Protein AF-A0A5N6Q1H0-F1 (afdb_monomer)

Radius of gyration: 26.45 Å; Cα contacts (8 Å, |Δi|>4): 282; chains: 1; bounding box: 67×77×68 Å

Solvent-accessible surface area (backbone atoms only — not comparable to full-atom values): 25160 Å² total; per-residue (Å²): 142,81,83,83,86,79,88,82,82,84,86,84,77,76,88,88,63,89,78,81,66,72,70,88,86,68,80,75,77,78,70,78,51,76,68,51,56,54,50,52,50,52,36,50,52,53,51,53,48,54,65,71,69,51,85,48,70,60,64,44,52,52,49,52,52,48,39,45,45,35,65,53,36,81,83,42,50,68,63,50,51,63,56,60,71,56,80,80,93,66,56,62,31,52,46,22,44,51,52,35,54,30,49,76,70,73,43,91,74,61,63,70,74,72,41,52,91,47,28,48,100,76,19,46,72,71,45,73,69,61,74,68,36,62,65,24,33,50,29,35,30,50,29,25,69,73,53,58,94,90,42,61,51,26,59,34,30,30,53,53,31,49,54,51,55,63,70,47,49,88,77,46,55,74,73,55,34,51,54,51,51,51,41,74,74,53,39,71,89,79,46,48,60,71,61,47,13,55,56,38,50,55,57,47,72,69,44,95,81,53,58,65,56,59,54,51,45,32,51,53,52,52,52,53,53,50,54,51,55,51,54,49,48,53,51,51,51,54,50,52,60,69,65,43,48,70,85,72,38,84,83,48,84,94,45,56,68,58,30,36,54,51,25,46,61,74,50,72,55,78,91,41,51,69,59,33,49,54,50,13,55,51,47,37,50,50,50,47,53,48,33,39,68,76,73,66,48,50,73,71,56,44,53,53,52,51,54,50,53,56,38,54,66,72,65,60,61,94,78,72,83,85,80,64,98,50,76,61,61,50,47,50,52,49,53,45,58,70,72,38,70,90,34,66,80,51,50,49,53,53,49,49,55,42,48,56,52,43,52,57,48,48,59,52,53,55,56,57,54,48,70,76,72,55,93,72,81,92,79,89,76,90,81,84,88,80,76,71,61,84,68,53,69,76,68,65,76,78,65,64,83,75,64,77,76,64,71,75,73,71,73,74,80,83,81,84,131

Secondary structure (DSSP, 8-state):
--PPP-S-S-S---S--TTSS--TT-----PPPHHHHHHHHHHHHHHHHHHHH---HHHHHHHHHHHHHTT-GGGGHHHHHHHHTSPP-S-HHHHHHHHHHHHHTT----HHHHSTTTB-TTS-B--HHHHH-HHHHHHHHHHHTT--TT-HHHHHHHHHHHHHHHHHGGGS-HHHHHHHHHHHHS-GGGS-HHHHHHHHHHHHHT-TT--HHHHHHHHHHHHHHHHHHHHHHHHHHHHHHHHT-TTT-TTS---HHHHHHHHHHH--SGGGHHHHHHHHHHHHHHHHHHHIIIII--HHHHHHHHHHHHHHHTT--S-STTSS--SSHHHHHHHHHHH-TT-HHHHHHHHHHHHHHHHHHHHHHHHHHHHHH-SS------------HHHHTTT-TTSGGGSTTSSGGGSSSSS--

Mean predicted aligned error: 14.44 Å

InterPro domains:
  IPR001906 Terpene synthase, N-terminal domain [PF01397] (36-180)
  IPR005630 Terpene synthase, metal-binding domain [PF03936] (242-311)
  IPR008930 Terpenoid cyclases/protein prenyltransferase alpha-alpha toroid [SSF48239] (37-210)
  IPR008949 Isoprenoid synthase domain superfamily [G3DSA:1.10.600.10] (35-311)
  IPR008949 Isoprenoid synthase domain superfamily [SSF48576] (210-314)
  IPR036965 Terpene synthase, N-terminal domain superfamily [G3DSA:1.50.10.130] (55-210)
  IPR050148 Terpene synthase-like [PTHR31225] (44-311)

Nearest PDB structures (foldseek):
  5jo7-assembly3_C  TM=8.147E-01  e=5.537E-14  Hyoscyamus muticus
  1n23-assembly1_A  TM=9.168E-01  e=1.262E-12  Salvia officinalis
  1n1z-assembly1_A  TM=9.274E-01  e=1.491E-12  Salvia officinalis
  5jo7-assembly2_B  TM=8.010E-01  e=2.483E-13  Hyoscyamus muticus
  1n24-assembly1_A  TM=8.287E-01  e=1.689E-12  Salvia officinalis

Structure (mmCIF, N/CA/C/O backbone):
data_AF-A0A5N6Q1H0-F1
#
_entry.id   AF-A0A5N6Q1H0-F1
#
loop_
_atom_site.group_PDB
_atom_site.id
_atom_site.type_symbol
_atom_site.label_atom_id
_atom_site.label_alt_id
_atom_site.label_comp_id
_atom_site.label_asym_id
_atom_site.label_entity_id
_atom_site.label_seq_id
_atom_site.pdbx_PDB_ins_code
_atom_site.Cartn_x
_atom_site.Cartn_y
_atom_site.Cartn_z
_atom_site.occupancy
_atom_site.B_iso_or_equiv
_atom_site.auth_seq_id
_atom_site.auth_comp_id
_atom_site.auth_asym_id
_atom_site.auth_atom_id
_atom_site.pdbx_PDB_model_num
ATOM 1 N N . MET A 1 1 ? -7.590 35.669 -1.580 1.00 26.50 1 MET A N 1
ATOM 2 C CA . MET A 1 1 ? -8.785 34.909 -1.999 1.00 26.50 1 MET A CA 1
ATOM 3 C C . MET A 1 1 ? -8.451 34.224 -3.314 1.00 26.50 1 MET A C 1
ATOM 5 O O . MET A 1 1 ? -8.379 34.905 -4.324 1.00 26.50 1 MET A O 1
ATOM 9 N N . MET A 1 2 ? -8.131 32.929 -3.291 1.00 23.89 2 MET A N 1
ATOM 10 C CA . MET A 1 2 ? -8.008 32.111 -4.504 1.00 23.89 2 MET A CA 1
ATOM 11 C C . MET A 1 2 ? -9.098 31.043 -4.438 1.00 23.89 2 MET A C 1
ATOM 13 O O . MET A 1 2 ? -9.243 30.381 -3.412 1.00 23.89 2 MET A O 1
ATOM 17 N N . SER A 1 3 ? -9.902 30.973 -5.495 1.00 22.91 3 SER A N 1
ATOM 18 C CA . SER A 1 3 ? -11.081 30.115 -5.614 1.00 22.91 3 SER A CA 1
ATOM 19 C C . SER A 1 3 ? -10.722 28.622 -5.684 1.00 22.91 3 SER A C 1
ATOM 21 O O . SER A 1 3 ? -9.644 28.277 -6.172 1.00 22.91 3 SER A O 1
ATOM 23 N N . PRO A 1 4 ? -11.622 27.729 -5.233 1.00 28.64 4 PRO A N 1
ATOM 24 C CA . PRO A 1 4 ? -11.433 26.283 -5.295 1.00 28.64 4 PRO A CA 1
ATOM 25 C C . PRO A 1 4 ? -11.625 25.773 -6.733 1.00 28.64 4 PRO A C 1
ATOM 27 O O . PRO A 1 4 ? -12.597 26.130 -7.397 1.00 28.64 4 PRO A O 1
ATOM 30 N N . MET A 1 5 ? -10.706 24.936 -7.226 1.00 27.12 5 MET A N 1
ATOM 31 C CA . MET A 1 5 ? -10.883 24.242 -8.508 1.00 27.12 5 MET A CA 1
ATOM 32 C C . MET A 1 5 ? -11.960 23.156 -8.394 1.00 27.12 5 MET A C 1
ATOM 34 O O . MET A 1 5 ? -11.950 22.341 -7.473 1.00 27.12 5 MET A O 1
ATOM 38 N N . SER A 1 6 ? -12.880 23.169 -9.357 1.00 24.44 6 SER A N 1
ATOM 39 C CA . SER A 1 6 ? -14.084 22.341 -9.449 1.00 24.44 6 SER A CA 1
ATOM 40 C C . SER A 1 6 ? -13.872 21.075 -10.305 1.00 24.44 6 SER A C 1
ATOM 42 O O . SER A 1 6 ? -13.825 21.130 -11.527 1.00 24.44 6 SER A O 1
ATOM 44 N N . ILE A 1 7 ? -13.797 19.952 -9.597 1.00 38.62 7 ILE A N 1
ATOM 45 C CA . ILE A 1 7 ? -14.102 18.512 -9.797 1.00 38.62 7 ILE A CA 1
ATOM 46 C C . ILE A 1 7 ? -14.579 17.878 -11.144 1.00 38.62 7 ILE A C 1
ATOM 48 O O . ILE A 1 7 ? -14.534 16.657 -11.213 1.00 38.62 7 ILE A O 1
ATOM 52 N N . ASN A 1 8 ? -14.952 18.543 -12.244 1.00 25.55 8 ASN A N 1
ATOM 53 C CA . ASN A 1 8 ? -15.715 17.838 -13.314 1.00 25.55 8 ASN A CA 1
ATOM 54 C C . ASN A 1 8 ? -15.009 17.385 -14.618 1.00 25.55 8 ASN A C 1
ATOM 56 O O . ASN A 1 8 ? -15.706 16.937 -15.522 1.00 25.55 8 ASN A O 1
ATOM 60 N N . GLU A 1 9 ? -13.677 17.400 -14.747 1.00 26.59 9 GLU A N 1
ATOM 61 C CA . GLU A 1 9 ? -13.020 17.070 -16.041 1.00 26.59 9 GLU A CA 1
ATOM 62 C C . GLU A 1 9 ? -12.186 15.775 -16.095 1.00 26.59 9 GLU A C 1
ATOM 64 O O . GLU A 1 9 ? -11.604 15.465 -17.130 1.00 26.59 9 GLU A O 1
ATOM 69 N N . THR A 1 10 ? -12.131 14.958 -15.039 1.00 29.69 10 THR A N 1
ATOM 70 C CA . THR A 1 10 ? -11.198 13.805 -14.997 1.00 29.69 10 THR A CA 1
ATOM 71 C C . THR A 1 10 ? -11.805 12.429 -15.290 1.00 29.69 10 THR A C 1
ATOM 73 O O . THR A 1 10 ? -11.130 11.416 -15.119 1.00 29.69 10 THR A O 1
ATOM 76 N N . MET A 1 11 ? -13.044 12.350 -15.780 1.00 29.81 11 MET A N 1
ATOM 77 C CA . MET A 1 11 ? -13.654 11.081 -16.197 1.00 29.81 11 MET A CA 1
ATOM 78 C C . MET A 1 11 ? -14.061 11.112 -17.667 1.00 29.81 11 MET A C 1
ATOM 80 O O . MET A 1 11 ? -15.212 11.395 -17.962 1.00 29.81 11 MET A O 1
ATOM 84 N N . SER A 1 12 ? -13.107 10.781 -18.546 1.00 29.44 12 SER A N 1
ATOM 85 C CA . SER A 1 12 ? -13.272 9.993 -19.786 1.00 29.44 12 SER A CA 1
ATOM 86 C C . SER A 1 12 ? -12.275 10.425 -20.864 1.00 29.44 12 SER A C 1
ATOM 88 O O . SER A 1 12 ? -12.672 11.043 -21.845 1.00 29.44 12 SER A O 1
ATOM 90 N N . LEU A 1 13 ? -10.992 10.078 -20.746 1.00 24.94 13 LEU A N 1
ATOM 91 C CA . LEU A 1 13 ? -10.114 10.081 -21.918 1.00 24.94 13 LEU A CA 1
ATOM 92 C C . LEU A 1 13 ? -9.188 8.870 -21.884 1.00 24.94 13 LEU A C 1
ATOM 94 O O . LEU A 1 13 ? -8.418 8.656 -20.951 1.00 24.94 13 LEU A O 1
ATOM 98 N N . SER A 1 14 ? -9.343 8.061 -22.926 1.00 25.16 14 SER A N 1
ATOM 99 C CA . SER A 1 14 ? -8.432 7.007 -23.333 1.00 25.16 14 SER A CA 1
ATOM 100 C C . SER A 1 14 ? -6.983 7.487 -23.296 1.00 25.16 14 SER A C 1
ATOM 102 O O . SER A 1 14 ? -6.658 8.577 -23.762 1.00 25.16 14 SER A O 1
ATOM 104 N N . LEU A 1 15 ? -6.132 6.593 -22.798 1.00 40.16 15 LEU A N 1
ATOM 105 C CA . LEU A 1 15 ? -4.701 6.490 -23.060 1.00 40.16 15 LEU A CA 1
ATOM 106 C C . LEU A 1 15 ? -4.378 6.901 -24.513 1.00 40.16 15 LEU A C 1
ATOM 108 O O . LEU A 1 15 ? -5.098 6.503 -25.429 1.00 40.16 15 LEU A O 1
ATOM 112 N N . ALA A 1 16 ? -3.284 7.643 -24.699 1.00 31.80 16 ALA A N 1
ATOM 113 C CA . ALA A 1 16 ? -2.798 8.246 -25.950 1.00 31.80 16 ALA A CA 1
ATOM 114 C C . ALA A 1 16 ? -3.429 9.597 -26.342 1.00 31.80 16 ALA A C 1
ATOM 116 O O . ALA A 1 16 ? -4.112 9.750 -27.351 1.00 31.80 16 ALA A O 1
ATOM 117 N N . SER A 1 17 ? -3.095 10.642 -25.590 1.00 27.48 17 SER A N 1
ATOM 118 C CA . SER A 1 17 ? -2.940 11.981 -26.164 1.00 27.48 17 SER A CA 1
ATOM 119 C C . SER A 1 17 ? -1.796 12.666 -25.428 1.00 27.48 17 SER A C 1
ATOM 121 O O . SER A 1 17 ? -1.909 12.958 -24.238 1.00 27.48 17 SER A O 1
ATOM 123 N N . ASN A 1 18 ? -0.695 12.907 -26.141 1.00 32.78 18 ASN A N 1
ATOM 124 C CA . ASN A 1 18 ? 0.510 13.638 -25.720 1.00 32.78 18 ASN A CA 1
ATOM 125 C C . ASN A 1 18 ? 0.242 15.122 -25.365 1.00 32.78 18 ASN A C 1
ATOM 127 O O . ASN A 1 18 ? 1.082 15.979 -25.605 1.00 32.78 18 ASN A O 1
ATOM 131 N N . SER A 1 19 ? -0.939 15.461 -24.845 1.00 27.36 19 SER A N 1
ATOM 132 C CA . SER A 1 19 ? -1.378 16.838 -24.594 1.00 27.36 19 SER A CA 1
ATOM 133 C C . SER A 1 19 ? -1.700 17.139 -23.129 1.00 27.36 19 SER A C 1
ATOM 135 O O . SER A 1 19 ? -1.955 18.293 -22.805 1.00 27.36 19 SER A O 1
ATOM 137 N N . LEU A 1 20 ? -1.700 16.141 -22.236 1.00 35.12 20 LEU A N 1
ATOM 138 C CA . LEU A 1 20 ? -1.856 16.350 -20.781 1.00 35.12 20 LEU A CA 1
ATOM 139 C C . LEU A 1 20 ? -0.569 16.101 -19.991 1.00 35.12 20 LEU A C 1
ATOM 141 O O . LEU A 1 20 ? -0.483 16.440 -18.812 1.00 35.12 20 LEU A O 1
ATOM 145 N N . LEU A 1 21 ? 0.443 15.544 -20.649 1.00 38.12 21 LEU A N 1
ATOM 146 C CA . LEU A 1 21 ? 1.788 15.471 -20.121 1.00 38.12 21 LEU A CA 1
ATOM 147 C C . LEU A 1 21 ? 2.610 16.518 -20.862 1.00 38.12 21 LEU A C 1
ATOM 149 O O . LEU A 1 21 ? 2.946 16.363 -22.028 1.00 38.12 21 LEU A O 1
ATOM 153 N N . VAL A 1 22 ? 2.949 17.549 -20.098 1.00 31.80 22 VAL A N 1
ATOM 154 C CA . VAL A 1 22 ? 4.053 18.475 -20.304 1.00 31.80 22 VAL A CA 1
ATOM 155 C C . VAL A 1 22 ? 3.778 19.741 -21.130 1.00 31.80 22 VAL A C 1
ATOM 157 O O . VAL A 1 22 ? 4.102 19.852 -22.306 1.00 31.80 22 VAL A O 1
ATOM 160 N N . ASP A 1 23 ? 3.338 20.791 -20.429 1.00 27.27 23 ASP A N 1
ATOM 161 C CA . ASP A 1 23 ? 3.870 22.122 -20.719 1.00 27.27 23 ASP A CA 1
ATOM 162 C C . ASP A 1 23 ? 5.287 22.185 -20.111 1.00 27.27 23 ASP A C 1
ATOM 164 O O . ASP A 1 23 ? 5.470 22.368 -18.903 1.00 27.27 23 ASP A O 1
ATOM 168 N N . HIS A 1 24 ? 6.308 21.912 -20.934 1.00 40.59 24 HIS A N 1
ATOM 169 C CA . HIS A 1 24 ? 7.723 21.772 -20.529 1.00 40.59 24 HIS A CA 1
ATOM 170 C C . HIS A 1 24 ? 8.325 23.066 -19.952 1.00 40.59 24 HIS A C 1
ATOM 172 O O . HIS A 1 24 ? 9.499 23.084 -19.579 1.00 40.59 24 HIS A O 1
ATOM 178 N N . HIS A 1 25 ? 7.556 24.155 -19.882 1.00 31.78 25 HIS A N 1
ATOM 179 C CA . HIS A 1 25 ? 8.022 25.468 -19.447 1.00 31.78 25 HIS A CA 1
ATOM 180 C C . HIS A 1 25 ? 7.464 25.962 -18.107 1.00 31.78 25 HIS A C 1
ATOM 182 O O . HIS A 1 25 ? 8.005 26.929 -17.575 1.00 31.78 25 HIS A O 1
ATOM 188 N N . GLU A 1 26 ? 6.486 25.288 -17.487 1.00 32.72 26 GLU A N 1
ATOM 189 C CA . GLU A 1 26 ? 5.884 25.783 -16.235 1.00 32.72 26 GLU A CA 1
ATOM 190 C C . GLU A 1 26 ? 5.648 24.724 -15.142 1.00 32.72 26 GLU A C 1
ATOM 192 O O . GLU A 1 26 ? 4.758 24.869 -14.302 1.00 32.72 26 GLU A O 1
ATOM 197 N N . MET A 1 27 ? 6.497 23.697 -15.023 1.00 34.84 27 MET A N 1
ATOM 198 C CA . MET A 1 27 ? 6.585 22.975 -13.743 1.00 34.84 27 MET A CA 1
ATOM 199 C C . MET A 1 27 ? 7.265 23.871 -12.695 1.00 34.84 27 MET A C 1
ATOM 201 O O . MET A 1 27 ? 8.457 23.759 -12.409 1.00 34.84 27 MET A O 1
ATOM 205 N N . LYS A 1 28 ? 6.493 24.794 -12.102 1.00 29.80 28 LYS A N 1
ATOM 206 C CA . LYS A 1 28 ? 6.893 25.532 -10.900 1.00 29.80 28 LYS A CA 1
ATOM 207 C C . LYS A 1 28 ? 7.077 24.531 -9.765 1.00 29.80 28 LYS A C 1
ATOM 209 O O . LYS A 1 28 ? 6.131 24.162 -9.074 1.00 29.80 28 LYS A O 1
ATOM 214 N N . VAL A 1 29 ? 8.323 24.120 -9.552 1.00 37.84 29 VAL A N 1
ATOM 215 C CA . VAL A 1 29 ? 8.756 23.476 -8.314 1.00 37.84 29 VAL A CA 1
ATOM 216 C C . VAL A 1 29 ? 8.507 24.476 -7.187 1.00 37.84 29 VAL A C 1
ATOM 218 O O . VAL A 1 29 ? 9.258 25.434 -7.007 1.00 37.84 29 VAL A O 1
ATOM 221 N N . ILE A 1 30 ? 7.421 24.289 -6.438 1.00 39.09 30 ILE A N 1
ATOM 222 C CA . ILE A 1 30 ? 7.191 25.043 -5.208 1.00 39.09 30 ILE A CA 1
ATOM 223 C C . ILE A 1 30 ? 8.137 24.451 -4.163 1.00 39.09 30 ILE A C 1
ATOM 225 O O . ILE A 1 30 ? 7.789 23.520 -3.441 1.00 39.09 30 ILE A O 1
ATOM 229 N N . LEU A 1 31 ? 9.366 24.967 -4.105 1.00 39.72 31 LEU A N 1
ATOM 230 C CA . LEU A 1 31 ? 10.223 24.756 -2.943 1.00 39.72 31 LEU A CA 1
ATOM 231 C C . LEU A 1 31 ? 9.499 25.338 -1.714 1.00 39.72 31 LEU A C 1
ATOM 233 O O . LEU A 1 31 ? 9.022 26.480 -1.789 1.00 39.72 31 LEU A O 1
ATOM 237 N N . PRO A 1 32 ? 9.389 24.602 -0.593 1.00 45.41 32 PRO A N 1
ATOM 238 C CA . PRO A 1 32 ? 8.773 25.131 0.615 1.00 45.41 32 PRO A CA 1
ATOM 239 C C . PRO A 1 32 ? 9.517 26.397 1.059 1.00 45.41 32 PRO A C 1
ATOM 241 O O . PRO A 1 32 ? 10.707 26.361 1.369 1.00 45.41 32 PRO A O 1
ATOM 244 N N . ARG A 1 33 ? 8.831 27.549 1.070 1.00 53.53 33 ARG A N 1
ATOM 245 C CA . ARG A 1 33 ? 9.362 28.776 1.691 1.00 53.53 33 ARG A CA 1
ATOM 246 C C . ARG A 1 33 ? 9.617 28.498 3.177 1.00 53.53 33 ARG A C 1
ATOM 248 O O . ARG A 1 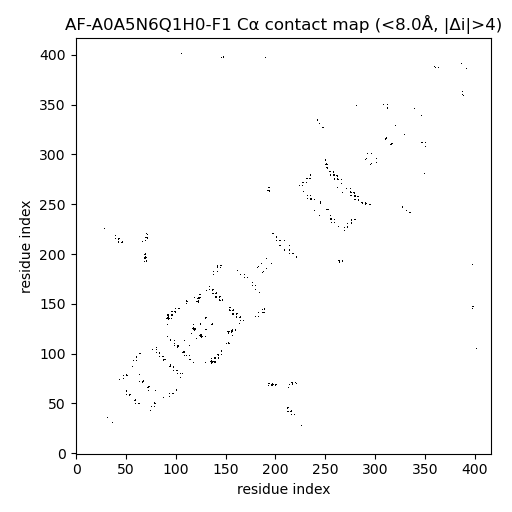33 ? 8.897 27.704 3.766 1.00 53.53 33 ARG A O 1
ATOM 255 N N . VAL A 1 34 ? 10.550 29.211 3.812 1.00 58.38 34 VAL A N 1
ATOM 256 C CA . VAL A 1 34 ? 10.873 29.083 5.257 1.00 58.38 34 VAL A CA 1
ATOM 257 C C . VAL A 1 34 ? 9.620 29.043 6.159 1.00 58.38 34 VAL A C 1
ATOM 259 O O . VAL A 1 34 ? 9.568 28.276 7.112 1.00 58.38 34 VAL A O 1
ATOM 262 N N . ASN A 1 35 ? 8.568 29.791 5.806 1.00 62.47 35 ASN A N 1
ATOM 263 C CA . ASN A 1 35 ? 7.274 29.790 6.502 1.00 62.47 35 ASN A CA 1
ATOM 264 C C . ASN A 1 35 ? 6.551 28.417 6.463 1.00 62.47 35 ASN A C 1
ATOM 266 O O . ASN A 1 35 ? 5.989 27.976 7.460 1.00 62.47 35 ASN A O 1
ATOM 270 N N . VAL A 1 36 ? 6.641 27.686 5.348 1.00 73.12 36 VAL A N 1
ATOM 271 C CA . VAL A 1 36 ? 6.041 26.349 5.185 1.00 73.12 36 VAL A CA 1
ATOM 272 C C . VAL A 1 36 ? 6.694 25.327 6.120 1.00 73.12 36 VAL A C 1
ATOM 274 O O . VAL A 1 36 ? 5.993 24.501 6.695 1.00 73.12 36 VAL A O 1
ATOM 277 N N . ASN A 1 37 ? 8.010 25.409 6.339 1.00 78.38 37 ASN A N 1
ATOM 278 C CA . ASN A 1 37 ? 8.702 24.500 7.260 1.00 78.38 37 ASN A CA 1
ATOM 279 C C . ASN A 1 37 ? 8.273 24.721 8.716 1.00 78.38 37 ASN A C 1
ATOM 281 O O . ASN A 1 37 ? 8.062 23.751 9.442 1.00 78.38 37 ASN A O 1
ATOM 285 N N . ASN A 1 38 ? 8.084 25.980 9.127 1.00 86.19 38 ASN A N 1
ATOM 286 C CA . ASN A 1 38 ? 7.564 26.295 10.460 1.00 86.19 38 ASN A CA 1
ATOM 287 C C . ASN A 1 38 ? 6.156 25.720 10.643 1.00 86.19 38 ASN A C 1
ATOM 289 O O . ASN A 1 38 ? 5.907 25.026 11.627 1.00 86.19 38 ASN A O 1
ATOM 293 N N . ARG A 1 39 ? 5.276 25.909 9.650 1.00 90.88 39 ARG A N 1
ATOM 294 C CA . ARG A 1 39 ? 3.921 25.352 9.686 1.00 90.88 39 ARG A CA 1
ATOM 295 C C . ARG A 1 39 ? 3.926 23.824 9.757 1.00 90.88 39 ARG A C 1
ATOM 297 O O . ARG A 1 39 ? 3.213 23.258 10.573 1.00 90.88 39 ARG A O 1
ATOM 304 N N . ILE A 1 40 ? 4.754 23.141 8.966 1.00 90.56 40 ILE A N 1
ATOM 305 C CA . ILE A 1 40 ? 4.870 21.673 9.022 1.00 90.56 40 ILE A CA 1
ATOM 306 C C . ILE A 1 40 ? 5.300 21.203 10.419 1.00 90.56 40 ILE A C 1
ATOM 308 O O . ILE A 1 40 ? 4.758 20.221 10.922 1.00 90.56 40 ILE A O 1
ATOM 312 N N . ASN A 1 41 ? 6.239 21.898 11.064 1.00 92.75 41 ASN A N 1
ATOM 313 C CA . ASN A 1 41 ? 6.668 21.548 12.418 1.00 92.75 41 ASN A CA 1
ATOM 314 C C . ASN A 1 41 ? 5.545 21.754 13.446 1.00 92.75 41 ASN A C 1
ATOM 316 O O . ASN A 1 41 ? 5.311 20.870 14.265 1.00 92.75 41 ASN A O 1
ATOM 320 N N . GLU A 1 42 ? 4.789 22.853 13.360 1.00 94.56 42 GLU A N 1
ATOM 321 C CA . GLU A 1 42 ? 3.596 23.066 14.196 1.00 94.56 42 GLU A CA 1
ATOM 322 C C . GLU A 1 42 ? 2.563 21.944 14.021 1.00 94.56 42 GLU A C 1
ATOM 324 O O . GLU A 1 42 ? 2.012 21.436 14.998 1.00 94.56 42 GLU A O 1
ATOM 329 N N . LEU A 1 43 ? 2.316 21.527 12.776 1.00 96.00 43 LEU A N 1
ATOM 330 C CA . LEU A 1 43 ? 1.372 20.457 12.458 1.00 96.00 43 LEU A CA 1
ATOM 331 C C . LEU A 1 43 ? 1.838 19.096 12.999 1.00 96.00 43 LEU A C 1
ATOM 333 O O . LEU A 1 43 ? 1.022 18.326 13.519 1.00 96.00 43 LEU A O 1
ATOM 337 N N . LYS A 1 44 ? 3.146 18.814 12.936 1.00 95.00 44 LYS A N 1
ATOM 338 C CA . LYS A 1 44 ? 3.750 17.621 13.546 1.00 95.00 44 LYS A CA 1
ATOM 339 C C . LYS A 1 44 ? 3.564 17.613 15.061 1.00 95.00 44 LYS A C 1
ATOM 341 O O . LYS A 1 44 ? 3.051 16.630 15.590 1.00 95.00 44 LYS A O 1
ATOM 346 N N . GLU A 1 45 ? 3.903 18.703 15.750 1.00 95.00 45 GLU A N 1
ATOM 347 C CA . GLU A 1 45 ? 3.745 18.783 17.211 1.00 95.00 45 GLU A CA 1
ATOM 348 C C . GLU A 1 45 ? 2.277 18.728 17.647 1.00 95.00 45 GLU A C 1
ATOM 350 O O . GLU A 1 45 ? 1.941 18.066 18.632 1.00 95.00 45 GLU A O 1
ATOM 355 N N . SER A 1 46 ? 1.374 19.359 16.890 1.00 94.25 46 SER A N 1
ATOM 356 C CA . SER A 1 46 ? -0.070 19.260 17.124 1.00 94.25 46 SER A CA 1
ATOM 357 C C . SER A 1 46 ? -0.562 17.813 17.013 1.00 94.25 46 SER A C 1
ATOM 359 O O . SER A 1 46 ? -1.313 17.358 17.877 1.00 94.25 46 SER A O 1
ATOM 361 N N . THR A 1 47 ? -0.105 17.072 15.998 1.00 93.81 47 THR A N 1
ATOM 362 C CA . THR A 1 47 ? -0.473 15.659 15.796 1.00 93.81 47 THR A CA 1
ATOM 363 C C . THR A 1 47 ? 0.108 14.766 16.894 1.00 93.81 47 THR A C 1
ATOM 365 O O . THR A 1 47 ? -0.602 13.930 17.453 1.00 93.81 47 THR A O 1
ATOM 368 N N . ARG A 1 48 ? 1.372 14.990 17.278 1.00 94.06 48 ARG A N 1
ATOM 369 C CA . ARG A 1 48 ? 2.026 14.284 18.389 1.00 94.06 48 ARG A CA 1
ATOM 370 C C . ARG A 1 48 ? 1.291 14.512 19.710 1.00 94.06 48 ARG A C 1
ATOM 372 O O . ARG A 1 48 ? 1.051 13.569 20.458 1.00 94.06 48 ARG A O 1
ATOM 379 N N . THR A 1 49 ? 0.886 15.751 19.981 1.00 92.44 49 THR A N 1
ATOM 380 C CA . THR A 1 49 ? 0.132 16.099 21.193 1.00 92.44 49 THR A CA 1
ATOM 381 C C . THR A 1 49 ? -1.211 15.372 21.226 1.00 92.44 49 THR A C 1
ATOM 383 O O . THR A 1 49 ? -1.573 14.820 22.262 1.00 92.44 49 THR A O 1
ATOM 386 N N . ALA A 1 50 ? -1.919 15.298 20.093 1.00 91.00 50 ALA A N 1
ATOM 387 C CA . ALA A 1 50 ? -3.181 14.565 19.993 1.00 91.00 50 ALA A CA 1
ATOM 388 C C . ALA A 1 50 ? -3.013 13.061 20.285 1.00 91.00 50 ALA A C 1
ATOM 390 O O . ALA A 1 50 ? -3.835 12.489 20.998 1.00 91.00 50 ALA A O 1
ATOM 391 N N . LEU A 1 51 ? -1.926 12.441 19.808 1.00 90.19 51 LEU A N 1
ATOM 392 C CA . LEU A 1 51 ? -1.603 11.039 20.104 1.00 90.19 51 LEU A CA 1
ATOM 393 C C . LEU A 1 51 ? -1.323 10.792 21.594 1.00 90.19 51 LEU A C 1
ATOM 395 O O . LEU A 1 51 ? -1.737 9.771 22.133 1.00 90.19 51 LEU A O 1
ATOM 399 N N . ILE A 1 52 ? -0.623 11.712 22.265 1.00 86.19 52 ILE A N 1
ATOM 400 C CA . ILE A 1 52 ? -0.211 11.547 23.670 1.00 86.19 52 ILE A CA 1
ATOM 401 C C . ILE A 1 52 ? -1.348 11.884 24.648 1.00 86.19 52 ILE A C 1
ATOM 403 O O . ILE A 1 52 ? -1.438 11.281 25.716 1.00 86.19 52 ILE A O 1
ATOM 407 N N . MET A 1 53 ? -2.195 12.859 24.311 1.00 85.94 53 MET A N 1
ATOM 408 C CA . MET A 1 53 ? -3.249 13.371 25.198 1.00 85.94 53 MET A CA 1
ATOM 409 C C . MET A 1 53 ? -4.559 12.587 25.133 1.00 85.94 53 MET A C 1
ATOM 411 O O . MET A 1 53 ? -5.431 12.797 25.977 1.00 85.94 53 MET A O 1
ATOM 415 N N . SER A 1 54 ? -4.717 11.688 24.161 1.00 80.69 54 SER A N 1
ATOM 416 C CA . SER A 1 54 ? -5.905 10.845 24.077 1.00 80.69 54 SER A CA 1
ATOM 417 C C . SER A 1 54 ? -5.953 9.851 25.245 1.00 80.69 54 SER A C 1
ATOM 419 O O . SER A 1 54 ? -5.051 9.035 25.428 1.00 80.69 54 SER A O 1
ATOM 421 N N . SER A 1 55 ? -7.016 9.924 26.048 1.00 82.12 55 SER A N 1
ATOM 422 C CA . SER A 1 55 ? -7.264 9.016 27.177 1.00 82.12 55 SER A CA 1
ATOM 423 C C . SER A 1 55 ? -8.120 7.801 26.809 1.00 82.12 55 SER A C 1
ATOM 425 O O . SER A 1 55 ? -8.201 6.858 27.592 1.00 82.12 55 SER A O 1
ATOM 427 N N . ASP A 1 56 ? -8.754 7.825 25.637 1.00 88.62 56 ASP A N 1
ATOM 428 C CA . ASP A 1 56 ? -9.654 6.784 25.141 1.00 88.62 56 ASP A CA 1
ATOM 429 C C . ASP A 1 56 ? -8.891 5.831 24.198 1.00 88.62 56 ASP A C 1
ATOM 431 O O . ASP A 1 56 ? -8.427 6.275 23.137 1.00 88.62 56 ASP A O 1
ATOM 435 N N . PRO A 1 57 ? -8.726 4.540 24.551 1.00 88.12 57 PRO A N 1
ATOM 436 C CA . PRO A 1 57 ? -8.014 3.570 23.723 1.00 88.12 57 PRO A CA 1
ATOM 437 C C . PRO A 1 57 ? -8.569 3.458 22.299 1.00 88.12 57 PRO A C 1
ATOM 439 O O . PRO A 1 57 ? -7.781 3.468 21.351 1.00 88.12 57 PRO A O 1
ATOM 442 N N . THR A 1 58 ? -9.893 3.421 22.128 1.00 91.19 58 THR A N 1
ATOM 443 C CA . THR A 1 58 ? -10.529 3.243 20.815 1.00 91.19 58 THR A CA 1
ATOM 444 C C . THR A 1 58 ? -10.255 4.448 19.922 1.00 91.19 58 THR A C 1
ATOM 446 O O . THR A 1 58 ? -9.691 4.291 18.838 1.00 91.19 58 THR A O 1
ATOM 449 N N . ARG A 1 59 ? -10.507 5.669 20.415 1.00 91.62 59 ARG A N 1
ATOM 450 C CA . ARG A 1 59 ? -10.192 6.907 19.670 1.00 91.62 59 ARG A CA 1
ATOM 451 C C . ARG A 1 59 ? -8.711 7.041 19.345 1.00 91.62 59 ARG A C 1
ATOM 453 O O . ARG A 1 59 ? -8.350 7.559 18.290 1.00 91.62 59 ARG A O 1
ATOM 460 N N . THR A 1 60 ? -7.838 6.574 20.237 1.00 93.25 60 THR A N 1
ATOM 461 C CA . THR A 1 60 ? -6.391 6.595 19.991 1.00 93.25 60 THR A CA 1
ATOM 462 C C . THR A 1 60 ? -6.027 5.686 18.818 1.00 93.25 60 THR A C 1
ATOM 464 O O . THR A 1 60 ? -5.260 6.089 17.945 1.00 93.25 60 THR A O 1
ATOM 467 N N . LEU A 1 61 ? -6.601 4.482 18.749 1.00 95.19 61 LEU A N 1
ATOM 468 C CA . LEU A 1 61 ? -6.368 3.554 17.639 1.00 95.19 61 LEU A CA 1
ATOM 469 C C . LEU A 1 61 ? -6.961 4.063 16.321 1.00 95.19 61 LEU A C 1
ATOM 471 O O . LEU A 1 61 ? -6.326 3.927 15.277 1.00 95.19 61 LEU A O 1
ATOM 475 N N . GLU A 1 62 ? -8.128 4.704 16.357 1.00 94.50 62 GLU A N 1
ATOM 476 C CA . GLU A 1 62 ? -8.736 5.348 15.185 1.00 94.50 62 GLU A CA 1
ATOM 477 C C . GLU A 1 62 ? -7.901 6.518 14.659 1.00 94.50 62 GLU A C 1
ATOM 479 O O . GLU A 1 62 ? -7.753 6.688 13.444 1.00 94.50 62 GLU A O 1
ATOM 484 N N . LEU A 1 63 ? -7.298 7.299 15.561 1.00 95.88 63 LEU A N 1
ATOM 485 C CA . LEU A 1 63 ? -6.362 8.357 15.194 1.00 95.88 63 LEU A CA 1
ATOM 486 C C . LEU A 1 63 ? -5.105 7.775 14.536 1.00 95.88 63 LEU A C 1
ATOM 488 O O . LEU A 1 63 ? -4.671 8.290 13.506 1.00 95.88 63 LEU A O 1
ATOM 492 N N . ILE A 1 64 ? -4.550 6.684 15.075 1.00 96.75 64 ILE A N 1
ATOM 493 C CA . ILE A 1 64 ? -3.407 5.986 14.466 1.00 96.75 64 ILE A CA 1
ATOM 494 C C . ILE A 1 64 ? -3.774 5.464 13.070 1.00 96.75 64 ILE A C 1
ATOM 496 O O . ILE A 1 64 ? -3.025 5.696 12.121 1.00 96.75 64 ILE A O 1
ATOM 500 N N . ASP A 1 65 ? -4.930 4.808 12.916 1.00 96.12 65 ASP A N 1
ATOM 501 C CA . ASP A 1 65 ? -5.411 4.330 11.612 1.00 96.12 65 ASP A CA 1
ATOM 502 C C . ASP A 1 65 ? -5.573 5.490 10.625 1.00 96.12 65 ASP A C 1
ATOM 504 O O . ASP A 1 65 ? -5.139 5.397 9.479 1.00 96.12 65 ASP A O 1
ATOM 508 N N . THR A 1 66 ? -6.120 6.619 11.078 1.00 96.94 66 THR A N 1
ATOM 509 C CA . THR A 1 66 ? -6.281 7.829 10.261 1.00 96.94 66 THR A CA 1
ATOM 510 C C . THR A 1 66 ? -4.931 8.393 9.822 1.00 96.94 66 THR A C 1
ATOM 512 O O . THR A 1 66 ? -4.738 8.646 8.635 1.00 96.94 66 THR A O 1
ATOM 515 N N . ILE A 1 67 ? -3.973 8.533 10.739 1.00 97.19 67 ILE A N 1
ATOM 516 C CA . ILE A 1 67 ? -2.609 9.004 10.456 1.00 97.19 67 ILE A CA 1
ATOM 517 C C . ILE A 1 67 ? -1.915 8.105 9.421 1.00 97.19 67 ILE A C 1
ATOM 519 O O . ILE A 1 67 ? -1.320 8.606 8.463 1.00 97.19 67 ILE A O 1
ATOM 523 N N . GLN A 1 68 ? -2.010 6.781 9.580 1.00 96.12 68 GLN A N 1
ATOM 524 C CA . GLN A 1 68 ? -1.417 5.829 8.640 1.00 96.12 68 GLN A CA 1
ATOM 525 C C . GLN A 1 68 ? -2.088 5.900 7.265 1.00 96.12 68 GLN A C 1
ATOM 527 O O . GLN A 1 68 ? -1.398 5.977 6.251 1.00 96.12 68 GLN A O 1
ATOM 532 N N . ARG A 1 69 ? -3.425 5.942 7.213 1.00 95.88 69 ARG A N 1
ATOM 533 C CA . ARG A 1 69 ? -4.176 6.038 5.951 1.00 95.88 69 ARG A CA 1
ATOM 534 C C . ARG A 1 69 ? -3.957 7.361 5.227 1.00 95.88 69 ARG A C 1
ATOM 536 O O . ARG A 1 69 ? -4.068 7.392 4.011 1.00 95.88 69 ARG A O 1
ATOM 543 N N . LEU A 1 70 ? -3.640 8.440 5.940 1.00 97.00 70 LEU A N 1
ATOM 544 C CA . LEU A 1 70 ? -3.271 9.728 5.347 1.00 97.00 70 LEU A CA 1
ATOM 545 C C . LEU A 1 70 ? -1.839 9.750 4.780 1.00 97.00 70 LEU A C 1
ATOM 547 O O . LEU A 1 70 ? -1.444 10.750 4.187 1.00 97.00 70 LEU A O 1
ATOM 551 N N . GLY A 1 71 ? -1.065 8.670 4.939 1.00 94.94 71 GLY A N 1
ATOM 552 C CA . GLY A 1 71 ? 0.298 8.556 4.413 1.00 94.94 71 GLY A CA 1
ATOM 553 C C . GLY A 1 71 ? 1.363 9.273 5.246 1.00 94.94 71 GLY A C 1
ATOM 554 O O . GLY A 1 71 ? 2.492 9.410 4.795 1.00 94.94 71 GLY A O 1
ATOM 555 N N . ILE A 1 72 ? 1.027 9.713 6.463 1.00 95.88 72 ILE A N 1
ATOM 556 C CA . ILE A 1 72 ? 1.921 10.483 7.350 1.00 95.88 72 ILE A CA 1
ATOM 557 C C . ILE A 1 72 ? 2.354 9.697 8.597 1.00 95.88 72 ILE A C 1
ATOM 559 O O . ILE A 1 72 ? 2.952 10.257 9.513 1.00 95.88 72 ILE A O 1
ATOM 563 N N . GLY A 1 73 ? 2.082 8.388 8.646 1.00 94.62 73 GLY A N 1
ATOM 564 C CA . GLY A 1 73 ? 2.422 7.532 9.790 1.00 94.62 73 GLY A CA 1
ATOM 565 C C . GLY A 1 73 ? 3.918 7.377 10.056 1.00 94.62 73 GLY A C 1
ATOM 566 O O . GLY A 1 73 ? 4.312 7.217 11.210 1.00 94.62 73 GLY A O 1
ATOM 567 N N . SER A 1 74 ? 4.761 7.499 9.029 1.00 91.69 74 SER A N 1
ATOM 568 C CA . SER A 1 74 ? 6.221 7.399 9.166 1.00 91.69 74 SER A CA 1
ATOM 569 C C . SER A 1 74 ? 6.816 8.468 10.091 1.00 91.69 74 SER A C 1
ATOM 571 O O . SER A 1 74 ? 7.830 8.213 10.737 1.00 91.69 74 SER A O 1
ATOM 573 N N . TYR A 1 75 ? 6.165 9.630 10.223 1.00 93.75 75 TYR A N 1
ATOM 574 C CA . TYR A 1 75 ? 6.598 10.716 11.109 1.00 93.75 75 TYR A CA 1
ATOM 575 C C . TYR A 1 75 ? 6.376 10.445 12.600 1.00 93.75 75 TYR A C 1
ATOM 577 O O . TYR A 1 75 ? 6.943 11.165 13.419 1.00 93.75 75 TYR A O 1
ATOM 585 N N . PHE A 1 76 ? 5.557 9.447 12.944 1.00 95.75 76 PHE A N 1
ATOM 586 C CA . PHE A 1 76 ? 5.120 9.177 14.319 1.00 95.75 76 PHE A CA 1
ATOM 587 C C . PHE A 1 76 ? 5.366 7.721 14.733 1.00 95.75 76 PHE A C 1
ATOM 589 O O . PHE A 1 76 ? 4.656 7.174 15.576 1.00 95.75 76 PHE A O 1
ATOM 596 N N . LYS A 1 77 ? 6.324 7.045 14.085 1.00 93.88 77 LYS A N 1
ATOM 597 C CA . LYS A 1 77 ? 6.562 5.604 14.264 1.00 93.88 77 LYS A CA 1
ATOM 598 C C . LYS A 1 77 ? 6.857 5.243 15.723 1.00 93.88 77 LYS A C 1
ATOM 600 O O . LYS A 1 77 ? 6.353 4.237 16.214 1.00 93.88 77 LYS A O 1
ATOM 605 N N . GLU A 1 78 ? 7.645 6.060 16.416 1.00 93.19 78 GLU A N 1
ATOM 606 C CA . GLU A 1 78 ? 8.017 5.826 17.815 1.00 93.19 78 GLU A CA 1
ATOM 607 C C . GLU A 1 78 ? 6.810 5.953 18.751 1.00 93.19 78 GLU A C 1
ATOM 609 O O . GLU A 1 78 ? 6.555 5.070 19.574 1.00 93.19 78 GLU A O 1
ATOM 614 N N . GLU A 1 79 ? 6.024 7.019 18.594 1.00 94.44 79 GLU A N 1
ATOM 615 C CA . GLU A 1 79 ? 4.824 7.276 19.384 1.00 94.44 79 GLU A CA 1
ATOM 616 C C . GLU A 1 79 ? 3.764 6.200 19.138 1.00 94.44 79 GLU A C 1
ATOM 618 O O . GLU A 1 79 ? 3.200 5.661 20.092 1.00 94.44 79 GLU A O 1
ATOM 623 N N . ILE A 1 80 ? 3.538 5.843 17.869 1.00 95.56 80 ILE A N 1
ATOM 624 C CA . ILE A 1 80 ? 2.603 4.789 17.464 1.00 95.56 80 ILE A CA 1
ATOM 625 C C . ILE A 1 80 ? 3.009 3.454 18.092 1.00 95.56 80 ILE A C 1
ATOM 627 O O . ILE A 1 80 ? 2.180 2.813 18.737 1.00 95.56 80 ILE A O 1
ATOM 631 N N . ASN A 1 81 ? 4.273 3.045 17.965 1.00 94.81 81 ASN A N 1
ATOM 632 C CA . ASN A 1 81 ? 4.737 1.769 18.511 1.00 94.81 81 ASN A CA 1
ATOM 633 C C . ASN A 1 81 ? 4.559 1.704 20.031 1.00 94.81 81 ASN A C 1
ATOM 635 O O . ASN A 1 81 ? 4.020 0.722 20.541 1.00 94.81 81 ASN A O 1
ATOM 639 N N . LYS A 1 82 ? 4.912 2.780 20.742 1.00 92.94 82 LYS A N 1
ATOM 640 C CA . LYS A 1 82 ? 4.743 2.875 22.198 1.00 92.94 82 LYS A CA 1
ATOM 641 C C . LYS A 1 82 ? 3.279 2.782 22.636 1.00 92.94 82 LYS A C 1
ATOM 643 O O . LYS A 1 82 ? 2.980 2.213 23.684 1.00 92.94 82 LYS A O 1
ATOM 648 N N . ILE A 1 83 ? 2.353 3.348 21.863 1.00 92.62 83 ILE A N 1
ATOM 649 C CA . ILE A 1 83 ? 0.915 3.228 22.140 1.00 92.62 83 ILE A CA 1
ATOM 650 C C . ILE A 1 83 ? 0.449 1.785 21.902 1.00 92.62 83 ILE A C 1
ATOM 652 O O . ILE A 1 83 ? -0.253 1.219 22.741 1.00 92.62 83 ILE A O 1
ATOM 656 N N . LEU A 1 84 ? 0.877 1.174 20.795 1.00 93.69 84 LEU A N 1
ATOM 657 C CA . LEU A 1 84 ? 0.460 -0.168 20.384 1.00 93.69 84 LEU A CA 1
ATOM 658 C C . LEU A 1 84 ? 1.007 -1.299 21.268 1.00 93.69 84 LEU A C 1
ATOM 660 O O . LEU A 1 84 ? 0.463 -2.406 21.239 1.00 93.69 84 LEU A O 1
ATOM 664 N N . GLU A 1 85 ? 2.037 -1.051 22.081 1.00 90.12 85 GLU A N 1
ATOM 665 C CA . GLU A 1 85 ? 2.509 -1.998 23.102 1.00 90.12 85 GLU A CA 1
ATOM 666 C C . GLU A 1 85 ? 1.420 -2.359 24.121 1.00 90.12 85 GLU A C 1
ATOM 668 O O . GLU A 1 85 ? 1.370 -3.497 24.593 1.00 90.12 85 GLU A O 1
ATOM 673 N N . LYS A 1 86 ? 0.515 -1.423 24.427 1.00 84.81 86 LYS A N 1
ATOM 674 C CA . LYS A 1 86 ? -0.581 -1.636 25.376 1.00 84.81 86 LYS A CA 1
ATOM 675 C C . LYS A 1 86 ? -1.725 -2.382 24.691 1.00 84.81 86 LYS A C 1
ATOM 677 O O . LYS A 1 86 ? -2.230 -1.935 23.666 1.00 84.81 86 LYS A O 1
ATOM 682 N N . MET A 1 87 ? -2.142 -3.511 25.263 1.00 71.25 87 MET A N 1
ATOM 683 C CA . MET A 1 87 ? -3.298 -4.275 24.778 1.00 71.25 87 MET A CA 1
ATOM 684 C C . MET A 1 87 ? -4.611 -3.588 25.187 1.00 71.25 87 MET A C 1
ATOM 686 O O . MET A 1 87 ? -4.797 -3.359 26.388 1.00 71.25 87 MET A O 1
ATOM 690 N N . PRO A 1 88 ? -5.535 -3.307 24.250 1.00 74.25 88 PRO A N 1
ATOM 691 C CA . PRO A 1 88 ? -6.888 -2.896 24.596 1.00 74.25 88 PRO A CA 1
ATOM 692 C C . PRO A 1 88 ? -7.656 -4.095 25.166 1.00 74.25 88 PRO A C 1
ATOM 694 O O . PRO A 1 88 ? -7.426 -5.242 24.775 1.00 74.25 88 PRO A O 1
ATOM 697 N N . LYS A 1 89 ? -8.563 -3.844 26.110 1.00 64.88 89 LYS A N 1
ATOM 698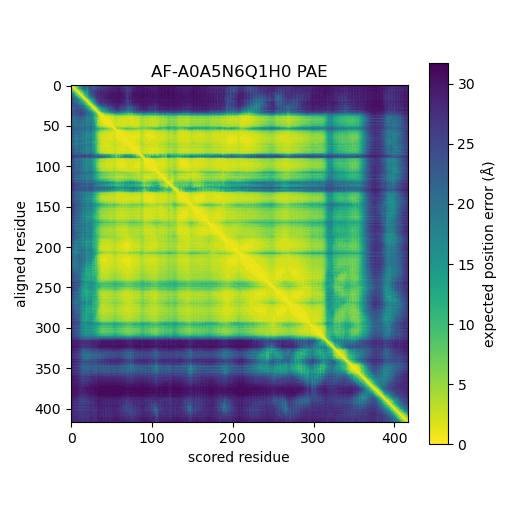 C CA . LYS A 1 89 ? -9.493 -4.851 26.642 1.00 64.88 89 LYS A CA 1
ATOM 699 C C . LYS A 1 89 ? -10.904 -4.387 26.328 1.00 64.88 89 LYS A C 1
ATOM 701 O O . LYS A 1 89 ? -11.633 -3.994 27.229 1.00 64.88 89 LYS A O 1
ATOM 706 N N . ASP A 1 90 ? -11.232 -4.418 25.048 1.00 76.31 90 ASP A N 1
ATOM 707 C CA . ASP A 1 90 ? -12.461 -3.839 24.523 1.00 76.31 90 ASP A CA 1
ATOM 708 C C . ASP A 1 90 ? -13.141 -4.812 23.553 1.00 76.31 90 ASP A C 1
ATOM 710 O O . ASP A 1 90 ? -12.826 -6.003 23.516 1.00 76.31 90 ASP A O 1
ATOM 714 N N . ASP A 1 91 ? -14.116 -4.298 22.817 1.00 88.44 91 ASP A N 1
ATOM 715 C CA . ASP A 1 91 ? -14.926 -4.976 21.815 1.00 88.44 91 ASP A CA 1
ATOM 716 C C . ASP A 1 91 ? -14.120 -5.555 20.625 1.00 88.44 91 ASP A C 1
ATOM 718 O O . ASP A 1 91 ? -12.915 -5.328 20.457 1.00 88.44 91 ASP A O 1
ATOM 722 N N . LEU A 1 92 ? -14.820 -6.311 19.768 1.00 90.31 92 LEU A N 1
ATOM 723 C CA . LEU A 1 92 ? -14.239 -6.965 18.594 1.00 90.31 92 LEU A CA 1
ATOM 724 C C . LEU A 1 92 ? -13.592 -5.959 17.630 1.00 90.31 92 LEU A C 1
ATOM 726 O O . LEU A 1 92 ? -12.510 -6.231 17.101 1.00 90.31 92 LEU A O 1
ATOM 730 N N . TYR A 1 93 ? -14.228 -4.806 17.405 1.00 92.62 93 TYR A N 1
ATOM 731 C CA . TYR A 1 93 ? -13.719 -3.764 16.519 1.00 92.62 93 TYR A CA 1
ATOM 732 C C . TYR A 1 93 ? -12.376 -3.222 17.008 1.00 92.62 93 TYR A C 1
ATOM 734 O O . TYR A 1 93 ? -11.404 -3.232 16.242 1.00 92.62 93 TYR A O 1
ATOM 742 N N . THR A 1 94 ? -12.302 -2.818 18.277 1.00 92.94 94 THR A N 1
ATOM 743 C CA . THR A 1 94 ? -11.097 -2.244 18.888 1.00 92.94 94 THR A CA 1
ATOM 744 C C . THR A 1 94 ? -9.948 -3.260 18.895 1.00 92.94 94 THR A C 1
ATOM 746 O O . THR A 1 94 ? -8.806 -2.930 18.559 1.00 92.94 94 THR A O 1
ATOM 749 N N . MET A 1 95 ? -10.247 -4.524 19.202 1.00 92.31 95 MET A N 1
ATOM 750 C CA . MET A 1 95 ? -9.259 -5.602 19.230 1.00 92.31 95 MET A CA 1
ATOM 751 C C . MET A 1 95 ? -8.709 -5.947 17.842 1.00 92.31 95 MET A C 1
ATOM 753 O O . MET A 1 95 ? -7.493 -6.065 17.664 1.00 92.31 95 MET A O 1
ATOM 757 N N . ALA A 1 96 ? -9.583 -6.065 16.842 1.00 94.19 96 ALA A N 1
ATOM 758 C CA . ALA A 1 96 ? -9.175 -6.318 15.465 1.00 94.19 96 ALA A CA 1
ATOM 759 C C . ALA A 1 96 ? -8.374 -5.147 14.877 1.00 94.19 96 ALA A C 1
ATOM 761 O O . ALA A 1 96 ? -7.356 -5.358 14.208 1.00 94.19 96 ALA A O 1
ATOM 762 N N . LEU A 1 97 ? -8.783 -3.912 15.183 1.00 95.31 97 LEU A N 1
ATOM 763 C CA . LEU A 1 97 ? -8.074 -2.704 14.779 1.00 95.31 97 LEU A CA 1
ATOM 764 C C . LEU A 1 97 ? -6.657 -2.690 15.360 1.00 95.31 97 LEU A C 1
ATOM 766 O O . LEU A 1 97 ? -5.687 -2.529 14.619 1.00 95.31 97 LEU A O 1
ATOM 770 N N . HIS A 1 98 ? -6.524 -2.928 16.666 1.00 95.12 98 HIS A N 1
ATOM 771 C CA . HIS A 1 98 ? -5.229 -2.997 17.344 1.00 95.12 98 HIS A CA 1
ATOM 772 C C . HIS A 1 98 ? -4.319 -4.082 16.772 1.00 95.12 98 HIS A C 1
ATOM 774 O O . HIS A 1 98 ? -3.160 -3.800 16.458 1.00 95.12 98 HIS A O 1
ATOM 780 N N . PHE A 1 99 ? -4.847 -5.292 16.558 1.00 94.81 99 PHE A N 1
ATOM 781 C CA . PHE A 1 99 ? -4.099 -6.392 15.950 1.00 94.81 99 PHE A CA 1
ATOM 782 C C . PHE A 1 99 ? -3.531 -5.997 14.581 1.00 94.81 99 PHE A C 1
ATOM 784 O O . PHE A 1 99 ? -2.330 -6.154 14.333 1.00 94.81 99 PHE A O 1
ATOM 791 N N . ARG A 1 100 ? -4.378 -5.435 13.707 1.00 95.44 100 ARG A N 1
ATOM 792 C CA . ARG A 1 100 ? -3.976 -4.990 12.367 1.00 95.44 100 ARG A CA 1
ATOM 793 C C . ARG A 1 100 ? -2.913 -3.896 12.429 1.00 95.44 100 ARG A C 1
ATOM 795 O O . ARG A 1 100 ? -1.927 -3.966 11.697 1.00 95.44 100 ARG A O 1
ATOM 802 N N . LEU A 1 101 ? -3.090 -2.897 13.296 1.00 95.88 101 LEU A N 1
ATOM 803 C CA . LEU A 1 101 ? -2.130 -1.803 13.463 1.00 95.88 101 LEU A CA 1
ATOM 804 C C . LEU A 1 101 ? -0.781 -2.307 13.989 1.00 95.88 101 LEU A C 1
ATOM 806 O O . LEU A 1 101 ? 0.260 -1.875 13.497 1.00 95.88 101 LEU A O 1
ATOM 810 N N . ARG A 1 102 ? -0.766 -3.260 14.929 1.00 95.12 102 ARG A N 1
ATOM 811 C CA . ARG A 1 102 ? 0.475 -3.894 15.403 1.00 95.12 102 ARG A CA 1
ATOM 812 C C . ARG A 1 102 ? 1.221 -4.596 14.279 1.00 95.12 102 ARG A C 1
ATOM 814 O O . ARG A 1 102 ? 2.399 -4.315 14.067 1.00 95.12 102 ARG A O 1
ATOM 821 N N . ARG A 1 103 ? 0.525 -5.445 13.521 1.00 93.56 103 ARG A N 1
ATOM 822 C CA . ARG A 1 103 ? 1.112 -6.177 12.391 1.00 93.56 103 ARG A CA 1
ATOM 823 C C . ARG A 1 103 ? 1.645 -5.244 11.309 1.00 93.56 103 ARG A C 1
ATOM 825 O O . ARG A 1 103 ? 2.766 -5.437 10.852 1.00 93.56 103 ARG A O 1
ATOM 832 N N . ASN A 1 104 ? 0.906 -4.189 10.968 1.00 91.81 104 ASN A N 1
ATOM 833 C CA . ASN A 1 104 ? 1.364 -3.175 10.013 1.00 91.81 104 ASN A CA 1
ATOM 834 C C . ASN A 1 104 ? 2.645 -2.450 10.467 1.00 91.81 104 ASN A C 1
ATOM 836 O O . ASN A 1 104 ? 3.416 -2.011 9.621 1.00 91.81 104 ASN A O 1
ATOM 840 N N . ASN A 1 105 ? 2.883 -2.339 11.776 1.00 92.88 105 ASN A N 1
ATOM 841 C CA . ASN A 1 105 ? 4.096 -1.742 12.342 1.00 92.88 105 ASN A CA 1
ATOM 842 C C . ASN A 1 105 ? 5.210 -2.767 12.638 1.00 92.88 105 ASN A C 1
ATOM 844 O O . ASN A 1 105 ? 6.216 -2.420 13.257 1.00 92.88 105 ASN A O 1
ATOM 848 N N . GLY A 1 106 ? 5.052 -4.025 12.211 1.00 92.06 106 GLY A N 1
ATOM 849 C CA . GLY A 1 106 ? 6.043 -5.085 12.425 1.00 92.06 106 GLY A CA 1
ATOM 850 C C . GLY A 1 106 ? 6.100 -5.617 13.861 1.00 92.06 106 GLY A C 1
ATOM 851 O O . GLY A 1 106 ? 7.067 -6.279 14.230 1.00 92.06 106 GLY A O 1
ATOM 852 N N . LEU A 1 107 ? 5.084 -5.340 14.682 1.00 91.75 107 LEU A N 1
ATOM 853 C CA . LEU A 1 107 ? 4.999 -5.838 16.053 1.00 91.75 107 LEU A CA 1
ATOM 854 C C . LEU A 1 107 ? 4.381 -7.239 16.059 1.00 91.75 107 LEU A C 1
ATOM 856 O O . LEU A 1 107 ? 3.290 -7.448 15.525 1.00 91.75 107 LEU A O 1
ATOM 860 N N . ALA A 1 108 ? 5.063 -8.191 16.699 1.00 87.00 108 ALA A N 1
ATOM 861 C CA . ALA A 1 108 ? 4.577 -9.560 16.832 1.00 87.00 108 ALA A CA 1
ATOM 862 C C . ALA A 1 108 ? 3.292 -9.622 17.678 1.00 87.00 108 ALA A C 1
ATOM 864 O O . ALA A 1 108 ? 3.156 -8.934 18.701 1.00 87.00 108 ALA A O 1
ATOM 865 N N . THR A 1 109 ? 2.362 -10.476 17.250 1.00 88.44 109 THR A N 1
ATOM 866 C CA . THR A 1 109 ? 1.065 -10.685 17.908 1.00 88.44 109 THR A CA 1
ATOM 867 C C . THR A 1 109 ? 0.582 -12.100 17.624 1.00 88.44 109 THR A C 1
ATOM 869 O O . THR A 1 109 ? 0.530 -12.470 16.460 1.00 88.44 109 THR A O 1
ATOM 872 N N . ASN A 1 110 ? 0.196 -12.886 18.628 1.00 89.69 110 ASN A N 1
ATOM 873 C CA . ASN A 1 110 ? -0.377 -14.217 18.402 1.00 89.69 110 ASN A CA 1
ATOM 874 C C . ASN A 1 110 ? -1.898 -14.099 18.155 1.00 89.69 110 ASN A C 1
ATOM 876 O O . ASN A 1 110 ? -2.618 -13.739 19.090 1.00 89.69 110 ASN A O 1
ATOM 880 N N . PRO A 1 111 ? -2.418 -14.378 16.943 1.00 89.56 111 PRO A N 1
ATOM 881 C CA . PRO A 1 111 ? -3.838 -14.194 16.647 1.00 89.56 111 PRO A CA 1
ATOM 882 C C . PRO A 1 111 ? -4.742 -15.114 17.478 1.00 89.56 111 PRO A C 1
ATOM 884 O O . PRO A 1 111 ? -5.811 -14.678 17.898 1.00 89.56 111 PRO A O 1
ATOM 887 N N . ALA A 1 112 ? -4.300 -16.339 17.784 1.00 84.94 112 ALA A N 1
ATOM 888 C CA . ALA A 1 112 ? -5.075 -17.281 18.591 1.00 84.94 112 ALA A CA 1
ATOM 889 C C . ALA A 1 112 ? -5.260 -16.781 20.032 1.00 84.94 112 ALA A C 1
ATOM 891 O O . ALA A 1 112 ? -6.320 -16.958 20.619 1.00 84.94 112 ALA A O 1
ATOM 892 N N . GLU A 1 113 ? -4.253 -16.113 20.601 1.00 87.12 113 GLU A N 1
ATOM 893 C CA . GLU A 1 113 ? -4.358 -15.526 21.942 1.00 87.12 113 GLU A CA 1
ATOM 894 C C . GLU A 1 113 ? -5.197 -14.253 21.968 1.00 87.12 113 GLU A C 1
ATOM 896 O O . GLU A 1 113 ? -5.941 -14.039 22.928 1.00 87.12 113 GLU A O 1
ATOM 901 N N . VAL A 1 114 ? -5.069 -13.415 20.934 1.00 88.62 114 VAL A N 1
ATOM 902 C CA . VAL A 1 114 ? -5.813 -12.156 20.824 1.00 88.62 114 VAL A CA 1
ATOM 903 C C . VAL A 1 114 ? -7.299 -12.444 20.650 1.00 88.62 114 VAL A C 1
ATOM 905 O O . VAL A 1 114 ? -8.103 -11.949 21.430 1.00 88.62 114 VAL A O 1
ATOM 908 N N . PHE A 1 115 ? -7.673 -13.298 19.696 1.00 87.88 115 PHE A N 1
ATOM 909 C CA . PHE A 1 115 ? -9.077 -13.520 19.342 1.00 87.88 115 PHE A CA 1
ATOM 910 C C . PHE A 1 115 ? -9.759 -14.663 20.104 1.00 87.88 115 PHE A C 1
ATOM 912 O O . PHE A 1 115 ? -10.917 -14.960 19.822 1.00 87.88 115 PHE A O 1
ATOM 919 N N . LYS A 1 116 ? -9.113 -15.262 21.114 1.00 86.06 116 LYS A N 1
ATOM 920 C CA . LYS A 1 116 ? -9.660 -16.401 21.885 1.00 86.06 116 LYS A CA 1
ATOM 921 C C . LYS A 1 116 ? -11.052 -16.181 22.490 1.00 86.06 116 LYS A C 1
ATOM 923 O O . LYS A 1 116 ? -11.747 -17.143 22.783 1.00 86.06 116 LYS A O 1
ATOM 928 N N . SER A 1 117 ? -11.433 -14.931 22.766 1.00 84.75 117 SER A N 1
ATOM 929 C CA . SER A 1 117 ? -12.747 -14.586 23.332 1.00 84.75 117 SER A CA 1
ATOM 930 C C . SER A 1 117 ? -13.844 -14.422 22.279 1.00 84.75 117 SER A C 1
ATOM 932 O O . SER A 1 117 ? -15.014 -14.321 22.638 1.00 84.75 117 SER A O 1
ATOM 934 N N . TYR A 1 118 ? -13.470 -14.372 21.000 1.00 84.31 118 TYR A N 1
ATOM 935 C CA . TYR A 1 118 ? -14.373 -14.164 19.869 1.00 84.31 118 TYR A CA 1
ATOM 936 C C . TYR A 1 118 ? -14.408 -15.358 18.922 1.00 84.31 118 TYR A C 1
ATOM 938 O O . TYR A 1 118 ? -15.405 -15.527 18.228 1.00 84.31 118 TYR A O 1
ATOM 946 N N . MET A 1 119 ? -13.349 -16.171 18.903 1.00 83.44 119 MET A N 1
ATOM 947 C CA . MET A 1 119 ? -13.184 -17.302 18.000 1.00 83.44 119 MET A CA 1
ATOM 948 C C . MET A 1 119 ? -12.921 -18.599 18.744 1.00 83.44 119 MET A C 1
ATOM 950 O O . MET A 1 119 ? -12.150 -18.621 19.706 1.00 83.44 119 MET A O 1
ATOM 954 N N . ASP A 1 120 ? -13.541 -19.679 18.277 1.00 79.19 120 ASP A N 1
ATOM 955 C CA . ASP A 1 120 ? -13.240 -21.022 18.749 1.00 79.19 120 ASP A CA 1
ATOM 956 C C . ASP A 1 120 ? -11.893 -21.520 18.188 1.00 79.19 120 ASP A C 1
ATOM 958 O O . ASP A 1 120 ? -11.196 -20.828 17.441 1.00 79.19 120 ASP A O 1
ATOM 962 N N . ALA A 1 121 ? -11.510 -22.747 18.547 1.00 72.81 121 ALA A N 1
ATOM 963 C CA . ALA A 1 121 ? -10.269 -23.354 18.065 1.00 72.81 121 ALA A CA 1
ATOM 964 C C . ALA A 1 121 ? -10.232 -23.569 16.536 1.00 72.81 121 ALA A C 1
ATOM 966 O O . ALA A 1 121 ? -9.151 -23.775 15.988 1.00 72.81 121 ALA A O 1
ATOM 967 N N . ASN A 1 122 ? -11.382 -23.512 15.856 1.00 71.69 122 ASN A N 1
ATOM 968 C CA . ASN A 1 122 ? -11.513 -23.632 14.405 1.00 71.69 122 ASN A CA 1
ATOM 969 C C . ASN A 1 122 ? -11.565 -22.258 13.707 1.00 71.69 122 ASN A C 1
ATOM 971 O O . ASN A 1 122 ? -11.634 -22.204 12.482 1.00 71.69 122 ASN A O 1
ATOM 975 N N . GLY A 1 123 ? -11.532 -21.149 14.457 1.00 70.00 123 GLY A N 1
ATOM 976 C CA . GLY A 1 123 ? -11.664 -19.794 13.918 1.00 70.00 123 GLY A CA 1
ATOM 977 C C . GLY A 1 123 ? -13.109 -19.356 13.646 1.00 70.00 123 GLY A C 1
ATOM 978 O O . GLY A 1 123 ? -13.314 -18.333 12.991 1.00 70.00 123 GLY A O 1
ATOM 979 N N . GLU A 1 124 ? -14.105 -20.095 14.141 1.00 79.00 124 GLU A N 1
ATOM 980 C CA . GLU A 1 124 ? -15.524 -19.733 14.048 1.00 79.00 124 GLU A CA 1
ATOM 981 C C . GLU A 1 124 ? -15.907 -18.728 15.135 1.00 79.00 124 GLU A C 1
ATOM 983 O O . GLU A 1 124 ? -15.427 -18.804 16.267 1.00 79.00 124 GLU A O 1
ATOM 988 N N . LEU A 1 125 ? -16.798 -17.787 14.808 1.00 78.50 125 LEU A N 1
ATOM 989 C CA . LEU A 1 125 ? -17.271 -16.788 15.767 1.00 78.50 125 LEU A CA 1
ATOM 990 C C . LEU A 1 125 ? -18.127 -17.451 16.854 1.00 78.50 125 LEU A C 1
ATOM 992 O O . LEU A 1 125 ? -19.139 -18.080 16.557 1.00 78.50 125 LEU A O 1
ATOM 996 N N . ILE A 1 126 ? -17.747 -17.272 18.120 1.00 76.44 126 ILE A N 1
ATOM 997 C CA . ILE A 1 126 ? -18.401 -17.952 19.253 1.00 76.44 126 ILE A CA 1
ATOM 998 C C . ILE A 1 126 ? -19.737 -17.285 19.632 1.00 76.44 126 ILE A C 1
ATOM 1000 O O . ILE A 1 126 ? -20.638 -17.951 20.138 1.00 76.44 126 ILE A O 1
ATOM 1004 N N . ASN A 1 127 ? -19.882 -15.975 19.398 1.00 71.06 127 ASN A N 1
ATOM 1005 C CA . ASN A 1 127 ? -21.008 -15.184 19.904 1.00 71.06 127 ASN A CA 1
ATOM 1006 C C . ASN A 1 127 ? -21.915 -14.664 18.777 1.00 71.06 127 ASN A C 1
ATOM 1008 O O . ASN A 1 127 ? -21.443 -14.031 17.831 1.00 71.06 127 ASN A O 1
ATOM 1012 N N . GLU A 1 128 ? -23.235 -14.825 18.930 1.00 65.25 128 GLU A N 1
ATOM 1013 C CA . GLU A 1 128 ? -24.229 -14.267 17.996 1.00 65.25 128 GLU A CA 1
ATOM 1014 C C . GLU A 1 128 ? -24.172 -12.733 17.933 1.00 65.25 128 GLU A C 1
ATOM 1016 O O . GLU A 1 128 ? -24.246 -12.164 16.848 1.00 65.25 128 GLU A O 1
ATOM 1021 N N . SER A 1 129 ? -23.921 -12.051 19.056 1.00 66.19 129 SER A N 1
ATOM 1022 C CA . SER A 1 129 ? -23.751 -10.589 19.084 1.00 66.19 129 SER A CA 1
ATOM 1023 C C . SER A 1 129 ? -22.550 -10.107 18.261 1.00 66.19 129 SER A C 1
ATOM 1025 O O . SER A 1 129 ? -22.585 -9.021 17.688 1.00 66.19 129 SER A O 1
ATOM 1027 N N . SER A 1 130 ? -21.500 -10.925 18.127 1.00 66.38 130 SER A N 1
ATOM 1028 C CA . SER A 1 130 ? -20.371 -10.634 17.231 1.00 66.38 130 SER A CA 1
ATOM 1029 C C . SER A 1 130 ? -20.748 -10.758 15.753 1.00 66.38 130 SER A C 1
ATOM 1031 O O . SER A 1 130 ? -20.081 -10.170 14.909 1.00 66.38 130 SER A O 1
ATOM 1033 N N . CYS A 1 131 ? -21.820 -11.486 15.427 1.00 68.50 131 CYS A N 1
ATOM 1034 C CA . CYS A 1 131 ? -22.356 -11.559 14.069 1.00 68.50 131 CYS A CA 1
ATOM 1035 C C . CYS A 1 131 ? -23.191 -10.323 13.687 1.00 68.50 131 CYS A C 1
ATOM 1037 O O . CYS A 1 131 ? -23.428 -10.108 12.497 1.00 68.50 131 CYS A O 1
ATOM 1039 N N . GLU A 1 132 ? -23.637 -9.532 14.667 1.00 77.81 132 GLU A N 1
ATOM 1040 C CA . GLU A 1 132 ? -24.432 -8.311 14.467 1.00 77.81 132 GLU A CA 1
ATOM 1041 C C . GLU A 1 132 ? -23.565 -7.039 14.403 1.00 77.81 132 GLU A C 1
ATOM 1043 O O . GLU A 1 132 ? -23.959 -6.048 13.785 1.00 77.81 132 GLU A O 1
ATOM 1048 N N . ASP A 1 133 ? -22.356 -7.073 14.976 1.00 85.81 133 ASP A N 1
ATOM 1049 C CA . ASP A 1 133 ? -21.379 -5.981 14.921 1.00 85.81 133 ASP A CA 1
ATOM 1050 C C . ASP A 1 133 ? -20.690 -5.897 13.546 1.00 85.81 133 ASP A C 1
ATOM 1052 O O . ASP A 1 133 ? -19.610 -6.442 13.311 1.00 85.81 133 ASP A O 1
ATOM 1056 N N . ILE A 1 134 ? -21.320 -5.194 12.603 1.00 92.12 134 ILE A N 1
ATOM 1057 C CA . ILE A 1 134 ? -20.805 -5.044 11.233 1.00 92.12 134 ILE A CA 1
ATOM 1058 C C . ILE A 1 134 ? -19.448 -4.326 11.188 1.00 92.12 134 ILE A C 1
ATOM 1060 O O . ILE A 1 134 ? -18.612 -4.665 10.344 1.00 92.12 134 ILE A O 1
ATOM 1064 N N . GLU A 1 135 ? -19.209 -3.341 12.058 1.00 92.50 135 GLU A N 1
ATOM 1065 C CA . GLU A 1 135 ? -17.931 -2.618 12.076 1.00 92.50 135 GLU A CA 1
ATOM 1066 C C . GLU A 1 135 ? -16.817 -3.488 12.672 1.00 92.50 135 GLU A C 1
ATOM 1068 O O . GLU A 1 135 ? -15.722 -3.538 12.102 1.00 92.50 135 GLU A O 1
ATOM 1073 N N . GLY A 1 136 ? -17.110 -4.261 13.721 1.00 93.38 136 GLY A N 1
ATOM 1074 C CA . GLY A 1 136 ? -16.212 -5.280 14.260 1.00 93.38 136 GLY A CA 1
ATOM 1075 C C . GLY A 1 136 ? -15.888 -6.380 13.260 1.00 93.38 136 GLY A C 1
ATOM 1076 O O . GLY A 1 136 ? -14.714 -6.696 13.062 1.00 93.38 136 GLY A O 1
ATOM 1077 N N . LEU A 1 137 ? -16.889 -6.898 12.545 1.00 94.38 137 LEU A N 1
ATOM 1078 C CA . LEU A 1 137 ? -16.687 -7.887 11.483 1.00 94.38 137 LEU A CA 1
ATOM 1079 C C . LEU A 1 137 ? -15.827 -7.344 10.339 1.00 94.38 137 LEU A C 1
ATOM 1081 O O . LEU A 1 137 ? -14.956 -8.057 9.842 1.00 94.38 137 LEU A O 1
ATOM 1085 N N . LEU A 1 138 ? -16.041 -6.093 9.918 1.00 96.06 138 LEU A N 1
ATOM 1086 C CA . LEU A 1 138 ? -15.215 -5.463 8.888 1.00 96.06 138 LEU A CA 1
ATOM 1087 C C . LEU A 1 138 ? -13.778 -5.251 9.379 1.00 96.06 138 LEU A C 1
ATOM 1089 O O . LEU A 1 138 ? -12.835 -5.529 8.640 1.00 96.06 138 LEU A O 1
ATOM 1093 N N . SER A 1 139 ? -13.600 -4.794 10.621 1.00 95.62 139 SER A N 1
ATOM 1094 C CA . SER A 1 139 ? -12.277 -4.625 11.232 1.00 95.62 139 SER A CA 1
ATOM 1095 C C . SER A 1 139 ? -11.535 -5.960 11.322 1.00 95.62 139 SER A C 1
ATOM 1097 O O . SER A 1 139 ? -10.362 -6.044 10.955 1.00 95.62 139 SER A O 1
ATOM 1099 N N . LEU A 1 140 ? -12.237 -7.028 11.711 1.00 95.06 140 LEU A N 1
ATOM 1100 C CA . LEU A 1 140 ? -11.699 -8.382 11.782 1.00 95.06 140 LEU A CA 1
ATOM 1101 C C . LEU A 1 140 ? -11.374 -8.959 10.401 1.00 95.06 140 LEU A C 1
ATOM 1103 O O . LEU A 1 140 ? -10.325 -9.576 10.232 1.00 95.06 140 LEU A O 1
ATOM 1107 N N . TYR A 1 141 ? -12.214 -8.712 9.396 1.00 95.75 141 TYR A N 1
ATOM 1108 C CA . TYR A 1 141 ? -11.918 -9.070 8.010 1.00 95.75 141 TYR A CA 1
ATOM 1109 C C . TYR A 1 141 ? -10.624 -8.394 7.529 1.00 95.75 141 TYR A C 1
ATOM 1111 O O . TYR A 1 141 ? -9.728 -9.056 7.005 1.00 95.75 141 TYR A O 1
ATOM 1119 N N . GLU A 1 142 ? -10.470 -7.091 7.764 1.00 96.38 142 GLU A N 1
ATOM 1120 C CA . GLU A 1 142 ? -9.252 -6.352 7.407 1.00 96.38 142 GLU A CA 1
ATOM 1121 C C . GLU A 1 142 ? -8.021 -6.863 8.180 1.00 96.38 142 GLU A C 1
ATOM 1123 O O . GLU A 1 142 ? -6.937 -6.987 7.611 1.00 96.38 142 GLU A O 1
ATOM 1128 N N . ALA A 1 143 ? -8.182 -7.206 9.461 1.00 95.25 143 ALA A N 1
ATOM 1129 C CA . ALA A 1 143 ? -7.140 -7.799 10.298 1.00 95.25 143 ALA A CA 1
ATOM 1130 C C . ALA A 1 143 ? -6.743 -9.214 9.843 1.00 95.25 143 ALA A C 1
ATOM 1132 O O . ALA A 1 143 ? -5.570 -9.569 9.845 1.00 95.25 143 ALA A O 1
ATOM 1133 N N . SER A 1 144 ? -7.695 -10.021 9.385 1.00 94.44 144 SER A N 1
ATOM 1134 C CA . SER A 1 144 ? -7.412 -11.358 8.854 1.00 94.44 144 SER A CA 1
ATOM 1135 C C . SER A 1 144 ? -6.592 -11.324 7.559 1.00 94.44 144 SER A C 1
ATOM 1137 O O . SER A 1 144 ? -5.883 -12.273 7.231 1.00 94.44 144 SER A O 1
ATOM 1139 N N . CYS A 1 145 ? -6.628 -10.203 6.831 1.00 94.25 145 CYS A N 1
ATOM 1140 C CA . CYS A 1 145 ? -5.872 -10.020 5.595 1.00 94.25 145 CYS A CA 1
ATOM 1141 C C . CYS A 1 145 ? -4.375 -9.748 5.810 1.00 94.25 145 CYS A C 1
ATOM 1143 O O . CYS A 1 145 ? -3.654 -9.673 4.818 1.00 94.25 145 CYS A O 1
ATOM 1145 N N . VAL A 1 146 ? -3.914 -9.615 7.062 1.00 92.81 146 VAL A N 1
ATOM 1146 C CA . VAL A 1 146 ? -2.486 -9.485 7.415 1.00 92.81 146 VAL A CA 1
ATOM 1147 C C . VAL A 1 146 ? -1.882 -10.777 7.985 1.00 92.81 146 VAL A C 1
ATOM 1149 O O . VAL A 1 146 ? -0.813 -10.737 8.595 1.00 92.81 146 VAL A O 1
ATOM 1152 N N . GLY A 1 147 ? -2.583 -11.907 7.847 1.00 89.75 147 GLY A N 1
ATOM 1153 C CA . GLY A 1 147 ? -2.113 -13.211 8.311 1.00 89.75 147 GLY A CA 1
ATOM 1154 C C . GLY A 1 147 ? -0.990 -13.794 7.454 1.00 89.75 147 GLY A C 1
ATOM 1155 O O . GLY A 1 147 ? -0.941 -13.577 6.242 1.00 89.75 147 GLY A O 1
ATOM 1156 N N . SER A 1 148 ? -0.113 -14.556 8.103 1.00 86.12 148 SER A N 1
ATOM 1157 C CA . SER A 1 148 ? 1.005 -15.270 7.479 1.00 86.12 148 SER A CA 1
ATOM 1158 C C . SER A 1 148 ? 0.736 -16.775 7.362 1.00 86.12 148 SER A C 1
ATOM 1160 O O . SER A 1 148 ? -0.152 -17.325 8.017 1.00 86.12 148 SER A O 1
ATOM 1162 N N . SER A 1 149 ? 1.545 -17.466 6.555 1.00 86.69 149 SER A N 1
ATOM 1163 C CA . SER A 1 149 ? 1.544 -18.931 6.465 1.00 86.69 149 SER A CA 1
ATOM 1164 C C . SER A 1 149 ? 1.673 -19.586 7.854 1.00 86.69 149 SER A C 1
ATOM 1166 O O . SER A 1 149 ? 2.578 -19.255 8.620 1.00 86.69 149 SER A O 1
ATOM 1168 N N . GLY A 1 150 ? 0.757 -20.507 8.179 1.00 85.81 150 GLY A N 1
ATOM 1169 C CA . GLY A 1 150 ? 0.660 -21.175 9.488 1.00 85.81 150 GLY A CA 1
ATOM 1170 C C . GLY A 1 150 ? -0.308 -20.524 10.487 1.00 85.81 150 GLY A C 1
ATOM 1171 O O . GLY A 1 150 ? -0.503 -21.057 11.576 1.00 85.81 150 GLY A O 1
ATOM 1172 N N . GLU A 1 151 ? -0.941 -19.400 10.136 1.00 89.62 151 GLU A N 1
ATOM 1173 C CA . GLU A 1 151 ? -1.933 -18.718 10.978 1.00 89.62 151 GLU A CA 1
ATOM 1174 C C . GLU A 1 151 ? -3.370 -19.064 10.565 1.00 89.62 151 GLU A C 1
ATOM 1176 O O . GLU A 1 151 ? -4.165 -18.189 10.215 1.00 89.62 151 GLU A O 1
ATOM 1181 N N . ASP A 1 152 ? -3.718 -20.352 10.619 1.00 88.25 152 ASP A N 1
ATOM 1182 C CA . ASP A 1 152 ? -5.003 -20.868 10.123 1.00 88.25 152 ASP A CA 1
ATOM 1183 C C . ASP A 1 152 ? -6.218 -20.168 10.746 1.00 88.25 152 ASP A C 1
ATOM 1185 O O . ASP A 1 152 ? -7.230 -19.980 10.071 1.00 88.25 152 ASP A O 1
ATOM 1189 N N . VAL A 1 153 ? -6.112 -19.707 11.997 1.00 89.06 153 VAL A N 1
ATOM 1190 C CA . VAL A 1 153 ? -7.187 -18.963 12.673 1.00 89.06 153 VAL A CA 1
ATOM 1191 C C . VAL A 1 153 ? -7.587 -17.700 11.894 1.00 89.06 153 VAL A C 1
ATOM 1193 O O . VAL A 1 153 ? -8.767 -17.369 11.822 1.00 89.06 153 VAL A O 1
ATOM 1196 N N . LEU A 1 154 ? -6.630 -17.016 11.250 1.00 91.56 154 LEU A N 1
ATOM 1197 C CA . LEU A 1 154 ? -6.898 -15.819 10.448 1.00 91.56 154 LEU A CA 1
ATOM 1198 C C . LEU A 1 154 ? -7.502 -16.180 9.089 1.00 91.56 154 LEU A C 1
ATOM 1200 O O . LEU A 1 154 ? -8.394 -15.478 8.618 1.00 91.56 154 LEU A O 1
ATOM 1204 N N . SER A 1 155 ? -7.077 -17.288 8.479 1.00 90.56 155 SER A N 1
ATOM 1205 C CA . SER A 1 155 ? -7.681 -17.792 7.238 1.00 90.56 155 SER A CA 1
ATOM 1206 C C . SER A 1 155 ? -9.169 -18.105 7.425 1.00 90.56 155 SER A C 1
ATOM 1208 O O . SER A 1 155 ? -9.993 -17.652 6.628 1.00 90.56 155 SER A O 1
ATOM 1210 N N . HIS A 1 156 ? -9.524 -18.793 8.514 1.00 88.81 156 HIS A N 1
ATOM 1211 C CA . HIS A 1 156 ? -10.918 -19.092 8.858 1.00 88.81 156 HIS A CA 1
ATOM 1212 C C . HIS A 1 156 ? -11.696 -17.818 9.213 1.00 88.81 156 HIS A C 1
ATOM 1214 O O . HIS A 1 156 ? -12.766 -17.572 8.652 1.00 88.81 156 HIS A O 1
ATOM 1220 N N . ALA A 1 157 ? -11.118 -16.935 10.038 1.00 91.25 157 ALA A N 1
ATOM 1221 C CA . ALA A 1 157 ? -11.722 -15.645 10.367 1.00 91.25 157 ALA A CA 1
ATOM 1222 C C . ALA A 1 157 ? -12.068 -14.824 9.119 1.00 91.25 157 ALA A C 1
ATOM 1224 O O . ALA A 1 157 ? -13.140 -14.218 9.045 1.00 91.25 157 ALA A O 1
ATOM 1225 N N . LYS A 1 158 ? -11.185 -14.821 8.113 1.00 93.19 158 LYS A N 1
ATOM 1226 C CA . LYS A 1 158 ? -11.407 -14.141 6.833 1.00 93.19 158 LYS A CA 1
ATOM 1227 C C . LYS A 1 158 ? -12.625 -14.688 6.101 1.00 93.19 158 LYS A C 1
ATOM 1229 O O . LYS A 1 158 ? -13.413 -13.911 5.565 1.00 93.19 158 LYS A O 1
ATOM 1234 N N . GLU A 1 159 ? -12.778 -16.009 6.055 1.00 92.56 159 GLU A N 1
ATOM 1235 C CA . GLU A 1 159 ? -13.902 -16.665 5.387 1.00 92.56 159 GLU A CA 1
ATOM 1236 C C . GLU A 1 159 ? -15.227 -16.391 6.110 1.00 92.56 159 GLU A C 1
ATOM 1238 O O . GLU A 1 159 ? -16.196 -15.949 5.480 1.00 92.56 159 GLU A O 1
ATOM 1243 N N . VAL A 1 160 ? -15.247 -16.569 7.434 1.00 90.56 160 VAL A N 1
ATOM 1244 C CA . VAL A 1 160 ? -16.429 -16.351 8.278 1.00 90.56 160 VAL A CA 1
ATOM 1245 C C . VAL A 1 160 ? -16.878 -14.892 8.200 1.00 90.56 160 VAL A C 1
ATOM 1247 O O . VAL A 1 160 ? -18.014 -14.611 7.809 1.00 90.56 160 VAL A O 1
ATOM 1250 N N . THR A 1 161 ? -15.984 -13.938 8.470 1.00 93.50 161 THR A N 1
ATOM 1251 C CA . THR A 1 161 ? -16.318 -12.502 8.412 1.00 93.50 161 THR A CA 1
ATOM 1252 C C . THR A 1 161 ? -16.794 -12.089 7.023 1.00 93.50 161 THR A C 1
ATOM 1254 O O . THR A 1 161 ? -17.824 -11.426 6.904 1.00 93.50 161 THR A O 1
ATOM 1257 N N . LYS A 1 162 ? -16.138 -12.551 5.950 1.00 95.00 162 LYS A N 1
ATOM 1258 C CA . LYS A 1 162 ? -16.574 -12.290 4.570 1.00 95.00 162 LYS A CA 1
ATOM 1259 C C . LYS A 1 162 ? -17.983 -12.816 4.303 1.00 95.00 162 LYS A C 1
ATOM 1261 O O . LYS A 1 162 ? -18.780 -12.127 3.663 1.00 95.00 162 LYS A O 1
ATOM 1266 N N . LYS A 1 163 ? -18.316 -14.021 4.770 1.00 93.12 163 LYS A N 1
ATOM 1267 C CA . LYS A 1 163 ? -19.654 -14.613 4.618 1.00 93.12 163 LYS A CA 1
ATOM 1268 C C . LYS A 1 163 ? -20.716 -13.791 5.346 1.00 93.12 163 LYS A C 1
ATOM 1270 O O . LYS A 1 163 ? -21.765 -13.519 4.762 1.00 93.12 163 LYS A O 1
ATOM 1275 N N . HIS A 1 164 ? -20.449 -13.377 6.583 1.00 92.12 164 HIS A N 1
ATOM 1276 C CA . HIS A 1 164 ? -21.374 -12.553 7.364 1.00 92.12 164 HIS A CA 1
ATOM 1277 C C . HIS A 1 164 ? -21.560 -11.161 6.752 1.00 92.12 164 HIS A C 1
ATOM 1279 O O . HIS A 1 164 ? -22.694 -10.763 6.495 1.00 92.12 164 HIS A O 1
ATOM 1285 N N . LEU A 1 165 ? -20.472 -10.474 6.393 1.00 94.81 165 LEU A N 1
ATOM 1286 C CA . LEU A 1 165 ? -20.528 -9.159 5.747 1.00 94.81 165 LEU A CA 1
ATOM 1287 C C . LEU A 1 165 ? -21.351 -9.186 4.450 1.00 94.81 165 LEU A C 1
ATOM 1289 O O . LEU A 1 165 ? -22.178 -8.302 4.243 1.00 94.81 165 LEU A O 1
ATOM 1293 N N . ASN A 1 166 ? -21.187 -10.220 3.612 1.00 95.25 166 ASN A N 1
ATOM 1294 C CA . ASN A 1 166 ? -21.974 -10.378 2.382 1.00 95.25 166 ASN A CA 1
ATOM 1295 C C . ASN A 1 166 ? -23.473 -10.578 2.648 1.00 95.25 166 ASN A C 1
ATOM 1297 O O . ASN A 1 166 ? -24.299 -10.030 1.920 1.00 95.25 166 ASN A O 1
ATOM 1301 N N . LYS A 1 167 ? -23.839 -11.342 3.685 1.00 92.62 167 LYS A N 1
ATOM 1302 C CA . LYS A 1 167 ? -25.247 -11.545 4.063 1.00 92.62 167 LYS A CA 1
ATOM 1303 C C . LYS A 1 167 ? -25.898 -10.250 4.549 1.00 92.62 167 LYS A C 1
ATOM 1305 O O . LYS A 1 167 ? -27.059 -9.997 4.232 1.00 92.62 167 LYS A O 1
ATOM 1310 N N . SER A 1 168 ? -25.146 -9.423 5.268 1.00 92.00 168 SER A N 1
ATOM 1311 C CA . SER A 1 168 ? -25.665 -8.197 5.875 1.00 92.00 168 SER A CA 1
ATOM 1312 C C . SER A 1 168 ? -25.816 -7.030 4.893 1.00 92.00 168 SER A C 1
ATOM 1314 O O . SER A 1 168 ? -26.527 -6.082 5.212 1.00 92.00 168 SER A O 1
ATOM 1316 N N . LEU A 1 169 ? -25.223 -7.094 3.687 1.00 93.62 169 LEU A N 1
ATOM 1317 C CA . LEU A 1 169 ? -25.187 -5.992 2.705 1.00 93.62 169 LEU A CA 1
ATOM 1318 C C . LEU A 1 169 ? -26.547 -5.325 2.446 1.00 93.62 169 LEU A C 1
ATOM 1320 O O . LEU A 1 169 ? -26.617 -4.104 2.345 1.00 93.62 169 LEU A O 1
ATOM 1324 N N . SER A 1 170 ? -27.622 -6.111 2.352 1.00 92.44 170 SER A N 1
ATOM 1325 C CA . SER A 1 170 ? -28.970 -5.607 2.039 1.00 92.44 170 SER A CA 1
ATOM 1326 C C . SER A 1 170 ? -29.589 -4.720 3.127 1.00 92.44 170 SER A C 1
ATOM 1328 O O . SER A 1 170 ? -30.535 -3.989 2.849 1.00 92.44 170 SER A O 1
ATOM 1330 N N . GLN A 1 171 ? -29.060 -4.772 4.351 1.00 91.00 171 GLN A N 1
ATOM 1331 C CA . GLN A 1 171 ? -29.606 -4.093 5.530 1.00 91.00 171 GLN A CA 1
ATOM 1332 C C . GLN A 1 171 ? -28.756 -2.889 5.965 1.00 91.00 171 GLN A C 1
ATOM 1334 O O . GLN A 1 171 ? -29.099 -2.198 6.922 1.00 91.00 171 GLN A O 1
ATOM 1339 N N . LEU A 1 172 ? -27.634 -2.628 5.284 1.00 93.38 172 LEU A N 1
ATOM 1340 C CA . LEU A 1 172 ? -26.686 -1.591 5.684 1.00 93.38 172 LEU A CA 1
ATOM 1341 C C . LEU A 1 172 ? -27.142 -0.197 5.248 1.00 93.38 172 LEU A C 1
ATOM 1343 O O . LEU A 1 172 ? -27.679 0.003 4.159 1.00 93.38 172 LEU A O 1
ATOM 1347 N N . SER A 1 173 ? -26.826 0.804 6.071 1.00 93.69 173 SER A N 1
ATOM 1348 C CA . SER A 1 173 ? -26.926 2.204 5.658 1.00 93.69 173 SER A CA 1
ATOM 1349 C C . SER A 1 173 ? -26.001 2.481 4.459 1.00 93.69 173 SER A C 1
ATOM 1351 O O . SER A 1 173 ? -24.952 1.842 4.343 1.00 93.69 173 SER A O 1
ATOM 1353 N N . PRO A 1 174 ? -26.297 3.467 3.589 1.00 92.25 174 PRO A N 1
ATOM 1354 C CA . PRO A 1 174 ? -25.476 3.740 2.403 1.00 92.25 174 PRO A CA 1
ATOM 1355 C C . PRO A 1 174 ? -23.983 3.965 2.704 1.00 92.25 174 PRO A C 1
ATOM 1357 O O . PRO A 1 174 ? -23.115 3.498 1.963 1.00 92.25 174 PRO A O 1
ATOM 1360 N N . LYS A 1 175 ? -23.670 4.639 3.822 1.00 88.56 175 LYS A N 1
ATOM 1361 C CA . LYS A 1 175 ? -22.288 4.893 4.265 1.00 88.56 175 LYS A CA 1
ATOM 1362 C C . LYS A 1 175 ? -21.573 3.592 4.640 1.00 88.56 175 LYS A C 1
ATOM 1364 O O . LYS A 1 175 ? -20.439 3.375 4.215 1.00 88.56 175 LYS A O 1
ATOM 1369 N N . LEU A 1 176 ? -22.229 2.726 5.414 1.00 90.75 176 LEU A N 1
ATOM 1370 C CA . LEU A 1 176 ? -21.648 1.462 5.866 1.00 90.75 176 LEU A CA 1
ATOM 1371 C C . LEU A 1 176 ? -21.577 0.433 4.732 1.00 90.75 176 LEU A C 1
ATOM 1373 O O . LEU A 1 176 ? -20.562 -0.241 4.590 1.00 90.75 176 LEU A O 1
ATOM 1377 N N . TYR A 1 177 ? -22.589 0.393 3.861 1.00 94.75 177 TYR A N 1
ATOM 1378 C CA . TYR A 1 177 ? -22.588 -0.407 2.637 1.00 94.75 177 TYR A CA 1
ATOM 1379 C C . TYR A 1 177 ? -21.343 -0.125 1.794 1.00 94.75 177 TYR A C 1
ATOM 1381 O O . TYR A 1 177 ? -20.603 -1.046 1.454 1.00 94.75 177 TYR A O 1
ATOM 1389 N N . LYS A 1 178 ? -21.060 1.158 1.517 1.00 92.25 178 LYS A N 1
ATOM 1390 C CA . LYS A 1 178 ? -19.876 1.554 0.747 1.00 92.25 178 LYS A CA 1
ATOM 1391 C C . LYS A 1 178 ? -18.580 1.093 1.420 1.00 92.25 178 LYS A C 1
ATOM 1393 O O . LYS A 1 178 ? -17.735 0.511 0.748 1.00 92.25 178 LYS A O 1
ATOM 1398 N N . LYS A 1 179 ? -18.437 1.298 2.738 1.00 91.38 179 LYS A N 1
ATOM 1399 C CA . LYS A 1 179 ? -17.259 0.842 3.501 1.00 91.38 179 LYS A CA 1
ATOM 1400 C C . LYS A 1 179 ? -17.047 -0.673 3.377 1.00 91.38 179 LYS A C 1
ATOM 1402 O O . LYS A 1 179 ? -15.928 -1.105 3.108 1.00 91.38 179 LYS A O 1
ATOM 1407 N N . VAL A 1 180 ? -18.109 -1.461 3.560 1.00 95.31 180 VAL A N 1
ATOM 1408 C CA . VAL A 1 180 ? -18.048 -2.929 3.508 1.00 95.31 180 VAL A CA 1
ATOM 1409 C C . VAL A 1 180 ? -17.715 -3.410 2.097 1.00 95.31 180 VAL A C 1
ATOM 1411 O O . VAL A 1 180 ? -16.805 -4.218 1.933 1.00 95.31 180 VAL A O 1
ATOM 1414 N N . VAL A 1 181 ? -18.385 -2.886 1.068 1.00 95.88 181 VAL A N 1
ATOM 1415 C CA . VAL A 1 181 ? -18.124 -3.264 -0.331 1.00 95.88 181 VAL A CA 1
ATOM 1416 C C . VAL A 1 181 ? -16.697 -2.913 -0.751 1.00 95.88 181 VAL A C 1
ATOM 1418 O O . VAL A 1 181 ? -16.017 -3.750 -1.347 1.00 95.88 181 VAL A O 1
ATOM 1421 N N . ASP A 1 182 ? -16.210 -1.719 -0.407 1.00 92.25 182 ASP A N 1
ATOM 1422 C CA . ASP A 1 182 ? -14.839 -1.305 -0.719 1.00 92.25 182 ASP A CA 1
ATOM 1423 C C . ASP A 1 182 ? -13.803 -2.213 -0.035 1.00 92.25 182 ASP A C 1
ATOM 1425 O O . ASP A 1 182 ? -12.819 -2.609 -0.665 1.00 92.25 182 ASP A O 1
ATOM 1429 N N . GLY A 1 183 ? -14.015 -2.558 1.242 1.00 93.06 183 GLY A N 1
ATOM 1430 C CA . GLY A 1 183 ? -13.148 -3.480 1.987 1.00 93.06 183 GLY A CA 1
ATOM 1431 C C . GLY A 1 183 ? -13.142 -4.887 1.386 1.00 93.06 183 GLY A C 1
ATOM 1432 O O . GLY A 1 183 ? -12.081 -5.452 1.121 1.00 93.06 183 GLY A O 1
ATOM 1433 N N . LEU A 1 184 ? -14.323 -5.435 1.080 1.00 95.25 184 LEU A N 1
ATOM 1434 C CA . LEU A 1 184 ? -14.465 -6.759 0.466 1.00 95.25 184 LEU A CA 1
ATOM 1435 C C . LEU A 1 184 ? -13.865 -6.834 -0.945 1.00 95.25 184 LEU A C 1
ATOM 1437 O O . LEU A 1 184 ? -13.366 -7.893 -1.331 1.00 95.25 184 LEU A O 1
ATOM 1441 N N . LYS A 1 185 ? -13.900 -5.733 -1.708 1.00 94.69 185 LYS A N 1
ATOM 1442 C CA . LYS A 1 185 ? -13.306 -5.650 -3.049 1.00 94.69 185 LYS A CA 1
ATOM 1443 C C . LYS A 1 185 ? -11.782 -5.710 -3.001 1.00 94.69 185 LYS A C 1
ATOM 1445 O O . LYS A 1 185 ? -11.181 -6.453 -3.771 1.00 94.69 185 LYS A O 1
ATOM 1450 N N . LEU A 1 186 ? -11.167 -4.907 -2.135 1.00 92.81 186 LEU A N 1
ATOM 1451 C CA . LEU A 1 186 ? -9.721 -4.898 -1.939 1.00 92.81 186 LEU A CA 1
ATOM 1452 C C . LEU A 1 186 ? -9.418 -4.487 -0.492 1.00 92.81 186 LEU A C 1
ATOM 1454 O O . LEU A 1 186 ? -9.597 -3.308 -0.166 1.00 92.81 186 LEU A O 1
ATOM 1458 N N . PRO A 1 187 ? -8.956 -5.416 0.366 1.00 93.00 187 PRO A N 1
ATOM 1459 C CA . PRO A 1 187 ? -8.582 -5.110 1.743 1.00 93.00 187 PRO A CA 1
ATOM 1460 C C . PRO A 1 187 ? -7.533 -4.004 1.806 1.00 93.00 187 PRO A C 1
ATOM 1462 O O . PRO A 1 187 ? -6.658 -3.926 0.943 1.00 93.00 187 PRO A O 1
ATOM 1465 N N . ARG A 1 188 ? -7.579 -3.168 2.842 1.00 89.31 188 ARG A N 1
ATOM 1466 C CA . ARG A 1 188 ? -6.688 -2.009 3.021 1.00 89.31 188 ARG A CA 1
ATOM 1467 C C . ARG A 1 188 ? -5.213 -2.386 2.947 1.00 89.31 188 ARG A C 1
ATOM 1469 O O . ARG A 1 188 ? -4.447 -1.677 2.308 1.00 89.31 188 ARG A O 1
ATOM 1476 N N . HIS A 1 189 ? -4.828 -3.510 3.552 1.00 89.69 189 HIS A N 1
ATOM 1477 C CA . HIS A 1 189 ? -3.442 -3.989 3.536 1.00 89.69 189 HIS A CA 1
ATOM 1478 C C . HIS A 1 189 ? -2.920 -4.297 2.118 1.00 89.69 189 HIS A C 1
ATOM 1480 O O . HIS A 1 189 ? -1.719 -4.246 1.881 1.00 89.69 189 HIS A O 1
ATOM 1486 N N . MET A 1 190 ? -3.814 -4.576 1.165 1.00 90.94 190 MET A N 1
ATOM 1487 C CA . MET A 1 190 ? -3.472 -4.897 -0.225 1.00 90.94 190 MET A CA 1
ATOM 1488 C C . MET A 1 190 ? -3.508 -3.676 -1.154 1.00 90.94 190 MET A C 1
ATOM 1490 O O . MET A 1 190 ? -3.279 -3.805 -2.357 1.00 90.94 190 MET A O 1
ATOM 1494 N N . ARG A 1 191 ? -3.833 -2.486 -0.639 1.00 91.69 191 ARG A N 1
ATOM 1495 C CA . ARG A 1 191 ? -3.919 -1.267 -1.451 1.00 91.69 191 ARG A CA 1
ATOM 1496 C C . ARG A 1 191 ? -2.557 -0.599 -1.560 1.00 91.69 191 ARG A C 1
ATOM 1498 O O . ARG A 1 191 ? -1.807 -0.532 -0.591 1.00 91.69 191 ARG A O 1
ATOM 1505 N N . MET A 1 192 ? -2.270 -0.044 -2.737 1.00 93.56 192 MET A N 1
ATOM 1506 C CA . MET A 1 192 ? -1.076 0.772 -2.940 1.00 93.56 192 MET A CA 1
ATOM 1507 C C . MET A 1 192 ? -1.146 2.011 -2.043 1.00 93.56 192 MET A C 1
ATOM 1509 O O . MET A 1 192 ? -2.066 2.818 -2.166 1.00 93.56 192 MET A O 1
ATOM 1513 N N . GLU A 1 193 ? -0.146 2.170 -1.182 1.00 91.44 193 GLU A N 1
ATOM 1514 C CA . GLU A 1 193 ? -0.128 3.163 -0.106 1.00 91.44 193 GLU A CA 1
ATOM 1515 C C . GLU A 1 193 ? -0.393 4.589 -0.594 1.00 91.44 193 GLU A C 1
ATOM 1517 O O . GLU A 1 193 ? -1.268 5.275 -0.072 1.00 91.44 193 GLU A O 1
ATOM 1522 N N . ARG A 1 194 ? 0.291 5.016 -1.661 1.00 92.88 194 ARG A N 1
ATOM 1523 C CA . ARG A 1 194 ? 0.131 6.368 -2.217 1.00 92.88 194 ARG A CA 1
ATOM 1524 C C . ARG A 1 194 ? -1.257 6.605 -2.815 1.00 92.88 194 ARG A C 1
ATOM 1526 O O . ARG A 1 194 ? -1.804 7.695 -2.655 1.00 92.88 194 ARG A O 1
ATOM 1533 N N . LEU A 1 195 ? -1.848 5.600 -3.463 1.00 93.75 195 LEU A N 1
ATOM 1534 C CA . LEU A 1 195 ? -3.199 5.710 -4.023 1.00 93.75 195 LEU A CA 1
ATOM 1535 C C . LEU A 1 195 ? -4.262 5.720 -2.920 1.00 93.75 195 LEU A C 1
ATOM 1537 O O . LEU A 1 195 ? -5.195 6.520 -2.985 1.00 93.75 195 LEU A O 1
ATOM 1541 N N . GLU A 1 196 ? -4.109 4.882 -1.889 1.00 94.06 196 GLU A N 1
ATOM 1542 C CA . GLU A 1 196 ? -5.006 4.908 -0.728 1.00 94.06 196 GLU A CA 1
ATOM 1543 C C . GLU A 1 196 ? -4.882 6.231 0.030 1.00 94.06 196 GLU A C 1
ATOM 1545 O O . GLU A 1 196 ? -5.912 6.799 0.378 1.00 94.06 196 GLU A O 1
ATOM 1550 N N . ALA A 1 197 ? -3.672 6.772 0.206 1.00 96.00 197 ALA A N 1
ATOM 1551 C CA . ALA A 1 197 ? -3.472 8.070 0.845 1.00 96.00 197 ALA A CA 1
ATOM 1552 C C . ALA A 1 197 ? -4.174 9.194 0.085 1.00 96.00 197 ALA A C 1
ATOM 1554 O O . ALA A 1 197 ? -4.894 9.989 0.688 1.00 96.00 197 ALA A O 1
ATOM 1555 N N . ARG A 1 198 ? -4.055 9.232 -1.249 1.00 96.50 198 ARG A N 1
ATOM 1556 C CA . ARG A 1 198 ? -4.775 10.218 -2.065 1.00 96.50 198 ARG A CA 1
ATOM 1557 C C . ARG A 1 198 ? -6.286 10.111 -1.884 1.00 96.50 198 ARG A C 1
ATOM 1559 O O . ARG A 1 198 ? -6.939 11.115 -1.603 1.00 96.50 198 ARG A O 1
ATOM 1566 N N . ARG A 1 199 ? -6.814 8.893 -2.027 1.00 95.06 199 ARG A N 1
ATOM 1567 C CA . ARG A 1 199 ? -8.241 8.583 -1.880 1.00 95.06 199 ARG A CA 1
ATOM 1568 C C . ARG A 1 199 ? -8.750 8.968 -0.490 1.00 95.06 199 ARG A C 1
ATOM 1570 O O . ARG A 1 199 ? -9.830 9.536 -0.363 1.00 95.06 199 ARG A O 1
ATOM 1577 N N . TYR A 1 200 ? -7.967 8.683 0.548 1.00 96.38 200 TYR A N 1
ATOM 1578 C CA . TYR A 1 200 ? -8.365 8.933 1.925 1.00 96.38 200 TYR A CA 1
ATOM 1579 C C . TYR A 1 200 ? -8.225 10.396 2.344 1.00 96.38 200 TYR A C 1
ATOM 1581 O O . TYR A 1 200 ? -9.050 10.865 3.115 1.00 96.38 200 TYR A O 1
ATOM 1589 N N . ILE A 1 201 ? -7.263 11.155 1.810 1.00 98.00 201 ILE A N 1
ATOM 1590 C CA . ILE A 1 201 ? -7.194 12.614 2.014 1.00 98.00 201 ILE A CA 1
ATOM 1591 C C . ILE A 1 201 ? -8.489 13.287 1.539 1.00 98.00 201 ILE A C 1
ATOM 1593 O O . ILE A 1 201 ? -8.993 14.194 2.202 1.00 98.00 201 ILE A O 1
ATOM 1597 N N . GLU A 1 202 ? -9.031 12.848 0.400 1.00 96.06 202 GLU A N 1
ATOM 1598 C CA . GLU A 1 202 ? -10.316 13.333 -0.115 1.00 96.06 202 GLU A CA 1
ATOM 1599 C C . GLU A 1 202 ? -11.476 12.892 0.787 1.00 96.06 202 GLU A C 1
ATOM 1601 O O . GLU A 1 202 ? -12.250 13.733 1.237 1.00 96.06 202 GLU A O 1
ATOM 1606 N N . GLU A 1 203 ? -11.563 11.597 1.112 1.00 94.06 203 GLU A N 1
ATOM 1607 C CA . GLU A 1 203 ? -12.604 11.049 1.995 1.00 94.06 203 GLU A CA 1
ATOM 1608 C C . GLU A 1 203 ? -12.628 11.750 3.363 1.00 94.06 203 GLU A C 1
ATOM 1610 O O . GLU A 1 203 ? -13.689 12.167 3.822 1.00 94.06 203 GLU A O 1
ATOM 1615 N N . TYR A 1 204 ? -11.464 11.909 3.993 1.00 96.31 204 TYR A N 1
ATOM 1616 C CA . TYR A 1 204 ? -11.297 12.543 5.297 1.00 96.31 204 TYR A CA 1
ATOM 1617 C C . TYR A 1 204 ? -11.643 14.033 5.252 1.00 96.31 204 TYR A C 1
ATOM 1619 O O . TYR A 1 204 ? -12.302 14.534 6.153 1.00 96.31 204 TYR A O 1
ATOM 1627 N N . GLY A 1 205 ? -11.293 14.736 4.169 1.00 96.25 205 GLY A N 1
ATOM 1628 C CA . GLY A 1 205 ? -11.658 16.144 3.992 1.00 96.25 205 GLY A CA 1
ATOM 1629 C C . GLY A 1 205 ? -13.160 16.410 3.839 1.00 96.25 205 GLY A C 1
ATOM 1630 O O . GLY A 1 205 ? -13.578 17.558 3.973 1.00 96.25 205 GLY A O 1
ATOM 1631 N N . HIS A 1 206 ? -13.963 15.377 3.572 1.00 94.44 206 HIS A N 1
ATOM 1632 C CA . HIS A 1 206 ? -15.425 15.456 3.515 1.00 94.44 206 HIS A CA 1
ATOM 1633 C C . HIS A 1 206 ? -16.121 15.035 4.817 1.00 94.44 206 HIS A C 1
ATOM 1635 O O . HIS A 1 206 ? -17.348 15.078 4.875 1.00 94.44 206 HIS A O 1
ATOM 1641 N N . GLN A 1 207 ? -15.383 14.600 5.841 1.00 92.44 207 GLN A N 1
ATOM 1642 C CA . GLN A 1 207 ? -15.974 14.251 7.134 1.00 92.44 207 GLN A CA 1
ATOM 1643 C C . GLN A 1 207 ? -16.258 15.519 7.947 1.00 92.44 207 GLN A C 1
ATOM 1645 O O . GLN A 1 207 ? -15.447 16.444 7.955 1.00 92.44 207 GLN A O 1
ATOM 1650 N N . ASP A 1 208 ? -17.393 15.561 8.643 1.00 91.62 208 ASP A N 1
ATOM 1651 C CA . ASP A 1 208 ? -17.806 16.735 9.427 1.00 91.62 208 ASP A CA 1
ATOM 1652 C C . ASP A 1 208 ? -16.895 16.983 10.643 1.00 91.62 208 ASP A C 1
ATOM 1654 O O . ASP A 1 208 ? -16.736 18.117 11.090 1.00 91.62 208 ASP A O 1
ATOM 1658 N N . ASP A 1 209 ? -16.274 15.926 11.164 1.00 91.50 209 ASP A N 1
ATOM 1659 C CA . ASP A 1 209 ? -15.463 15.896 12.381 1.00 91.50 209 ASP A CA 1
ATOM 1660 C C . ASP A 1 209 ? -13.952 15.776 12.116 1.00 91.50 209 ASP A C 1
ATOM 1662 O O . ASP A 1 209 ? -13.172 15.526 13.039 1.00 91.50 209 ASP A O 1
ATOM 1666 N N . HIS A 1 210 ? -13.506 15.976 10.870 1.00 94.50 210 HIS A N 1
ATOM 1667 C CA . HIS A 1 210 ? -12.088 15.857 10.538 1.00 94.50 210 HIS A CA 1
ATOM 1668 C C . HIS A 1 210 ? -11.233 16.894 11.278 1.00 94.50 210 HIS A C 1
ATOM 1670 O O . HIS A 1 210 ? -11.559 18.078 11.367 1.00 94.50 210 HIS A O 1
ATOM 1676 N N . ASN A 1 211 ? -10.065 16.467 11.753 1.00 95.12 211 ASN A N 1
ATOM 1677 C CA . ASN A 1 211 ? -9.060 17.373 12.293 1.00 95.12 211 ASN A CA 1
ATOM 1678 C C . ASN A 1 211 ? -8.412 18.184 11.145 1.00 95.12 211 ASN A C 1
ATOM 1680 O O . ASN A 1 211 ? -7.714 17.591 10.309 1.00 95.12 211 ASN A O 1
ATOM 1684 N N . PRO A 1 212 ? -8.578 19.523 11.111 1.00 95.31 212 PRO A N 1
ATOM 1685 C CA . PRO A 1 212 ? -8.081 20.355 10.018 1.00 95.31 212 PRO A CA 1
ATOM 1686 C C . PRO A 1 212 ? -6.551 20.408 9.963 1.00 95.31 212 PRO A C 1
ATOM 1688 O O . PRO A 1 212 ? -5.993 20.404 8.868 1.00 95.31 212 PRO A O 1
ATOM 1691 N N . ASN A 1 213 ? -5.863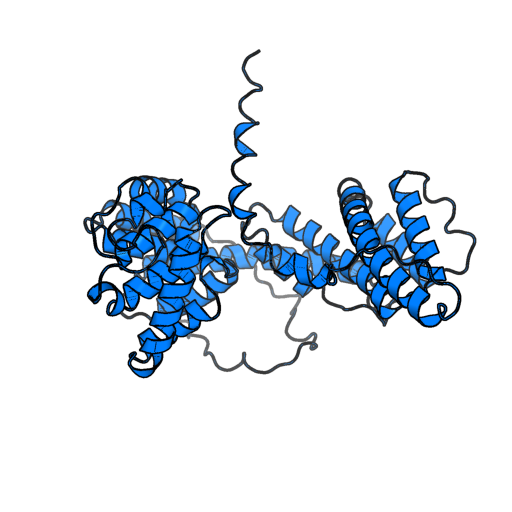 20.378 11.111 1.00 95.19 213 ASN A N 1
ATOM 1692 C CA . ASN A 1 213 ? -4.398 20.345 11.156 1.00 95.19 213 ASN A CA 1
ATOM 1693 C C . ASN A 1 213 ? -3.873 19.036 10.549 1.00 95.19 213 ASN A C 1
ATOM 1695 O O . ASN A 1 213 ? -2.910 19.040 9.784 1.00 95.19 213 ASN A O 1
ATOM 1699 N N . LEU A 1 214 ? -4.530 17.912 10.846 1.00 95.94 214 LEU A N 1
ATOM 1700 C CA . LEU A 1 214 ? -4.127 16.616 10.306 1.00 95.94 214 LEU A CA 1
ATOM 1701 C C . LEU A 1 214 ? -4.323 16.550 8.784 1.00 95.94 214 LEU A C 1
ATOM 1703 O O . LEU A 1 214 ? -3.443 16.085 8.060 1.00 95.94 214 LEU A O 1
ATOM 1707 N N . LEU A 1 215 ? -5.454 17.066 8.291 1.00 96.94 215 LEU A N 1
ATOM 1708 C CA . LEU A 1 215 ? -5.734 17.150 6.857 1.00 96.94 215 LEU A CA 1
ATOM 1709 C C . LEU A 1 215 ? -4.747 18.079 6.135 1.00 96.94 215 LEU A C 1
ATOM 1711 O O . LEU A 1 215 ? -4.282 17.761 5.039 1.00 96.94 215 LEU A O 1
ATOM 1715 N N . GLU A 1 216 ? -4.432 19.228 6.733 1.00 96.25 216 GLU A N 1
ATOM 1716 C CA . GLU A 1 216 ? -3.441 20.169 6.209 1.00 96.25 216 GLU A CA 1
ATOM 1717 C C . GLU A 1 216 ? -2.063 19.506 6.112 1.00 96.25 216 GLU A C 1
ATOM 1719 O O . GLU A 1 216 ? -1.417 19.583 5.064 1.00 96.25 216 GLU A O 1
ATOM 1724 N N . PHE A 1 217 ? -1.645 18.785 7.156 1.00 96.31 217 PHE A N 1
ATOM 1725 C CA . PHE A 1 217 ? -0.362 18.091 7.163 1.00 96.31 217 PHE A CA 1
ATOM 1726 C C . PHE A 1 217 ? -0.282 17.025 6.068 1.00 96.31 217 PHE A C 1
ATOM 1728 O O . PHE A 1 217 ? 0.673 17.014 5.291 1.00 96.31 217 PHE A O 1
ATOM 1735 N N . ALA A 1 218 ? -1.317 16.191 5.947 1.00 96.75 218 ALA A N 1
ATOM 1736 C CA . ALA A 1 218 ? -1.392 15.158 4.921 1.00 96.75 218 ALA A CA 1
ATOM 1737 C C . ALA A 1 218 ? -1.322 15.740 3.500 1.00 96.75 218 ALA A C 1
ATOM 1739 O O . ALA A 1 218 ? -0.638 15.197 2.636 1.00 96.75 218 ALA A O 1
ATOM 1740 N N . LYS A 1 219 ? -1.975 16.883 3.246 1.00 96.00 219 LYS A N 1
ATOM 1741 C CA . LYS A 1 219 ? -1.898 17.575 1.948 1.00 96.00 219 LYS A CA 1
ATOM 1742 C C . LYS A 1 219 ? -0.494 18.105 1.659 1.00 96.00 219 LYS A C 1
ATOM 1744 O O . LYS A 1 219 ? -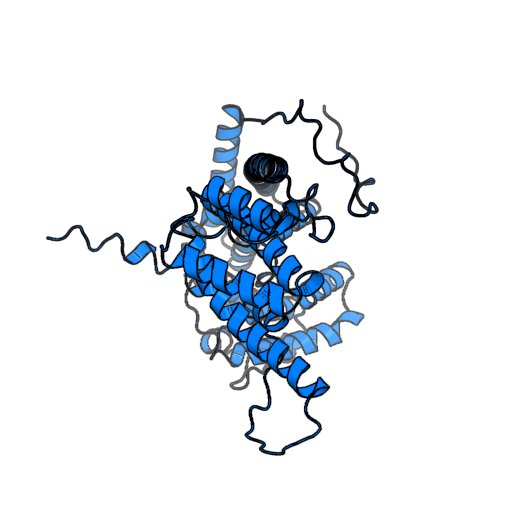0.031 17.986 0.523 1.00 96.00 219 LYS A O 1
ATOM 1749 N N . TYR A 1 220 ? 0.176 18.692 2.653 1.00 93.62 220 TYR A N 1
ATOM 1750 C CA . TYR A 1 220 ? 1.549 19.170 2.489 1.00 93.62 220 TYR A CA 1
ATOM 1751 C C . TYR A 1 220 ? 2.514 18.030 2.180 1.00 93.62 220 TYR A C 1
ATOM 1753 O O . TYR A 1 220 ? 3.249 18.120 1.194 1.00 93.62 220 TYR A O 1
ATOM 1761 N N . ASP A 1 221 ? 2.475 16.959 2.973 1.00 93.62 221 ASP A N 1
ATOM 1762 C CA . ASP A 1 221 ? 3.311 15.782 2.746 1.00 93.62 221 ASP A CA 1
ATOM 1763 C C . ASP A 1 221 ? 3.040 15.165 1.369 1.00 93.62 221 ASP A C 1
ATOM 1765 O O . ASP A 1 221 ? 3.958 15.002 0.559 1.00 93.62 221 ASP A O 1
ATOM 1769 N N . TYR A 1 222 ? 1.764 14.920 1.047 1.00 94.88 222 TYR A N 1
ATOM 1770 C CA . TYR A 1 222 ? 1.387 14.295 -0.214 1.00 94.88 222 TYR A CA 1
ATOM 1771 C C . TYR A 1 222 ? 1.939 15.071 -1.414 1.00 94.88 222 TYR A C 1
ATOM 1773 O O . TYR A 1 222 ? 2.532 14.463 -2.307 1.00 94.88 222 TYR A O 1
ATOM 1781 N N . ASN A 1 223 ? 1.792 16.400 -1.412 1.00 93.31 223 ASN A N 1
ATOM 1782 C CA . ASN A 1 223 ? 2.271 17.275 -2.482 1.00 93.31 223 ASN A CA 1
ATOM 1783 C C . ASN A 1 223 ? 3.802 17.359 -2.540 1.00 93.31 223 ASN A C 1
ATOM 1785 O O . ASN A 1 223 ? 4.370 17.403 -3.633 1.00 93.31 223 ASN A O 1
ATOM 1789 N N . MET A 1 224 ? 4.482 17.352 -1.391 1.00 91.88 224 MET A N 1
ATOM 1790 C CA . MET A 1 224 ? 5.944 17.308 -1.337 1.00 91.88 224 MET A CA 1
ATOM 1791 C C . MET A 1 224 ? 6.461 16.035 -2.013 1.00 91.88 224 MET A C 1
ATOM 1793 O O . MET A 1 224 ? 7.283 16.126 -2.930 1.00 91.88 224 MET A O 1
ATOM 1797 N N . VAL A 1 225 ? 5.947 14.868 -1.614 1.00 91.56 225 VAL A N 1
ATOM 1798 C CA . VAL A 1 225 ? 6.312 13.576 -2.211 1.00 91.56 225 VAL A CA 1
ATOM 1799 C C . VAL A 1 225 ? 5.949 13.548 -3.697 1.00 91.56 225 VAL A C 1
ATOM 1801 O O . VAL A 1 225 ? 6.785 13.185 -4.519 1.00 91.56 225 VAL A O 1
ATOM 1804 N N . GLN A 1 226 ? 4.757 14.022 -4.077 1.00 93.69 226 GLN A N 1
ATOM 1805 C CA . GLN A 1 226 ? 4.336 14.104 -5.481 1.00 93.69 226 GLN A CA 1
ATOM 1806 C C . GLN A 1 226 ? 5.315 14.929 -6.329 1.00 93.69 226 GLN A C 1
ATOM 1808 O O . GLN A 1 226 ? 5.613 14.546 -7.458 1.00 93.69 226 GLN A O 1
ATOM 1813 N N . SER A 1 227 ? 5.861 16.022 -5.786 1.00 91.69 227 SER A N 1
ATOM 1814 C CA . SER A 1 227 ? 6.855 16.836 -6.494 1.00 91.69 227 SER A CA 1
ATOM 1815 C C . SER A 1 227 ? 8.154 16.072 -6.773 1.00 91.69 227 SER A C 1
ATOM 1817 O O . SER A 1 227 ? 8.791 16.304 -7.799 1.00 91.69 227 SER A O 1
ATOM 1819 N N . VAL A 1 228 ? 8.560 15.171 -5.868 1.00 92.81 228 VAL A N 1
ATOM 1820 C CA . VAL A 1 228 ? 9.728 14.298 -6.050 1.00 92.81 228 VAL A CA 1
ATOM 1821 C C . VAL A 1 228 ? 9.437 13.304 -7.170 1.00 92.81 228 VAL A C 1
ATOM 1823 O O . VAL A 1 228 ? 10.192 13.257 -8.136 1.00 92.81 228 VAL A O 1
ATOM 1826 N N . LEU A 1 229 ? 8.299 12.606 -7.101 1.00 94.81 229 LEU A N 1
ATOM 1827 C CA . LEU A 1 229 ? 7.893 11.621 -8.111 1.00 94.81 229 LEU A CA 1
ATOM 1828 C C . LEU A 1 229 ? 7.771 12.234 -9.515 1.00 94.81 229 LEU A C 1
ATOM 1830 O O . LEU A 1 229 ? 8.134 11.609 -10.503 1.00 94.81 229 LEU A O 1
ATOM 1834 N N . GLN A 1 230 ? 7.299 13.478 -9.623 1.00 94.94 230 GLN A N 1
ATOM 1835 C CA . GLN A 1 230 ? 7.245 14.183 -10.907 1.00 94.94 230 GLN A CA 1
ATOM 1836 C C . GLN A 1 230 ? 8.639 14.486 -11.472 1.00 94.94 230 GLN A C 1
ATOM 1838 O O . GLN A 1 230 ? 8.825 14.408 -12.683 1.00 94.94 230 GLN A O 1
ATOM 1843 N N . ARG A 1 231 ? 9.628 14.811 -10.627 1.00 95.19 231 ARG A N 1
ATOM 1844 C CA . ARG A 1 231 ? 11.018 15.003 -11.081 1.00 95.19 231 ARG A CA 1
ATOM 1845 C C . ARG A 1 231 ? 11.636 13.694 -11.568 1.00 95.19 231 ARG A C 1
ATOM 1847 O O . ARG A 1 231 ? 12.286 13.693 -12.606 1.00 95.19 231 ARG A O 1
ATOM 1854 N N . GLU A 1 232 ? 11.387 12.601 -10.853 1.00 94.69 232 GLU A N 1
ATOM 1855 C CA . GLU A 1 232 ? 11.807 11.253 -11.258 1.00 94.69 232 GLU A CA 1
ATOM 1856 C C . GLU A 1 232 ? 11.196 10.870 -12.614 1.00 94.69 232 GLU A C 1
ATOM 1858 O O . GLU A 1 232 ? 11.904 10.418 -13.510 1.00 94.69 232 GLU A O 1
ATOM 1863 N N . LEU A 1 233 ? 9.899 11.132 -12.807 1.00 95.50 233 LEU A N 1
ATOM 1864 C CA . LEU A 1 233 ? 9.217 10.853 -14.070 1.00 95.50 233 LEU A CA 1
ATOM 1865 C C . LEU A 1 233 ? 9.788 11.667 -15.240 1.00 95.50 233 LEU A C 1
ATOM 1867 O O . LEU A 1 233 ? 9.947 11.129 -16.329 1.00 95.50 233 LEU A O 1
ATOM 1871 N N . VAL A 1 234 ? 10.141 12.940 -15.030 1.00 95.69 234 VAL A N 1
ATOM 1872 C CA . VAL A 1 234 ? 10.808 13.754 -16.065 1.00 95.69 234 VAL A CA 1
ATOM 1873 C C . VAL A 1 234 ? 12.146 13.136 -16.479 1.00 95.69 234 VAL A C 1
ATOM 1875 O O . VAL A 1 234 ? 12.467 13.120 -17.668 1.00 95.69 234 VAL A O 1
ATOM 1878 N N . GLU A 1 235 ? 12.920 12.607 -15.529 1.00 92.06 235 GLU A N 1
ATOM 1879 C CA . GLU A 1 235 ? 14.165 11.902 -15.842 1.00 92.06 235 GLU A CA 1
ATOM 1880 C C . GLU A 1 235 ? 13.905 10.636 -16.668 1.00 92.06 235 GLU A C 1
ATOM 1882 O O . GLU A 1 235 ? 14.577 10.411 -17.676 1.00 92.06 235 GLU A O 1
ATOM 1887 N N . ILE A 1 236 ? 12.911 9.838 -16.276 1.00 90.31 236 ILE A N 1
ATOM 1888 C CA . ILE A 1 236 ? 12.549 8.596 -16.969 1.00 90.31 236 ILE A CA 1
ATOM 1889 C C . ILE A 1 236 ? 12.048 8.884 -18.385 1.00 90.31 236 ILE A C 1
ATOM 1891 O O . ILE A 1 236 ? 12.492 8.221 -19.318 1.00 90.31 236 ILE A O 1
ATOM 1895 N N . ASN A 1 237 ? 11.194 9.893 -18.568 1.00 92.81 237 ASN A N 1
ATOM 1896 C CA . ASN A 1 237 ? 10.707 10.297 -19.888 1.00 92.81 237 ASN A CA 1
ATOM 1897 C C . ASN A 1 237 ? 11.872 10.717 -20.785 1.00 92.81 237 ASN A C 1
ATOM 1899 O O . ASN A 1 237 ? 12.015 10.211 -21.895 1.00 92.81 237 ASN A O 1
ATOM 1903 N N . ARG A 1 238 ? 12.772 11.570 -20.274 1.00 91.69 238 ARG A N 1
ATOM 1904 C CA . ARG A 1 238 ? 13.964 11.994 -21.017 1.00 91.69 238 ARG A CA 1
ATOM 1905 C C . ARG A 1 238 ? 14.843 10.805 -21.401 1.00 91.69 238 ARG A C 1
ATOM 1907 O O . ARG A 1 238 ? 15.340 10.753 -22.522 1.00 91.69 238 ARG A O 1
ATOM 1914 N N . TRP A 1 239 ? 15.061 9.868 -20.481 1.00 89.56 239 TRP A N 1
ATOM 1915 C CA . TRP A 1 239 ? 15.822 8.649 -20.754 1.00 89.56 239 TRP A CA 1
ATOM 1916 C C . TRP A 1 239 ? 15.147 7.793 -21.835 1.00 89.56 239 TRP A C 1
ATOM 1918 O O . TRP A 1 239 ? 15.807 7.378 -22.785 1.00 89.56 239 TRP A O 1
ATOM 1928 N N . TRP A 1 240 ? 13.836 7.578 -21.736 1.00 88.12 240 TRP A N 1
ATOM 1929 C CA . TRP A 1 240 ? 13.076 6.766 -22.684 1.00 88.12 240 TRP A CA 1
ATOM 1930 C C . TRP A 1 240 ? 13.068 7.369 -24.095 1.00 88.12 240 TRP A C 1
ATOM 1932 O O . TRP A 1 240 ? 13.340 6.676 -25.079 1.00 88.12 240 TRP A O 1
ATOM 1942 N N . GLU A 1 241 ? 12.864 8.685 -24.194 1.00 88.50 241 GLU A N 1
ATOM 1943 C CA . GLU A 1 241 ? 12.970 9.443 -25.444 1.00 88.50 241 GLU A CA 1
ATOM 1944 C C . GLU A 1 241 ? 14.370 9.327 -26.065 1.00 88.50 241 GLU A C 1
ATOM 1946 O O . GLU A 1 241 ? 14.498 9.123 -27.274 1.00 88.50 241 GLU A O 1
ATOM 1951 N N . GLN A 1 242 ? 15.425 9.407 -25.245 1.00 85.62 242 GLN A N 1
ATOM 1952 C CA . GLN A 1 242 ? 16.814 9.269 -25.696 1.00 85.62 242 GLN A CA 1
ATOM 1953 C C . GLN A 1 242 ? 17.131 7.868 -26.229 1.00 85.62 242 GLN A C 1
ATOM 1955 O O . GLN A 1 242 ? 17.855 7.751 -27.221 1.00 85.62 242 GLN A O 1
ATOM 1960 N N . LEU A 1 243 ? 16.576 6.810 -25.626 1.00 82.94 243 LEU A N 1
ATOM 1961 C CA . LEU A 1 243 ? 16.695 5.455 -26.174 1.00 82.94 243 LEU A CA 1
ATOM 1962 C C . LEU A 1 243 ? 16.051 5.372 -27.569 1.00 82.94 243 LEU A C 1
ATOM 1964 O O . LEU A 1 243 ? 16.582 4.731 -28.490 1.00 82.94 243 LEU A O 1
ATOM 1968 N N . GLY A 1 244 ? 14.909 6.046 -27.746 1.00 81.25 244 GLY A N 1
ATOM 1969 C CA . GLY A 1 244 ? 14.206 6.138 -29.022 1.00 81.25 244 GLY A CA 1
ATOM 1970 C C . GLY A 1 244 ? 13.832 4.763 -29.573 1.00 81.25 244 GLY A C 1
ATOM 1971 O O . GLY A 1 244 ? 13.993 4.518 -30.769 1.00 81.25 244 GLY A O 1
ATOM 1972 N N . LEU A 1 245 ? 13.431 3.837 -28.695 1.00 80.56 245 LEU A N 1
ATOM 1973 C CA . LEU A 1 245 ? 13.043 2.480 -29.083 1.00 80.56 245 LEU A CA 1
ATOM 1974 C C . LEU A 1 245 ? 11.671 2.471 -29.753 1.00 80.56 245 LEU A C 1
ATOM 1976 O O . LEU A 1 245 ? 11.531 1.818 -30.777 1.00 80.56 245 LEU A O 1
ATOM 1980 N N . CYS A 1 246 ? 10.707 3.257 -29.267 1.00 81.69 246 CYS A N 1
ATOM 1981 C CA . CYS A 1 246 ? 9.349 3.306 -29.825 1.00 81.69 246 CYS A CA 1
ATOM 1982 C C . CYS A 1 246 ? 9.294 3.796 -31.280 1.00 81.69 246 CYS A C 1
ATOM 1984 O O . CYS A 1 246 ? 8.386 3.440 -32.017 1.00 81.69 246 CYS A O 1
ATOM 1986 N N . SER A 1 247 ? 10.268 4.598 -31.725 1.00 81.62 247 SER A N 1
ATOM 1987 C CA . SER A 1 247 ? 10.363 5.019 -33.131 1.00 81.62 247 SER A CA 1
ATOM 1988 C C . SER A 1 247 ? 11.074 3.998 -34.023 1.00 81.62 247 SER A C 1
ATOM 1990 O O . SER A 1 247 ? 11.026 4.105 -35.247 1.00 81.62 247 SER A O 1
ATOM 1992 N N . LYS A 1 248 ? 11.769 3.026 -33.423 1.00 80.31 248 LYS A N 1
ATOM 1993 C CA . LYS A 1 248 ? 12.535 1.989 -34.124 1.00 80.31 248 LYS A CA 1
ATOM 1994 C C . LYS A 1 248 ? 11.807 0.649 -34.110 1.00 80.31 248 LYS A C 1
ATOM 1996 O O . LYS A 1 248 ? 11.965 -0.107 -35.052 1.00 80.31 248 LYS A O 1
ATOM 2001 N N . LEU A 1 249 ? 11.060 0.341 -33.062 1.00 81.56 249 LEU A N 1
ATOM 2002 C CA . LEU A 1 249 ? 10.369 -0.923 -32.862 1.00 81.56 249 LEU A CA 1
ATOM 2003 C C . LEU A 1 249 ? 8.877 -0.598 -32.788 1.00 81.56 249 LEU A C 1
ATOM 2005 O O . LEU A 1 249 ? 8.412 -0.028 -31.810 1.00 81.56 249 LEU A O 1
ATOM 2009 N N . ASP A 1 250 ? 8.140 -0.900 -33.848 1.00 84.00 250 ASP A N 1
ATOM 2010 C CA . ASP A 1 250 ? 6.702 -0.626 -33.958 1.00 84.00 250 ASP A CA 1
ATOM 2011 C C . ASP A 1 250 ? 5.835 -1.637 -33.191 1.00 84.00 250 ASP A C 1
ATOM 2013 O O . ASP A 1 250 ? 4.674 -1.360 -32.898 1.00 84.00 250 ASP A O 1
ATOM 2017 N N . PHE A 1 251 ? 6.408 -2.786 -32.826 1.00 83.12 251 PHE A N 1
ATOM 2018 C CA . PHE A 1 251 ? 5.737 -3.845 -32.073 1.00 83.12 251 PHE A CA 1
ATOM 2019 C C . PHE A 1 251 ? 5.803 -3.683 -30.545 1.00 83.12 251 PHE A C 1
ATOM 2021 O O . PHE A 1 251 ? 5.104 -4.412 -29.845 1.00 83.12 251 PHE A O 1
ATOM 2028 N N . ILE A 1 252 ? 6.634 -2.775 -30.009 1.00 84.44 252 ILE A N 1
ATOM 2029 C CA . ILE A 1 252 ? 6.813 -2.651 -28.551 1.00 84.44 252 ILE A CA 1
ATOM 2030 C C . ILE A 1 252 ? 5.747 -1.760 -27.915 1.00 84.44 252 ILE A C 1
ATOM 2032 O O . ILE A 1 252 ? 5.305 -0.756 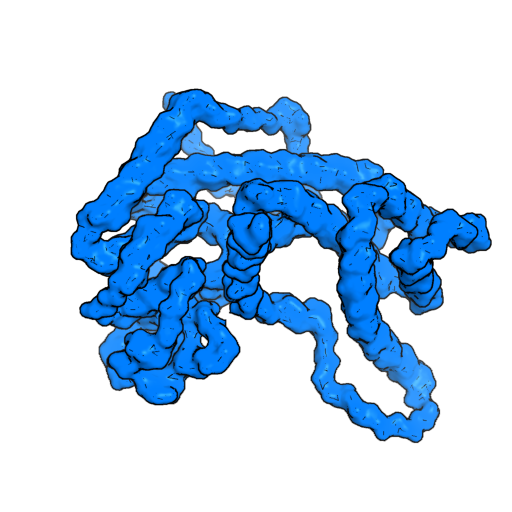-28.480 1.00 84.44 252 ILE A O 1
ATOM 2036 N N . ARG A 1 253 ? 5.378 -2.086 -26.679 1.00 90.44 253 ARG A N 1
ATOM 2037 C CA . ARG A 1 253 ? 4.464 -1.285 -25.866 1.00 90.44 253 ARG A CA 1
ATOM 2038 C C . ARG A 1 253 ? 5.186 -0.057 -25.300 1.00 90.44 253 ARG A C 1
ATOM 2040 O O . ARG A 1 253 ? 6.131 -0.181 -24.526 1.00 90.44 253 ARG A O 1
ATOM 2047 N N . ASP A 1 254 ? 4.690 1.143 -25.607 1.00 90.81 254 ASP A N 1
ATOM 2048 C CA . ASP A 1 254 ? 5.148 2.382 -24.959 1.00 90.81 254 ASP A CA 1
ATOM 2049 C C . ASP A 1 254 ? 4.448 2.574 -23.604 1.00 90.81 254 ASP A C 1
ATOM 2051 O O . ASP A 1 254 ? 3.301 3.034 -23.534 1.00 90.81 254 ASP A O 1
ATOM 2055 N N . ARG A 1 255 ? 5.100 2.098 -22.534 1.00 93.25 255 ARG A N 1
ATOM 2056 C CA . ARG A 1 255 ? 4.527 2.008 -21.176 1.00 93.25 255 ARG A CA 1
ATOM 2057 C C . ARG A 1 255 ? 5.502 2.400 -20.058 1.00 93.25 255 ARG A C 1
ATOM 2059 O O . ARG A 1 255 ? 5.411 1.911 -18.931 1.00 93.25 255 ARG A O 1
ATOM 2066 N N . HIS A 1 256 ? 6.481 3.250 -20.357 1.00 91.56 256 HIS A N 1
ATOM 2067 C CA . HIS A 1 256 ? 7.509 3.666 -19.394 1.00 91.56 256 HIS A CA 1
ATOM 2068 C C . HIS A 1 256 ? 6.921 4.415 -18.178 1.00 91.56 256 HIS A C 1
ATOM 2070 O O . HIS A 1 256 ? 7.420 4.263 -17.061 1.00 91.56 256 HIS A O 1
ATOM 2076 N N . VAL A 1 257 ? 5.819 5.153 -18.362 1.00 94.75 257 VAL A N 1
ATOM 2077 C CA . VAL A 1 257 ? 5.090 5.832 -17.274 1.00 94.75 257 VAL A CA 1
ATOM 2078 C C . VAL A 1 257 ? 4.421 4.819 -16.339 1.00 94.75 257 VAL A C 1
ATOM 2080 O O . VAL A 1 257 ? 4.488 4.955 -15.117 1.00 94.75 257 VAL A O 1
ATOM 2083 N N . GLU A 1 258 ? 3.810 3.769 -16.885 1.00 94.56 258 GLU A N 1
ATOM 2084 C CA . GLU A 1 258 ? 3.214 2.679 -16.114 1.00 94.56 258 GLU A CA 1
ATOM 2085 C C . GLU A 1 258 ? 4.289 1.867 -15.384 1.00 94.56 258 GLU A C 1
ATOM 2087 O O . GLU A 1 258 ? 4.104 1.527 -14.215 1.00 94.56 258 GLU A O 1
ATOM 2092 N N . CYS A 1 259 ? 5.439 1.626 -16.024 1.00 92.69 259 CYS A N 1
ATOM 2093 C CA . CYS A 1 259 ? 6.600 1.001 -15.383 1.00 92.69 259 CYS A CA 1
ATOM 2094 C C . CYS A 1 259 ? 7.084 1.823 -14.179 1.00 92.69 259 CYS A C 1
ATOM 2096 O O . CYS A 1 259 ? 7.407 1.258 -13.137 1.00 92.69 259 CYS A O 1
ATOM 2098 N N . PHE A 1 260 ? 7.077 3.156 -14.280 1.00 95.56 260 PHE A N 1
ATOM 2099 C CA . PHE A 1 260 ? 7.376 4.029 -13.145 1.00 95.56 260 PHE A CA 1
ATOM 2100 C C . PHE A 1 260 ? 6.301 3.971 -12.053 1.00 95.56 260 PHE A C 1
ATOM 2102 O O . PHE A 1 260 ? 6.625 3.849 -10.874 1.00 95.56 260 PHE A O 1
ATOM 2109 N N . LEU A 1 261 ? 5.013 3.988 -12.411 1.00 95.25 261 LEU A N 1
ATOM 2110 C CA . LEU A 1 261 ? 3.928 3.865 -11.431 1.00 95.25 261 LEU A CA 1
ATOM 2111 C C . LEU A 1 261 ? 4.048 2.574 -10.599 1.00 95.25 261 LEU A C 1
ATOM 2113 O O . LEU A 1 261 ? 3.766 2.572 -9.399 1.00 95.25 261 LEU A O 1
ATOM 2117 N N . TRP A 1 262 ? 4.519 1.487 -11.213 1.00 93.31 262 TRP A N 1
ATOM 2118 C CA . TRP A 1 262 ? 4.828 0.241 -10.512 1.00 93.31 262 TRP A CA 1
ATOM 2119 C C . TRP A 1 262 ? 5.914 0.409 -9.444 1.00 93.31 262 TRP A C 1
ATOM 2121 O O . TRP A 1 262 ? 5.777 -0.141 -8.347 1.00 93.31 262 TRP A O 1
ATOM 2131 N N . THR A 1 263 ? 6.967 1.187 -9.716 1.00 94.44 263 THR A N 1
ATOM 2132 C CA . THR A 1 263 ? 8.040 1.416 -8.736 1.00 94.44 263 THR A CA 1
ATOM 2133 C C . THR A 1 263 ? 7.605 2.321 -7.593 1.00 94.44 263 THR A C 1
ATOM 2135 O O . THR A 1 263 ? 8.031 2.101 -6.462 1.00 94.44 263 THR A O 1
ATOM 2138 N N . VAL A 1 264 ? 6.685 3.259 -7.838 1.00 94.56 264 VAL A N 1
ATOM 2139 C CA . VAL A 1 264 ? 6.045 4.065 -6.782 1.00 94.56 264 VAL A CA 1
ATOM 2140 C C . VAL A 1 264 ? 5.288 3.187 -5.785 1.00 94.56 264 VAL A C 1
ATOM 2142 O O . VAL A 1 264 ? 5.328 3.442 -4.584 1.00 94.56 264 VAL A O 1
ATOM 2145 N N . GLY A 1 265 ? 4.607 2.141 -6.259 1.00 92.06 265 GLY A N 1
ATOM 2146 C CA . GLY A 1 265 ? 3.910 1.203 -5.376 1.00 92.06 265 GLY A CA 1
ATOM 2147 C C . GLY A 1 265 ? 4.833 0.253 -4.614 1.00 92.06 265 GLY A C 1
ATOM 2148 O O . GLY A 1 265 ? 4.475 -0.217 -3.538 1.00 92.06 265 GLY A O 1
ATOM 2149 N N . LEU A 1 266 ? 6.001 -0.037 -5.184 1.00 90.88 266 LEU A N 1
ATOM 2150 C CA . LEU A 1 266 ? 7.014 -0.918 -4.611 1.00 90.88 266 LEU A CA 1
ATOM 2151 C C . LEU A 1 266 ? 7.868 -0.239 -3.543 1.00 90.88 266 LEU A C 1
ATOM 2153 O O . LEU A 1 266 ? 8.188 -0.852 -2.531 1.00 90.88 266 LEU A O 1
ATOM 2157 N N . LEU A 1 267 ? 8.246 1.008 -3.806 1.00 93.12 267 LEU A N 1
ATOM 2158 C CA . LEU A 1 267 ? 9.159 1.805 -2.999 1.00 93.12 267 LEU A CA 1
ATOM 2159 C C . LEU A 1 267 ? 8.499 3.171 -2.763 1.00 93.12 267 LEU A C 1
ATOM 2161 O O . LEU A 1 267 ? 8.864 4.140 -3.432 1.00 93.12 267 LEU A O 1
ATOM 2165 N N . PRO A 1 268 ? 7.481 3.273 -1.895 1.00 89.06 268 PRO A N 1
ATOM 2166 C CA . PRO A 1 268 ? 6.718 4.509 -1.718 1.00 89.06 268 PRO A CA 1
ATOM 2167 C C . PRO A 1 268 ? 7.515 5.638 -1.041 1.00 89.06 268 PRO A C 1
ATOM 2169 O O . PRO A 1 268 ? 7.170 6.812 -1.198 1.00 89.06 268 PRO A O 1
ATOM 2172 N N . GLU A 1 269 ? 8.583 5.326 -0.305 1.00 88.38 269 GLU A N 1
ATOM 2173 C CA . GLU A 1 269 ? 9.348 6.294 0.480 1.00 88.38 269 GLU A CA 1
ATOM 2174 C C . GLU A 1 269 ? 10.302 7.121 -0.383 1.00 88.38 269 GLU A C 1
ATOM 2176 O O . GLU A 1 269 ? 11.107 6.591 -1.149 1.00 88.38 269 GLU A O 1
ATOM 2181 N N . VAL A 1 270 ? 10.312 8.445 -0.200 1.00 89.75 270 VAL A N 1
ATOM 2182 C CA . VAL A 1 270 ? 11.164 9.367 -0.980 1.00 89.75 270 VAL A CA 1
ATOM 2183 C C . VAL A 1 270 ? 12.659 9.033 -0.931 1.00 89.75 270 VAL A C 1
ATOM 2185 O O . VAL A 1 270 ? 13.362 9.318 -1.897 1.00 89.75 270 VAL A O 1
ATOM 2188 N N . ALA A 1 271 ? 13.126 8.383 0.141 1.00 90.69 271 ALA A N 1
ATOM 2189 C CA . ALA A 1 271 ? 14.513 7.949 0.308 1.00 90.69 271 ALA A CA 1
ATOM 2190 C C . ALA A 1 271 ? 14.993 7.004 -0.811 1.00 90.69 271 ALA A C 1
ATOM 2192 O O . ALA A 1 271 ? 16.173 6.999 -1.146 1.00 90.69 271 ALA A O 1
ATOM 2193 N N . TYR A 1 272 ? 14.080 6.262 -1.444 1.00 91.38 272 TYR A N 1
ATOM 2194 C CA . TYR A 1 272 ? 14.387 5.313 -2.517 1.00 91.38 272 TYR A CA 1
ATOM 2195 C C . TYR A 1 272 ? 14.290 5.913 -3.927 1.00 91.38 272 TYR A C 1
ATOM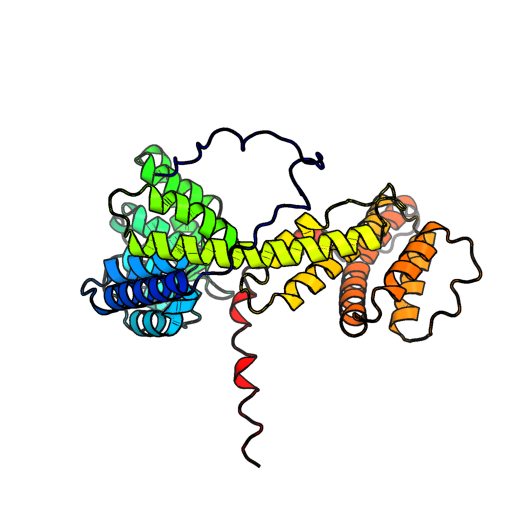 2197 O O . TYR A 1 272 ? 14.035 5.191 -4.887 1.00 91.38 272 TYR A O 1
ATOM 2205 N N . SER A 1 273 ? 14.489 7.228 -4.070 1.00 92.75 273 SER A N 1
ATOM 2206 C CA . SER A 1 273 ? 14.374 7.945 -5.351 1.00 92.75 273 SER A CA 1
ATOM 2207 C C . SER A 1 273 ? 15.215 7.328 -6.471 1.00 92.75 273 SER A C 1
ATOM 2209 O O . SER A 1 273 ? 14.673 6.903 -7.491 1.00 92.75 273 SER A O 1
ATOM 2211 N N . SER A 1 274 ? 16.523 7.174 -6.252 1.00 87.94 274 SER A N 1
ATOM 2212 C CA . SER A 1 274 ? 17.416 6.561 -7.241 1.00 87.94 274 SER A CA 1
ATOM 2213 C C . SER A 1 274 ? 17.022 5.114 -7.544 1.00 87.94 274 SER A C 1
ATOM 2215 O O . SER A 1 274 ? 16.968 4.724 -8.706 1.00 87.94 274 SER A O 1
ATOM 2217 N N . SER A 1 275 ? 16.660 4.332 -6.522 1.00 88.50 275 SER A N 1
ATOM 2218 C CA . SER A 1 275 ? 16.210 2.949 -6.706 1.00 88.50 275 SER A CA 1
ATOM 2219 C C . SER A 1 275 ? 14.932 2.859 -7.542 1.00 88.50 275 SER A C 1
ATOM 2221 O O . SER A 1 275 ? 14.831 1.979 -8.389 1.00 88.50 275 SER A O 1
ATOM 2223 N N . ARG A 1 276 ? 13.964 3.770 -7.353 1.00 94.06 276 ARG A N 1
ATOM 2224 C CA . ARG A 1 276 ? 12.738 3.828 -8.167 1.00 94.06 276 ARG A CA 1
ATOM 2225 C C . ARG A 1 276 ? 13.026 4.131 -9.627 1.00 94.06 276 ARG A C 1
ATOM 2227 O O . ARG A 1 276 ? 12.408 3.507 -10.486 1.00 94.06 276 ARG A O 1
ATOM 2234 N N . ILE A 1 277 ? 13.919 5.084 -9.895 1.00 89.00 277 ILE A N 1
ATOM 2235 C CA . ILE A 1 277 ? 14.300 5.463 -11.257 1.00 89.00 277 ILE A CA 1
ATOM 2236 C C . ILE A 1 277 ? 14.950 4.272 -11.959 1.00 89.00 277 ILE A C 1
ATOM 2238 O O . ILE A 1 277 ? 14.494 3.860 -13.024 1.00 89.00 277 ILE A O 1
ATOM 2242 N N . GLU A 1 278 ? 15.982 3.687 -11.352 1.00 85.81 278 GLU A N 1
ATOM 2243 C CA . GLU A 1 278 ? 16.718 2.578 -11.962 1.00 85.81 278 GLU A CA 1
ATOM 2244 C C . GLU A 1 278 ? 15.834 1.335 -12.121 1.00 85.81 278 GLU A C 1
ATOM 2246 O O . GLU A 1 278 ? 15.838 0.696 -13.173 1.00 85.81 278 GLU A O 1
ATOM 2251 N N . LEU A 1 279 ? 14.978 1.038 -11.141 1.00 85.94 279 LEU A N 1
ATOM 2252 C CA . LEU A 1 279 ? 14.015 -0.052 -11.263 1.00 85.94 279 LEU A CA 1
ATOM 2253 C C . LEU A 1 279 ? 12.981 0.209 -12.369 1.00 85.94 279 LEU A C 1
ATOM 2255 O O . LEU A 1 279 ? 12.611 -0.719 -13.080 1.00 85.94 279 LEU A O 1
ATOM 2259 N N . ALA A 1 280 ? 12.529 1.451 -12.564 1.00 89.31 280 ALA A N 1
ATOM 2260 C CA . ALA A 1 280 ? 11.566 1.776 -13.616 1.00 89.31 280 ALA A CA 1
ATOM 2261 C C . ALA A 1 280 ? 12.190 1.597 -15.004 1.00 89.31 280 ALA A C 1
ATOM 2263 O O . ALA A 1 280 ? 11.562 1.014 -15.889 1.00 89.31 280 ALA A O 1
ATOM 2264 N N . LYS A 1 281 ? 13.450 2.025 -15.167 1.00 84.38 281 LYS A N 1
ATOM 2265 C CA . LYS A 1 281 ? 14.247 1.784 -16.378 1.00 84.38 281 LYS A CA 1
ATOM 2266 C C . LYS A 1 281 ? 14.395 0.282 -16.646 1.00 84.38 281 LYS A C 1
ATOM 2268 O O . LYS A 1 281 ? 14.145 -0.170 -17.762 1.00 84.38 281 LYS A O 1
ATOM 2273 N N . ALA A 1 282 ? 14.728 -0.499 -15.616 1.00 81.69 282 ALA A N 1
ATOM 2274 C CA . ALA A 1 282 ? 14.841 -1.953 -15.708 1.00 81.69 282 ALA A CA 1
ATOM 2275 C C . ALA A 1 282 ? 13.525 -2.624 -16.134 1.00 81.69 282 ALA A C 1
ATOM 2277 O O . ALA A 1 282 ? 13.526 -3.438 -17.054 1.00 81.69 282 ALA A O 1
ATOM 2278 N N . ILE A 1 283 ? 12.401 -2.264 -15.506 1.00 83.88 283 ILE A N 1
ATOM 2279 C CA . ILE A 1 283 ? 11.077 -2.809 -15.845 1.00 83.88 283 ILE A CA 1
ATOM 2280 C C . ILE A 1 283 ? 10.693 -2.441 -17.284 1.00 83.88 283 ILE A C 1
ATOM 2282 O O . ILE A 1 283 ? 10.204 -3.298 -18.015 1.00 83.88 283 ILE A O 1
ATOM 2286 N N . ALA A 1 284 ? 10.954 -1.206 -17.720 1.00 86.19 284 ALA A N 1
ATOM 2287 C CA . ALA A 1 284 ? 10.661 -0.776 -19.087 1.00 86.19 284 ALA A CA 1
ATOM 2288 C C . ALA A 1 284 ? 11.472 -1.563 -20.132 1.00 86.19 284 ALA A C 1
ATOM 2290 O O . ALA A 1 284 ? 10.934 -1.963 -21.161 1.00 86.19 284 ALA A O 1
ATOM 2291 N N . VAL A 1 285 ? 12.750 -1.847 -19.862 1.00 81.94 285 VAL A N 1
ATOM 2292 C CA . VAL A 1 285 ? 13.561 -2.735 -20.711 1.00 81.94 285 VAL A CA 1
ATOM 2293 C C . VAL A 1 285 ? 13.003 -4.154 -20.704 1.00 81.94 285 VAL A C 1
ATOM 2295 O O . VAL A 1 285 ? 12.872 -4.756 -21.768 1.00 81.94 285 VAL A O 1
ATOM 2298 N N . LEU A 1 286 ? 12.686 -4.700 -19.527 1.00 81.94 286 LEU A N 1
ATOM 2299 C CA . LEU A 1 286 ? 12.125 -6.046 -19.408 1.00 81.94 286 LEU A CA 1
ATOM 2300 C C . LEU A 1 286 ? 10.828 -6.184 -20.205 1.00 81.94 286 LEU A C 1
ATOM 2302 O O . LEU A 1 286 ? 10.619 -7.218 -20.825 1.00 81.94 286 LEU A O 1
ATOM 2306 N N . LEU A 1 287 ? 10.004 -5.136 -20.249 1.00 84.88 287 LEU A N 1
ATOM 2307 C CA . LEU A 1 287 ? 8.801 -5.095 -21.073 1.00 84.88 287 LEU A CA 1
ATOM 2308 C C . LEU A 1 287 ? 9.119 -5.177 -22.574 1.00 84.88 287 LEU A C 1
ATOM 2310 O O . LEU A 1 287 ? 8.448 -5.899 -23.302 1.00 84.88 287 LEU A O 1
ATOM 2314 N N . VAL A 1 288 ? 10.164 -4.483 -23.037 1.00 82.69 288 VAL A N 1
ATOM 2315 C CA . VAL A 1 288 ? 10.615 -4.578 -24.436 1.00 82.69 288 VAL A CA 1
ATOM 2316 C C . VAL A 1 288 ? 11.132 -5.977 -24.756 1.00 82.69 288 VAL A C 1
ATOM 2318 O O . VAL A 1 288 ? 10.834 -6.512 -25.820 1.00 82.69 288 VAL A O 1
ATOM 2321 N N . ILE A 1 289 ? 11.893 -6.585 -23.843 1.00 80.19 289 ILE A N 1
ATOM 2322 C CA . ILE A 1 289 ? 12.351 -7.971 -23.996 1.00 80.19 289 ILE A CA 1
ATOM 2323 C C . ILE A 1 289 ? 11.141 -8.909 -24.057 1.00 80.19 289 ILE A C 1
ATOM 2325 O O . ILE A 1 289 ? 11.069 -9.744 -24.949 1.00 80.19 289 ILE A O 1
ATOM 2329 N N . ASP A 1 290 ? 10.167 -8.745 -23.164 1.00 83.06 290 ASP A N 1
ATOM 2330 C CA . ASP A 1 290 ? 8.920 -9.515 -23.164 1.00 83.06 290 ASP A CA 1
ATOM 2331 C C . ASP A 1 290 ? 8.176 -9.402 -24.507 1.00 83.06 290 ASP A C 1
ATOM 2333 O O . ASP A 1 290 ? 7.790 -10.422 -25.071 1.00 83.06 290 ASP A O 1
ATOM 2337 N N . ASP A 1 291 ? 8.086 -8.201 -25.090 1.00 84.12 291 ASP A N 1
ATOM 2338 C CA . ASP A 1 291 ? 7.507 -7.989 -26.427 1.00 84.12 291 ASP A CA 1
ATOM 2339 C C . ASP A 1 291 ? 8.275 -8.722 -27.537 1.00 84.12 291 ASP A C 1
ATOM 2341 O O . ASP A 1 291 ? 7.665 -9.272 -28.460 1.00 84.12 291 ASP A O 1
ATOM 2345 N N . VAL A 1 292 ? 9.610 -8.770 -27.445 1.00 81.06 292 VAL A N 1
ATOM 2346 C CA . VAL A 1 292 ? 10.440 -9.544 -28.378 1.00 81.06 292 VAL A CA 1
ATOM 2347 C C . VAL A 1 292 ? 10.106 -11.032 -28.287 1.00 81.06 292 VAL A C 1
ATOM 2349 O O . VAL A 1 292 ? 9.932 -11.651 -29.330 1.00 81.06 292 VAL A O 1
ATOM 2352 N N . TYR A 1 293 ? 9.974 -11.603 -27.088 1.00 79.56 293 TYR A N 1
ATOM 2353 C CA . TYR A 1 293 ? 9.685 -13.035 -26.920 1.00 79.56 293 TYR A CA 1
ATOM 2354 C C . TYR A 1 293 ? 8.242 -13.422 -27.246 1.00 79.56 293 TYR A C 1
ATOM 2356 O O . TYR A 1 293 ? 8.023 -14.486 -27.822 1.00 79.56 293 TYR A O 1
ATOM 2364 N N . ASP A 1 294 ? 7.269 -12.587 -26.883 1.00 82.31 294 ASP A N 1
ATOM 2365 C CA . ASP A 1 294 ? 5.855 -12.970 -26.947 1.00 82.31 294 ASP A CA 1
ATOM 2366 C C . ASP A 1 294 ? 5.170 -12.533 -28.245 1.00 82.31 294 ASP A C 1
ATOM 2368 O O . ASP A 1 294 ? 4.199 -13.163 -28.665 1.00 82.31 294 ASP A O 1
ATOM 2372 N N . THR A 1 295 ? 5.651 -11.459 -28.882 1.00 81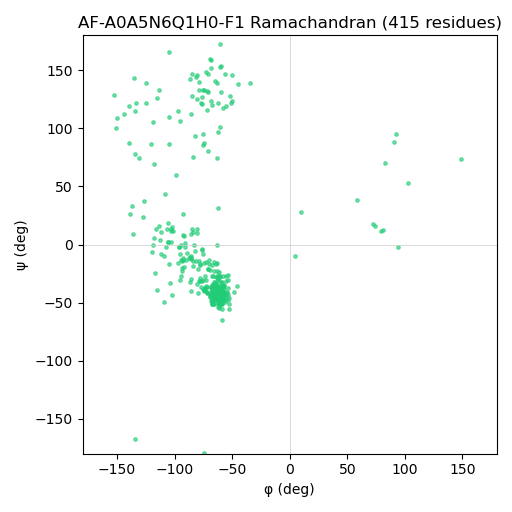.38 295 THR A N 1
ATOM 2373 C CA . THR A 1 295 ? 4.969 -10.857 -30.041 1.00 81.38 295 THR A CA 1
ATOM 2374 C C . THR A 1 295 ? 5.777 -10.954 -31.330 1.00 81.38 295 THR A C 1
ATOM 2376 O O . THR A 1 295 ? 5.188 -11.165 -32.390 1.00 81.38 295 THR A O 1
ATOM 2379 N N . TYR A 1 296 ? 7.101 -10.777 -31.273 1.00 79.38 296 TYR A N 1
ATOM 2380 C CA . TYR A 1 296 ? 7.895 -10.534 -32.483 1.00 79.38 296 TYR A CA 1
ATOM 2381 C C . TYR A 1 296 ? 8.805 -11.692 -32.913 1.00 79.38 296 TYR A C 1
ATOM 2383 O O . TYR A 1 296 ? 8.828 -12.050 -34.089 1.00 79.38 296 TYR A O 1
ATOM 2391 N N . GLY A 1 297 ? 9.603 -12.247 -32.003 1.00 76.31 297 GLY A N 1
ATOM 2392 C CA . GLY A 1 297 ? 10.703 -13.144 -32.344 1.00 76.31 297 GLY A CA 1
ATOM 2393 C C . GLY A 1 297 ? 10.234 -14.513 -32.829 1.00 76.31 297 GLY A C 1
ATOM 2394 O O . GLY A 1 297 ? 9.414 -15.169 -32.189 1.00 76.31 297 GLY A O 1
ATOM 2395 N N . SER A 1 298 ? 10.800 -14.979 -33.945 1.00 82.12 298 SER A N 1
ATOM 2396 C CA . SER A 1 298 ? 10.693 -16.389 -34.323 1.00 82.12 298 SER A CA 1
ATOM 2397 C C . SER A 1 298 ? 11.510 -17.259 -33.362 1.00 82.12 298 SER A C 1
ATOM 2399 O O . SER A 1 298 ? 12.428 -16.769 -32.708 1.00 82.12 298 SER A O 1
ATOM 2401 N N . TYR A 1 299 ? 11.216 -18.560 -33.276 1.00 80.69 299 TYR A N 1
ATOM 2402 C CA . TYR A 1 299 ? 11.966 -19.464 -32.394 1.00 80.69 299 TYR A CA 1
ATOM 2403 C C . TYR A 1 299 ? 13.484 -19.380 -32.626 1.00 80.69 299 TYR A C 1
ATOM 2405 O O . TYR A 1 299 ? 14.239 -19.226 -31.667 1.00 80.69 299 TYR A O 1
ATOM 2413 N N . ASP A 1 300 ? 13.914 -19.400 -33.890 1.00 80.94 300 ASP A N 1
ATOM 2414 C CA . ASP A 1 300 ? 15.331 -19.327 -34.259 1.00 80.94 300 ASP A CA 1
ATOM 2415 C C . ASP A 1 300 ? 15.960 -17.986 -33.843 1.00 80.94 300 ASP A C 1
ATOM 2417 O O . ASP A 1 300 ? 17.066 -17.958 -33.298 1.00 80.94 300 ASP A O 1
ATOM 2421 N N . ASP A 1 301 ? 15.237 -16.872 -34.016 1.00 76.75 301 ASP A N 1
ATOM 2422 C CA . ASP A 1 301 ? 15.700 -15.547 -33.582 1.00 76.75 301 ASP A CA 1
ATOM 2423 C C . ASP A 1 301 ? 15.818 -15.453 -32.056 1.00 76.75 301 ASP A C 1
ATOM 2425 O O . ASP A 1 301 ? 16.751 -14.838 -31.538 1.00 76.75 301 ASP A O 1
ATOM 2429 N N . LEU A 1 302 ? 14.887 -16.072 -31.326 1.00 77.31 302 LEU A N 1
ATOM 2430 C CA . LEU A 1 302 ? 14.863 -16.065 -29.865 1.00 77.31 302 LEU A CA 1
ATOM 2431 C C . LEU A 1 302 ? 15.967 -16.931 -29.260 1.00 77.31 302 LEU A C 1
ATOM 2433 O O . LEU A 1 302 ? 16.550 -16.534 -28.251 1.00 77.31 302 LEU A O 1
ATOM 2437 N N . VAL A 1 303 ? 16.305 -18.068 -29.880 1.00 77.50 303 VAL A N 1
ATOM 2438 C CA . VAL A 1 303 ? 17.476 -18.871 -29.488 1.00 77.50 303 VAL A CA 1
ATOM 2439 C C . VAL A 1 303 ? 18.741 -18.022 -29.606 1.00 77.50 303 VAL A C 1
ATOM 2441 O O . VAL A 1 303 ? 19.484 -17.886 -28.636 1.00 77.50 303 VAL A O 1
ATOM 2444 N N . LEU A 1 304 ? 18.937 -17.358 -30.748 1.00 75.44 304 LEU A N 1
ATOM 2445 C CA . LEU A 1 304 ? 20.102 -16.496 -30.969 1.00 75.44 304 LEU A CA 1
ATOM 2446 C C . LEU A 1 304 ? 20.126 -15.281 -30.031 1.00 75.44 304 LEU A C 1
ATOM 2448 O O . LEU A 1 304 ? 21.189 -14.887 -29.552 1.00 75.44 304 LEU A O 1
ATOM 2452 N N . PHE A 1 305 ? 18.968 -14.680 -29.754 1.00 72.31 305 PHE A N 1
ATOM 2453 C CA . PHE A 1 305 ? 18.856 -13.559 -28.824 1.00 72.31 305 PHE A CA 1
ATOM 2454 C C . PHE A 1 305 ? 19.190 -13.974 -27.385 1.00 72.31 305 PHE A C 1
ATOM 2456 O O . PHE A 1 305 ? 19.914 -13.251 -26.700 1.00 72.31 305 PHE A O 1
ATOM 2463 N N . THR A 1 306 ? 18.735 -15.156 -26.957 1.00 72.75 306 THR A N 1
ATOM 2464 C CA . THR A 1 306 ? 19.077 -15.743 -25.650 1.00 72.75 306 THR A CA 1
ATOM 2465 C C . THR A 1 306 ? 20.583 -15.977 -25.544 1.00 72.75 306 THR A C 1
ATOM 2467 O O . THR A 1 306 ? 21.216 -15.504 -24.604 1.00 72.75 306 THR A O 1
ATOM 2470 N N . GLU A 1 307 ? 21.183 -16.626 -26.547 1.00 73.62 307 GLU A N 1
ATOM 2471 C CA . GLU A 1 307 ? 22.624 -16.903 -26.564 1.00 73.62 307 GLU A CA 1
ATOM 2472 C C . GLU A 1 307 ? 23.467 -15.618 -26.535 1.00 73.62 307 GLU A C 1
ATOM 2474 O O . GLU A 1 307 ? 24.518 -15.571 -25.893 1.00 73.62 307 GLU A O 1
ATOM 2479 N N . ALA A 1 308 ? 23.026 -14.565 -27.232 1.00 69.88 308 ALA A N 1
ATOM 2480 C CA . ALA A 1 308 ? 23.703 -13.271 -27.223 1.00 69.88 308 ALA A CA 1
ATOM 2481 C C . ALA A 1 308 ? 23.680 -12.631 -25.826 1.00 69.88 308 ALA A C 1
ATOM 2483 O O . ALA A 1 308 ? 24.714 -12.165 -25.348 1.00 69.88 308 ALA A O 1
ATOM 2484 N N . ILE A 1 309 ? 22.521 -12.662 -25.163 1.00 69.12 309 ILE A N 1
ATOM 2485 C CA . ILE A 1 309 ? 22.342 -12.182 -23.790 1.00 69.12 309 ILE A CA 1
ATOM 2486 C C . ILE A 1 309 ? 23.253 -12.954 -22.822 1.00 69.12 309 ILE A C 1
ATOM 2488 O O . ILE A 1 309 ? 23.994 -12.335 -22.062 1.00 69.12 309 ILE A O 1
ATOM 2492 N N . GLU A 1 310 ? 23.258 -14.288 -22.881 1.00 66.19 310 GLU A N 1
ATOM 2493 C CA . GLU A 1 310 ? 24.090 -15.141 -22.019 1.00 66.19 310 GLU A CA 1
ATOM 2494 C C . GLU A 1 310 ? 25.592 -14.845 -22.188 1.00 66.19 310 GLU A C 1
ATOM 2496 O O . GLU A 1 310 ? 26.329 -14.714 -21.207 1.00 66.19 310 GLU A O 1
ATOM 2501 N N . ARG A 1 311 ? 26.066 -14.676 -23.429 1.00 65.50 311 ARG A N 1
ATOM 2502 C CA . ARG A 1 311 ? 27.485 -14.385 -23.712 1.00 65.50 311 ARG A CA 1
ATOM 2503 C C . ARG A 1 311 ? 27.934 -13.018 -23.199 1.00 65.50 311 ARG A C 1
ATOM 2505 O O . ARG A 1 311 ? 29.046 -12.920 -22.670 1.00 65.50 311 ARG A O 1
ATOM 2512 N N . ASP A 1 312 ? 27.086 -11.998 -23.327 1.00 60.31 312 ASP A N 1
ATOM 2513 C CA . ASP A 1 312 ? 27.371 -10.657 -22.809 1.00 60.31 312 ASP A CA 1
ATOM 2514 C C . ASP A 1 312 ? 27.404 -10.644 -21.267 1.00 60.31 312 ASP A C 1
ATOM 2516 O O . ASP A 1 312 ? 28.276 -9.997 -20.685 1.00 60.31 312 ASP A O 1
ATOM 2520 N N . ILE A 1 313 ? 26.537 -11.417 -20.593 1.00 56.72 313 ILE A N 1
ATOM 2521 C CA . ILE A 1 313 ? 26.553 -11.576 -19.122 1.00 56.72 313 ILE A CA 1
ATOM 2522 C C . ILE A 1 313 ? 27.854 -12.224 -18.640 1.00 56.72 313 ILE A C 1
ATOM 2524 O O . ILE A 1 313 ? 28.421 -11.808 -17.633 1.00 56.72 313 ILE A O 1
ATOM 2528 N N . HIS A 1 314 ? 28.357 -13.230 -19.357 1.00 55.75 314 HIS A N 1
ATOM 2529 C CA . HIS A 1 314 ? 29.563 -13.967 -18.969 1.00 55.75 314 HIS A CA 1
ATOM 2530 C C . HIS A 1 314 ? 30.884 -13.262 -19.332 1.00 55.75 314 HIS A C 1
ATOM 2532 O O . HIS A 1 314 ? 31.956 -13.855 -19.198 1.00 55.75 314 HIS A O 1
ATOM 2538 N N . GLY A 1 315 ? 30.842 -11.996 -19.765 1.00 50.84 315 GLY A N 1
ATOM 2539 C CA . GLY A 1 315 ? 32.042 -11.193 -20.012 1.00 50.84 315 GLY A CA 1
ATOM 2540 C C . GLY A 1 315 ? 32.829 -11.598 -21.262 1.00 50.84 315 GLY A C 1
ATOM 2541 O O . GLY A 1 315 ? 33.989 -11.209 -21.415 1.00 50.84 315 GLY A O 1
ATOM 2542 N N . ILE A 1 316 ? 32.216 -12.345 -22.185 1.00 43.44 316 ILE A N 1
ATOM 2543 C CA . ILE A 1 316 ? 32.799 -12.641 -23.498 1.00 43.44 316 ILE A CA 1
ATOM 2544 C C . ILE A 1 316 ? 32.468 -11.449 -24.403 1.00 43.44 316 ILE A C 1
ATOM 2546 O O . ILE A 1 316 ? 31.534 -11.480 -25.196 1.00 43.44 316 ILE A O 1
ATOM 2550 N N . GLY A 1 317 ? 33.194 -10.350 -24.186 1.00 37.88 317 GLY A N 1
ATOM 2551 C CA . GLY A 1 317 ? 32.827 -9.011 -24.645 1.00 37.88 317 GLY A CA 1
ATOM 2552 C C . GLY A 1 317 ? 32.456 -8.883 -26.125 1.00 37.88 317 GLY A C 1
ATOM 2553 O O . GLY A 1 317 ? 33.058 -9.544 -26.965 1.00 37.88 317 GLY A O 1
ATOM 2554 N N . ALA A 1 318 ? 31.502 -7.977 -26.389 1.00 38.91 318 ALA A N 1
ATOM 2555 C CA . ALA A 1 318 ? 31.131 -7.180 -27.579 1.00 38.91 318 ALA A CA 1
ATOM 2556 C C . ALA A 1 318 ? 31.767 -7.452 -28.970 1.00 38.91 318 ALA A C 1
ATOM 2558 O O . ALA A 1 318 ? 31.845 -6.551 -29.806 1.00 38.91 318 ALA A O 1
ATOM 2559 N N . SER A 1 319 ? 32.191 -8.675 -29.276 1.00 39.03 319 SER A N 1
ATOM 2560 C CA . SER A 1 319 ? 33.055 -8.977 -30.428 1.00 39.03 319 SER A CA 1
ATOM 2561 C C . SER A 1 319 ? 32.388 -9.873 -31.469 1.00 39.03 319 SER A C 1
ATOM 2563 O O . SER A 1 319 ? 33.075 -10.394 -32.344 1.00 39.03 319 SER A O 1
ATOM 2565 N N . PHE A 1 320 ? 31.065 -10.069 -31.410 1.00 35.50 320 PHE A N 1
ATOM 2566 C CA . PHE A 1 320 ? 30.369 -10.930 -32.378 1.00 35.50 320 PHE A CA 1
ATOM 2567 C C . PHE A 1 320 ? 29.044 -10.381 -32.931 1.00 35.50 320 PHE A C 1
ATOM 2569 O O . PHE A 1 320 ? 28.359 -11.063 -33.686 1.00 35.50 320 PHE A O 1
ATOM 2576 N N . LEU A 1 321 ? 28.696 -9.120 -32.657 1.00 41.50 321 LEU A N 1
ATOM 2577 C CA . LEU A 1 321 ? 27.528 -8.467 -33.279 1.00 41.50 321 LEU A CA 1
ATOM 2578 C C . LEU A 1 321 ? 27.837 -7.857 -34.666 1.00 41.50 321 LEU A C 1
ATOM 2580 O O . LEU A 1 321 ? 27.033 -7.103 -35.224 1.00 41.50 321 LEU A O 1
ATOM 2584 N N . SER A 1 322 ? 29.007 -8.158 -35.242 1.00 35.41 322 SER A N 1
ATOM 2585 C CA . SER A 1 322 ? 29.461 -7.607 -36.524 1.00 35.41 322 SER A CA 1
ATOM 2586 C C . SER A 1 322 ? 29.055 -8.418 -37.762 1.00 35.41 322 SER A C 1
ATOM 2588 O O . SER A 1 322 ? 29.143 -7.861 -38.854 1.00 35.41 322 SER A O 1
ATOM 2590 N N . CYS A 1 323 ? 28.581 -9.667 -37.640 1.00 34.59 323 CYS A N 1
ATOM 2591 C CA . CYS A 1 323 ? 28.565 -10.578 -38.800 1.00 34.59 323 CYS A CA 1
ATOM 2592 C C . CYS A 1 323 ? 27.212 -11.107 -39.295 1.00 34.59 323 CYS A C 1
ATOM 2594 O O . CYS A 1 323 ? 27.207 -11.819 -40.294 1.00 34.59 323 CYS A O 1
ATOM 2596 N N . ILE A 1 324 ? 26.064 -10.779 -38.700 1.00 39.94 324 ILE A N 1
ATOM 2597 C CA . ILE A 1 324 ? 24.771 -11.271 -39.214 1.00 39.94 324 ILE A CA 1
ATOM 2598 C C . ILE A 1 324 ? 23.772 -10.110 -39.229 1.00 39.94 324 ILE A C 1
ATOM 2600 O O . ILE A 1 324 ? 23.826 -9.236 -38.367 1.00 39.94 324 ILE A O 1
ATOM 2604 N N . GLY A 1 325 ? 22.904 -10.050 -40.245 1.00 37.09 325 GLY A N 1
ATOM 2605 C CA . GLY A 1 325 ? 21.995 -8.936 -40.553 1.00 37.09 325 GLY A CA 1
ATOM 2606 C C . GLY A 1 325 ? 20.938 -8.646 -39.482 1.00 37.09 325 GLY A C 1
ATOM 2607 O O . GLY A 1 325 ? 19.765 -8.937 -39.664 1.00 37.09 325 GLY A O 1
ATOM 2608 N N . TRP A 1 326 ? 21.351 -8.043 -38.371 1.00 53.88 326 TRP A N 1
ATOM 2609 C CA . TRP A 1 326 ? 20.512 -7.715 -37.221 1.00 53.88 326 TRP A CA 1
ATOM 2610 C C . TRP A 1 326 ? 20.240 -6.210 -37.244 1.00 53.88 326 TRP A C 1
ATOM 2612 O O . TRP A 1 326 ? 20.990 -5.433 -36.669 1.00 53.88 326 TRP A O 1
ATOM 2622 N N . GLY A 1 327 ? 19.212 -5.745 -37.955 1.00 48.84 327 GLY A N 1
ATOM 2623 C CA . GLY A 1 327 ? 18.926 -4.304 -38.041 1.00 48.84 327 GLY A CA 1
ATOM 2624 C C . GLY A 1 327 ? 18.374 -3.714 -36.737 1.00 48.84 327 GLY A C 1
ATOM 2625 O O . GLY A 1 327 ? 18.770 -2.621 -36.331 1.00 48.84 327 GLY A O 1
ATOM 2626 N N . TYR A 1 328 ? 17.473 -4.444 -36.077 1.00 49.53 328 TYR A N 1
ATOM 2627 C CA . TYR A 1 328 ? 16.705 -3.957 -34.927 1.00 49.53 328 TYR A CA 1
ATOM 2628 C C . TYR A 1 328 ? 17.232 -4.464 -33.598 1.00 49.53 328 TYR A C 1
ATOM 2630 O O . TYR A 1 328 ? 17.432 -3.660 -32.690 1.00 49.53 328 TYR A O 1
ATOM 2638 N N . ILE A 1 329 ? 17.578 -5.750 -33.513 1.00 50.16 329 ILE A N 1
ATOM 2639 C CA . ILE A 1 329 ? 18.149 -6.289 -32.284 1.00 50.16 329 ILE A CA 1
ATOM 2640 C C . ILE A 1 329 ? 19.536 -5.687 -32.042 1.00 50.16 329 ILE A C 1
ATOM 2642 O O . ILE A 1 329 ? 19.747 -5.181 -30.961 1.00 50.16 329 ILE A O 1
ATOM 2646 N N . ARG A 1 330 ? 20.417 -5.529 -33.045 1.00 48.91 330 ARG A N 1
ATOM 2647 C CA . ARG A 1 330 ? 21.697 -4.799 -32.874 1.00 48.91 330 ARG A CA 1
ATOM 2648 C C . ARG A 1 330 ? 21.515 -3.341 -32.445 1.00 48.91 330 ARG A C 1
ATOM 2650 O O . ARG A 1 330 ? 22.388 -2.798 -31.773 1.00 48.91 330 ARG A O 1
ATOM 2657 N N . LYS A 1 331 ? 20.435 -2.674 -32.871 1.00 52.62 331 LYS A N 1
ATOM 2658 C CA . LYS A 1 331 ? 20.109 -1.322 -32.390 1.00 52.62 331 LYS A CA 1
ATOM 2659 C C . LYS A 1 331 ? 19.687 -1.389 -30.930 1.00 52.62 331 LYS A C 1
ATOM 2661 O O . LYS A 1 331 ? 20.210 -0.604 -30.156 1.00 52.62 331 LYS A O 1
ATOM 2666 N N . PHE A 1 332 ? 18.828 -2.339 -30.562 1.00 53.94 332 PHE A N 1
ATOM 2667 C CA . PHE A 1 332 ? 18.452 -2.593 -29.177 1.00 53.94 332 PHE A CA 1
ATOM 2668 C C . PHE A 1 332 ? 19.677 -2.936 -28.324 1.00 53.94 332 PHE A C 1
ATOM 2670 O O . PHE A 1 332 ? 19.946 -2.183 -27.406 1.00 53.94 332 PHE A O 1
ATOM 2677 N N . THR A 1 333 ? 20.491 -3.944 -28.662 1.00 53.56 333 THR A N 1
ATOM 2678 C CA . THR A 1 333 ? 21.691 -4.322 -27.898 1.00 53.56 333 THR A CA 1
ATOM 2679 C C . THR A 1 333 ? 22.708 -3.193 -27.828 1.00 53.56 333 THR A C 1
ATOM 2681 O O . THR A 1 333 ? 23.221 -2.950 -26.753 1.00 53.56 333 THR A O 1
ATOM 2684 N N . ASN A 1 334 ? 22.985 -2.447 -28.906 1.00 51.69 334 ASN A N 1
ATOM 2685 C CA . ASN A 1 334 ? 23.916 -1.314 -28.804 1.00 51.69 334 ASN A CA 1
ATOM 2686 C C . ASN A 1 334 ? 23.356 -0.184 -27.940 1.00 51.69 334 ASN A C 1
ATOM 2688 O O . ASN A 1 334 ? 24.073 0.296 -27.080 1.00 51.69 334 ASN A O 1
ATOM 2692 N N . ILE A 1 335 ? 22.098 0.229 -28.137 1.00 54.72 335 ILE A N 1
ATOM 2693 C CA . ILE A 1 335 ? 21.460 1.290 -27.336 1.00 54.72 335 ILE A CA 1
ATOM 2694 C C . ILE A 1 335 ? 21.384 0.866 -25.868 1.00 54.72 335 ILE A C 1
ATOM 2696 O O . ILE A 1 335 ? 21.700 1.649 -24.979 1.00 54.72 335 ILE A O 1
ATOM 2700 N N . PHE A 1 336 ? 21.009 -0.386 -25.630 1.00 52.75 336 PHE A N 1
ATOM 2701 C CA . PHE A 1 336 ? 20.979 -1.013 -24.325 1.00 52.75 336 PHE A CA 1
ATOM 2702 C C . PHE A 1 336 ? 22.378 -0.975 -23.706 1.00 52.75 336 PHE A C 1
ATOM 2704 O O . PHE A 1 336 ? 22.595 -0.181 -22.801 1.00 52.75 336 PHE A O 1
ATOM 2711 N N . LEU A 1 337 ? 23.359 -1.669 -24.288 1.00 51.97 337 LEU A N 1
ATOM 2712 C CA . LEU A 1 337 ? 24.731 -1.771 -23.782 1.00 51.97 337 LEU A CA 1
ATOM 2713 C C . LEU A 1 337 ? 25.431 -0.412 -23.611 1.00 51.97 337 LEU A C 1
ATOM 2715 O O . LEU A 1 337 ? 26.175 -0.247 -22.651 1.00 51.97 337 LEU A O 1
ATOM 2719 N N . THR A 1 338 ? 25.203 0.586 -24.477 1.00 50.84 338 THR A N 1
ATOM 2720 C CA . THR A 1 338 ? 25.844 1.910 -24.338 1.00 50.84 338 THR A CA 1
ATOM 2721 C C . THR A 1 338 ? 25.220 2.772 -23.244 1.00 50.84 338 THR A C 1
ATOM 2723 O O . THR A 1 338 ? 25.928 3.566 -22.628 1.00 50.84 338 THR A O 1
ATOM 2726 N N . HIS A 1 339 ? 23.915 2.635 -22.989 1.00 50.47 339 HIS A N 1
ATOM 2727 C CA . HIS A 1 339 ? 23.210 3.404 -21.956 1.00 50.47 339 HIS A CA 1
ATOM 2728 C C . HIS A 1 339 ? 23.119 2.662 -20.608 1.00 50.47 339 HIS A C 1
ATOM 2730 O O . HIS A 1 339 ? 22.839 3.294 -19.590 1.00 50.47 339 HIS A O 1
ATOM 2736 N N . THR A 1 340 ? 23.416 1.358 -20.570 1.00 48.91 340 THR A N 1
ATOM 2737 C CA . THR A 1 340 ? 23.423 0.508 -19.366 1.00 48.91 340 THR A CA 1
ATOM 2738 C C . THR A 1 340 ? 24.825 0.213 -18.816 1.00 48.91 340 THR A C 1
ATOM 2740 O O . THR A 1 340 ? 24.975 -0.648 -17.955 1.00 48.91 340 THR A O 1
ATOM 2743 N N . LEU A 1 341 ? 25.881 0.929 -19.218 1.00 43.12 341 LEU A N 1
ATOM 2744 C CA . LEU A 1 341 ? 27.201 0.781 -18.570 1.00 43.12 341 LEU A CA 1
ATOM 2745 C C . LEU A 1 341 ? 27.198 1.216 -17.086 1.00 43.12 341 LEU A C 1
ATOM 2747 O O . LEU A 1 341 ? 28.063 0.794 -16.325 1.00 43.12 341 LEU A O 1
ATOM 2751 N N . SER A 1 342 ? 26.185 1.974 -16.644 1.00 44.56 342 SER A N 1
ATOM 2752 C CA . SER A 1 342 ? 25.903 2.245 -15.220 1.00 44.56 342 SER A CA 1
ATOM 2753 C C . SER A 1 342 ? 25.104 1.126 -14.520 1.00 44.56 342 SER A C 1
ATOM 2755 O O . SER A 1 342 ? 24.873 1.192 -13.315 1.00 44.56 342 SER A O 1
ATOM 2757 N N . PHE A 1 343 ? 24.665 0.113 -15.269 1.00 45.91 343 PHE A N 1
ATOM 2758 C CA . PHE A 1 343 ? 23.753 -0.963 -14.862 1.00 45.91 343 PHE A CA 1
ATOM 2759 C C . PHE A 1 343 ? 24.464 -2.307 -14.658 1.00 45.91 343 PHE A C 1
ATOM 2761 O O . PHE A 1 343 ? 23.797 -3.292 -14.355 1.00 45.91 343 PHE A O 1
ATOM 2768 N N . SER A 1 344 ? 25.790 -2.378 -14.819 1.00 47.03 344 SER A N 1
ATOM 2769 C CA . SER A 1 344 ? 26.550 -3.640 -14.857 1.00 47.03 344 SER A CA 1
ATOM 2770 C C . SER A 1 344 ? 26.308 -4.563 -13.654 1.00 47.03 344 SER A C 1
ATOM 2772 O O . SER A 1 344 ? 26.316 -5.775 -13.823 1.00 47.03 344 SER A O 1
ATOM 2774 N N . LEU A 1 345 ? 26.003 -4.016 -12.470 1.00 45.28 345 LEU A N 1
ATOM 2775 C CA . LEU A 1 345 ? 25.701 -4.808 -11.270 1.00 45.28 345 LEU A CA 1
ATOM 2776 C C . LEU A 1 345 ? 24.274 -5.399 -11.255 1.00 45.28 345 LEU A C 1
ATOM 2778 O O . LEU A 1 345 ? 24.036 -6.466 -10.692 1.00 45.28 345 LEU A O 1
ATOM 2782 N N . TRP A 1 346 ? 23.312 -4.705 -11.867 1.00 47.59 346 TRP A N 1
ATOM 2783 C CA . TRP A 1 346 ? 21.901 -5.106 -11.888 1.00 47.59 346 TRP A CA 1
ATOM 2784 C C . TRP A 1 346 ? 21.536 -5.883 -13.139 1.00 47.59 346 TRP A C 1
ATOM 2786 O O . TRP A 1 346 ? 20.665 -6.739 -13.073 1.00 47.59 346 TRP A O 1
ATOM 2796 N N . LEU A 1 347 ? 22.202 -5.616 -14.259 1.00 49.59 347 LEU A N 1
ATOM 2797 C CA . LEU A 1 347 ? 21.924 -6.260 -15.531 1.00 49.59 347 LEU A CA 1
ATOM 2798 C C . LEU A 1 347 ? 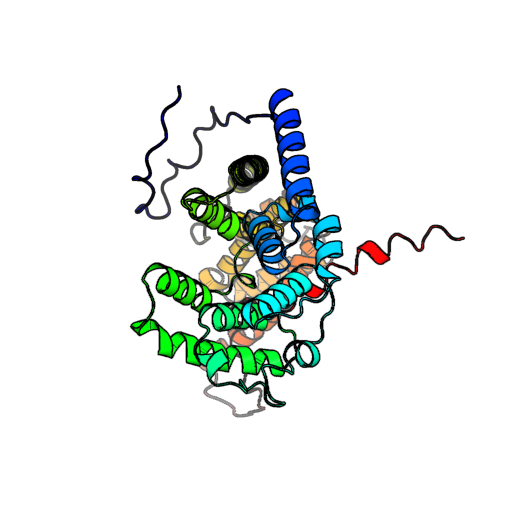22.151 -7.771 -15.452 1.00 49.59 347 LEU A C 1
ATOM 2800 O O . LEU A 1 347 ? 21.293 -8.534 -15.872 1.00 49.59 347 LEU A O 1
ATOM 2804 N N . GLU A 1 348 ? 23.246 -8.202 -14.830 1.00 51.66 348 GLU A N 1
ATOM 2805 C CA . GLU A 1 348 ? 23.503 -9.619 -14.568 1.00 51.66 348 GLU A CA 1
ATOM 2806 C C . GLU A 1 348 ? 22.407 -10.243 -13.691 1.00 51.66 348 GLU A C 1
ATOM 2808 O O . GLU A 1 348 ? 21.927 -11.332 -13.983 1.00 51.66 348 GLU A O 1
ATOM 2813 N N . THR A 1 349 ? 21.947 -9.541 -12.653 1.00 53.31 349 THR A N 1
ATOM 2814 C CA . THR A 1 349 ? 20.875 -10.028 -11.768 1.00 53.31 349 THR A CA 1
ATOM 2815 C C . THR A 1 349 ? 19.525 -10.085 -12.486 1.00 53.31 349 THR A C 1
ATOM 2817 O O . THR A 1 349 ? 18.808 -11.072 -12.373 1.00 53.31 349 THR A O 1
ATOM 2820 N N . ILE A 1 350 ? 19.183 -9.054 -13.259 1.00 53.84 350 ILE A N 1
ATOM 2821 C CA . ILE A 1 350 ? 17.950 -8.961 -14.046 1.00 53.84 350 ILE A CA 1
ATOM 2822 C C . ILE A 1 350 ? 17.933 -10.033 -15.128 1.00 53.84 350 ILE A C 1
ATOM 2824 O O . ILE A 1 350 ? 16.908 -10.675 -15.319 1.00 53.84 350 ILE A O 1
ATOM 2828 N N . LEU A 1 351 ? 19.055 -10.250 -15.811 1.00 54.22 351 LEU A N 1
ATOM 2829 C CA . LEU A 1 351 ? 19.153 -11.255 -16.855 1.00 54.22 351 LEU A CA 1
ATOM 2830 C C . LEU A 1 351 ? 19.242 -12.675 -16.292 1.00 54.22 351 LEU A C 1
ATOM 2832 O O . LEU A 1 351 ? 18.712 -13.567 -16.928 1.00 54.22 351 LEU A O 1
ATOM 2836 N N . ARG A 1 352 ? 19.814 -12.898 -15.100 1.00 57.94 352 ARG A N 1
ATOM 2837 C CA . ARG A 1 352 ? 19.710 -14.187 -14.385 1.00 57.94 352 ARG A CA 1
ATOM 2838 C C . ARG A 1 352 ? 18.277 -14.471 -13.934 1.00 57.94 352 ARG A C 1
ATOM 2840 O O . ARG A 1 352 ? 17.776 -15.562 -14.162 1.00 57.94 352 ARG A O 1
ATOM 2847 N N . LEU A 1 353 ? 17.586 -13.477 -13.368 1.00 55.81 353 LEU A N 1
ATOM 2848 C CA . LEU A 1 353 ? 16.156 -13.581 -13.046 1.00 55.81 353 LEU A CA 1
ATOM 2849 C C . LEU A 1 353 ? 15.318 -13.815 -14.309 1.00 55.81 353 LEU A C 1
ATOM 2851 O O . LEU A 1 353 ? 14.338 -14.559 -14.283 1.00 55.81 353 LEU A O 1
ATOM 2855 N N . TRP A 1 354 ? 15.702 -13.185 -15.419 1.00 57.81 354 TRP A N 1
ATOM 2856 C CA . TRP A 1 354 ? 15.073 -13.389 -16.712 1.00 57.81 354 TRP A CA 1
ATOM 2857 C C . TRP A 1 354 ? 15.428 -14.751 -17.317 1.00 57.81 354 TRP A C 1
ATOM 2859 O O . TRP A 1 354 ? 14.550 -15.351 -17.908 1.00 57.81 354 TRP A O 1
ATOM 2869 N N . ASP A 1 355 ? 16.636 -15.284 -17.136 1.00 52.66 355 ASP A N 1
ATOM 2870 C CA . ASP A 1 355 ? 17.015 -16.640 -17.548 1.00 52.66 355 ASP A CA 1
ATOM 2871 C C . ASP A 1 355 ? 16.221 -17.678 -16.745 1.00 52.66 355 ASP A C 1
ATOM 2873 O O . ASP A 1 355 ? 15.656 -18.605 -17.320 1.00 52.66 355 ASP A O 1
ATOM 2877 N N . ASP A 1 356 ? 16.019 -17.463 -15.443 1.00 55.56 356 ASP A N 1
ATOM 2878 C CA . ASP A 1 356 ? 15.120 -18.273 -14.613 1.00 55.56 356 ASP A CA 1
ATOM 2879 C C . ASP A 1 356 ? 13.662 -18.208 -15.121 1.00 55.56 356 ASP A C 1
ATOM 2881 O O . ASP A 1 356 ? 13.018 -19.245 -15.324 1.00 55.56 356 ASP A O 1
ATOM 2885 N N . LEU A 1 357 ? 13.141 -17.009 -15.420 1.00 50.94 357 LEU A N 1
ATOM 2886 C CA . LEU A 1 357 ? 11.809 -16.806 -16.025 1.00 50.94 357 LEU A CA 1
ATOM 2887 C C . LEU A 1 357 ? 11.709 -17.403 -17.440 1.00 50.94 357 LEU A C 1
ATOM 2889 O O . LEU A 1 357 ? 10.699 -18.008 -17.811 1.00 50.94 357 LEU A O 1
ATOM 2893 N N . GLY A 1 358 ? 12.776 -17.275 -18.215 1.00 50.75 358 GLY A N 1
ATOM 2894 C CA . GLY A 1 358 ? 12.978 -17.802 -19.551 1.00 50.75 358 GLY A CA 1
ATOM 2895 C C . GLY A 1 358 ? 13.040 -19.318 -19.526 1.00 50.75 358 GLY A C 1
ATOM 2896 O O . GLY A 1 358 ? 12.491 -19.948 -20.408 1.00 50.75 358 GLY A O 1
ATOM 2897 N N . THR A 1 359 ? 13.573 -19.948 -18.478 1.00 50.75 359 THR A N 1
ATOM 2898 C CA . THR A 1 359 ? 13.521 -21.405 -18.256 1.00 50.75 359 THR A CA 1
ATOM 2899 C C . THR A 1 359 ? 12.087 -21.893 -18.051 1.00 50.75 359 THR A C 1
ATOM 2901 O O . THR A 1 359 ? 11.703 -22.947 -18.567 1.00 50.75 359 THR A O 1
ATOM 2904 N N . VAL A 1 360 ? 11.251 -21.092 -17.385 1.00 47.53 360 VAL A N 1
ATOM 2905 C CA . VAL A 1 360 ? 9.817 -21.374 -17.233 1.00 47.53 360 VAL A CA 1
ATOM 2906 C C . VAL A 1 360 ? 9.055 -21.173 -18.552 1.00 47.53 360 VAL A C 1
ATOM 2908 O O . VAL A 1 360 ? 8.237 -22.027 -18.913 1.00 47.53 360 VAL A O 1
ATOM 2911 N N . LYS A 1 361 ? 9.356 -20.111 -19.320 1.00 41.75 361 LYS A N 1
ATOM 2912 C CA . LYS A 1 361 ? 8.800 -19.897 -20.674 1.00 41.75 361 LYS A CA 1
ATOM 2913 C C . LYS A 1 361 ? 9.309 -20.946 -21.682 1.00 41.75 361 LYS A C 1
ATOM 2915 O O . LYS A 1 361 ? 8.497 -21.479 -22.434 1.00 41.75 361 LYS A O 1
ATOM 2920 N N . ARG A 1 362 ? 10.583 -21.361 -21.627 1.00 45.22 362 ARG A N 1
ATOM 2921 C CA . ARG A 1 362 ? 11.199 -22.470 -22.392 1.00 45.22 362 ARG A CA 1
ATOM 2922 C C . ARG A 1 362 ? 10.392 -23.754 -22.193 1.00 45.22 362 ARG A C 1
ATOM 2924 O O . ARG A 1 362 ? 10.049 -24.409 -23.170 1.00 45.22 362 ARG A O 1
ATOM 2931 N N . GLY A 1 363 ? 9.969 -24.064 -20.964 1.00 40.03 363 GLY A N 1
ATOM 2932 C CA . GLY A 1 363 ? 9.080 -25.200 -20.681 1.00 40.03 363 GLY A CA 1
ATOM 2933 C C . GLY A 1 363 ? 7.680 -25.115 -21.319 1.00 40.03 363 GLY A C 1
ATOM 2934 O O . GLY A 1 363 ? 7.084 -26.154 -21.612 1.00 40.03 363 GLY A O 1
ATOM 2935 N N . CYS A 1 364 ? 7.151 -23.910 -21.564 1.00 36.53 364 CYS A N 1
ATOM 2936 C CA . CYS A 1 364 ? 5.867 -23.698 -22.250 1.00 36.53 364 CYS A CA 1
ATOM 2937 C C . CYS A 1 364 ? 6.002 -23.677 -23.778 1.00 36.53 364 CYS A C 1
ATOM 2939 O O . CYS A 1 364 ? 5.173 -24.278 -24.460 1.00 36.53 364 CYS A O 1
ATOM 2941 N N . VAL A 1 365 ? 7.057 -23.057 -24.313 1.00 37.31 365 VAL A N 1
ATOM 2942 C CA . VAL A 1 365 ? 7.346 -23.042 -25.755 1.00 37.31 365 VAL A CA 1
ATOM 2943 C C . VAL A 1 365 ? 7.666 -24.457 -26.239 1.00 37.31 365 VAL A C 1
ATOM 2945 O O . VAL A 1 365 ? 7.043 -24.910 -27.192 1.00 37.31 365 VAL A O 1
ATOM 2948 N N . ILE A 1 366 ? 8.497 -25.216 -25.508 1.00 36.88 366 ILE A N 1
ATOM 2949 C CA . ILE A 1 366 ? 8.771 -26.638 -25.796 1.00 36.88 366 ILE A CA 1
ATOM 2950 C C . ILE A 1 366 ? 7.470 -27.466 -25.754 1.00 36.88 366 ILE A C 1
ATOM 2952 O O . ILE A 1 366 ? 7.272 -28.356 -26.575 1.00 36.88 366 ILE A O 1
ATOM 2956 N N . LYS A 1 367 ? 6.519 -27.162 -24.859 1.00 32.16 367 LYS A N 1
ATOM 2957 C CA . LYS A 1 367 ? 5.212 -27.849 -24.835 1.00 32.16 367 LYS A CA 1
ATOM 2958 C C . LYS A 1 367 ? 4.350 -27.581 -26.073 1.00 32.16 367 LYS A C 1
ATOM 2960 O O . LYS A 1 367 ? 3.587 -28.467 -26.450 1.00 32.16 367 LYS A O 1
ATOM 2965 N N . HIS A 1 368 ? 4.446 -26.399 -26.682 1.00 33.50 368 HIS A N 1
ATOM 2966 C CA . HIS A 1 368 ? 3.645 -26.028 -27.853 1.00 33.50 368 HIS A CA 1
ATOM 2967 C C . HIS A 1 368 ? 4.254 -26.483 -29.188 1.00 33.50 368 HIS A C 1
ATOM 2969 O O . HIS A 1 368 ? 3.504 -26.814 -30.103 1.00 33.50 368 HIS A O 1
ATOM 2975 N N . THR A 1 369 ? 5.581 -26.587 -29.307 1.00 32.75 369 THR A N 1
ATOM 2976 C CA . THR A 1 369 ? 6.216 -27.177 -30.502 1.00 32.75 369 THR A CA 1
ATOM 2977 C C . THR A 1 369 ? 6.050 -28.698 -30.550 1.00 32.75 369 THR A C 1
ATOM 2979 O O . THR A 1 369 ? 5.751 -29.249 -31.608 1.00 32.75 369 THR A O 1
ATOM 2982 N N . PHE A 1 370 ? 6.110 -29.396 -29.409 1.00 29.95 370 PHE A N 1
ATOM 2983 C CA . PHE A 1 370 ? 5.884 -30.851 -29.375 1.00 29.95 370 PHE A CA 1
ATOM 2984 C C . PHE A 1 370 ? 4.425 -31.272 -29.623 1.00 29.95 370 PHE A C 1
ATOM 2986 O O . PHE A 1 370 ? 4.191 -32.411 -30.027 1.00 29.95 370 PHE A O 1
ATOM 2993 N N . THR A 1 371 ? 3.434 -30.395 -29.423 1.00 35.16 371 THR A N 1
ATOM 2994 C CA . THR A 1 371 ? 2.035 -30.695 -29.785 1.00 35.16 371 THR A CA 1
ATOM 2995 C C . THR A 1 371 ? 1.750 -30.512 -31.274 1.00 35.16 371 THR A C 1
ATOM 2997 O O . THR A 1 371 ? 0.813 -31.136 -31.768 1.00 35.16 371 THR A O 1
ATOM 3000 N N . HIS A 1 372 ? 2.564 -29.740 -32.003 1.00 31.95 372 HIS A N 1
ATOM 3001 C CA . HIS A 1 372 ? 2.400 -29.549 -33.448 1.00 31.95 372 HIS A CA 1
ATOM 3002 C C . HIS A 1 372 ? 3.198 -30.547 -34.312 1.00 31.95 372 HIS A C 1
ATOM 3004 O O . HIS A 1 372 ? 2.813 -30.776 -35.457 1.00 31.95 372 HIS A O 1
ATOM 3010 N N . GLU A 1 373 ? 4.235 -31.203 -33.769 1.00 33.50 373 GLU A N 1
ATOM 3011 C CA . GLU A 1 373 ? 5.049 -32.205 -34.495 1.00 33.50 373 GLU A CA 1
ATOM 3012 C C . GLU A 1 373 ? 5.023 -33.633 -33.898 1.00 33.50 373 GLU A C 1
ATOM 3014 O O . GLU A 1 373 ? 5.702 -34.539 -34.380 1.00 33.50 373 GLU A O 1
ATOM 3019 N N . GLY A 1 374 ? 4.205 -33.889 -32.874 1.00 29.97 374 GLY A N 1
ATOM 3020 C CA . GLY A 1 374 ? 4.272 -35.110 -32.063 1.00 29.97 374 GLY A CA 1
ATOM 3021 C C . GLY A 1 374 ? 3.153 -36.140 -32.244 1.00 29.97 374 GLY A C 1
ATOM 3022 O O . GLY A 1 374 ? 2.704 -36.691 -31.243 1.00 29.97 374 GLY A O 1
ATOM 3023 N N . GLU A 1 375 ? 2.709 -36.464 -33.465 1.00 30.16 375 GLU A N 1
ATOM 3024 C CA . GLU A 1 375 ? 1.846 -37.648 -33.690 1.00 30.16 375 GLU A CA 1
ATOM 3025 C C . GLU A 1 375 ? 2.633 -38.961 -33.890 1.00 30.16 375 GLU A C 1
ATOM 3027 O O . GLU A 1 375 ? 2.060 -40.010 -34.191 1.00 30.16 375 GLU A O 1
ATOM 3032 N N . LYS A 1 376 ? 3.955 -38.970 -33.670 1.00 32.53 376 LYS A N 1
ATOM 3033 C CA . LYS A 1 376 ? 4.745 -40.209 -33.675 1.00 32.53 376 LYS A CA 1
ATOM 3034 C C . LYS A 1 376 ? 5.686 -40.297 -32.476 1.00 32.53 376 LYS A C 1
ATOM 3036 O O . LYS A 1 376 ? 6.586 -39.490 -32.309 1.00 32.53 376 LYS A O 1
ATOM 3041 N N . HIS A 1 377 ? 5.484 -41.381 -31.727 1.00 27.91 377 HIS A N 1
ATOM 3042 C CA . HIS A 1 377 ? 6.253 -41.914 -30.596 1.00 27.91 377 HIS A CA 1
ATOM 3043 C C . HIS A 1 377 ? 5.847 -41.475 -29.179 1.00 27.91 377 HIS A C 1
ATOM 3045 O O . HIS A 1 377 ? 6.311 -40.504 -28.594 1.00 27.91 377 HIS A O 1
ATOM 3051 N N . LYS A 1 378 ? 5.024 -42.351 -28.585 1.00 30.59 378 LYS A N 1
ATOM 3052 C CA . LYS A 1 378 ? 4.790 -42.510 -27.149 1.00 30.59 378 LYS A CA 1
ATOM 3053 C C . LYS A 1 378 ? 6.108 -42.751 -26.398 1.00 30.59 378 LYS A C 1
ATOM 3055 O O . LYS A 1 378 ? 6.694 -43.820 -26.544 1.00 30.59 378 LYS A O 1
ATOM 3060 N N . GLN A 1 379 ? 6.453 -41.859 -25.474 1.00 26.75 379 GLN A N 1
ATOM 3061 C CA . GLN A 1 379 ? 6.903 -42.238 -24.131 1.00 26.75 379 GLN A CA 1
ATOM 3062 C C . GLN A 1 379 ? 6.543 -41.123 -23.143 1.00 26.75 379 GLN A C 1
ATOM 3064 O O . GLN A 1 379 ? 7.180 -40.082 -23.051 1.00 26.75 379 GLN A O 1
ATOM 3069 N N . VAL A 1 380 ? 5.451 -41.362 -22.422 1.00 28.33 380 VAL A N 1
ATOM 3070 C CA . VAL A 1 380 ? 4.919 -40.503 -21.367 1.00 28.33 380 VAL A CA 1
ATOM 3071 C C . VAL A 1 380 ? 5.770 -40.685 -20.110 1.00 28.33 380 VAL A C 1
ATOM 3073 O O . VAL A 1 380 ? 5.810 -41.780 -19.548 1.00 28.33 380 VAL A O 1
ATOM 3076 N N . ARG A 1 381 ? 6.384 -39.609 -19.606 1.00 26.31 381 ARG A N 1
ATOM 3077 C CA . ARG A 1 381 ? 6.634 -39.455 -18.165 1.00 26.31 381 ARG A CA 1
ATOM 3078 C C . ARG A 1 381 ? 6.035 -38.138 -17.684 1.00 26.31 381 ARG A C 1
ATOM 3080 O O . ARG A 1 381 ? 6.332 -37.068 -18.201 1.00 26.31 381 ARG A O 1
ATOM 3087 N N . LYS A 1 382 ? 5.138 -38.290 -16.711 1.00 30.73 382 LYS A N 1
ATOM 3088 C CA . LYS A 1 382 ? 4.336 -37.272 -16.032 1.00 30.73 382 LYS A CA 1
ATOM 3089 C C . LYS A 1 382 ? 5.170 -36.090 -15.528 1.00 30.73 382 LYS A C 1
ATOM 3091 O O . LYS A 1 382 ? 6.008 -36.263 -14.652 1.00 30.73 382 LYS A O 1
ATOM 3096 N N . MET A 1 383 ? 4.806 -34.892 -15.972 1.00 25.91 383 MET A N 1
ATOM 3097 C CA . MET A 1 383 ? 4.786 -33.686 -15.139 1.00 25.91 383 MET A CA 1
ATOM 3098 C C . MET A 1 383 ? 3.460 -32.965 -15.405 1.00 25.91 383 MET A C 1
ATOM 3100 O O . MET A 1 383 ? 3.360 -32.031 -16.203 1.00 25.91 383 MET A O 1
ATOM 3104 N N . GLU A 1 384 ? 2.409 -33.495 -14.784 1.00 26.89 384 GLU A N 1
ATOM 3105 C CA . GLU A 1 384 ? 1.104 -32.846 -14.690 1.00 26.89 384 GLU A CA 1
ATOM 3106 C C . GLU A 1 384 ? 1.187 -31.719 -13.650 1.00 26.89 384 GLU A C 1
ATOM 3108 O O . GLU A 1 384 ? 1.686 -31.929 -12.547 1.00 26.89 384 GLU A O 1
ATOM 3113 N N . GLY A 1 385 ? 0.676 -30.534 -14.002 1.00 28.91 385 GLY A N 1
ATOM 3114 C CA . GLY A 1 385 ? 0.238 -29.545 -13.013 1.00 28.91 385 GLY A CA 1
ATOM 3115 C C . GLY A 1 385 ? 1.151 -28.350 -12.725 1.00 28.91 385 GLY A C 1
ATOM 3116 O O . GLY A 1 385 ? 1.394 -28.064 -11.560 1.00 28.91 385 GLY A O 1
ATOM 3117 N N . LYS A 1 386 ? 1.587 -27.585 -13.735 1.00 29.47 386 LYS A N 1
ATOM 3118 C CA . LYS A 1 386 ? 1.969 -26.173 -13.522 1.00 29.47 386 LYS A CA 1
ATOM 3119 C C . LYS A 1 386 ? 1.365 -25.295 -14.618 1.00 29.47 386 LYS A C 1
ATOM 3121 O O . LYS A 1 386 ? 1.656 -25.494 -15.798 1.00 29.47 386 LYS A O 1
ATOM 3126 N N . LYS A 1 387 ? 0.455 -24.401 -14.214 1.00 28.20 387 LYS A N 1
ATOM 3127 C CA . LYS A 1 387 ? -0.059 -23.290 -15.030 1.00 28.20 387 LYS A CA 1
ATOM 3128 C C . LYS A 1 387 ? 1.068 -22.268 -15.250 1.00 28.20 387 LYS A C 1
ATOM 3130 O O . LYS A 1 387 ? 2.045 -22.267 -14.508 1.00 28.20 387 LYS A O 1
ATOM 3135 N N . CYS A 1 388 ? 0.933 -21.449 -16.293 1.00 29.89 388 CYS A N 1
ATOM 3136 C CA . CYS A 1 388 ? 1.892 -20.414 -16.681 1.00 29.89 388 CYS A CA 1
ATOM 3137 C C . CYS A 1 388 ? 2.246 -19.510 -15.484 1.00 29.89 388 CYS A C 1
ATOM 3139 O O . CYS A 1 388 ? 1.363 -18.903 -14.881 1.00 29.89 388 CYS A O 1
ATOM 3141 N N . ALA A 1 389 ? 3.532 -19.436 -15.129 1.00 31.36 389 ALA A N 1
ATOM 3142 C CA . ALA A 1 389 ? 4.007 -18.690 -13.961 1.00 31.36 389 ALA A CA 1
ATOM 3143 C C . ALA A 1 389 ? 3.893 -17.165 -14.118 1.00 31.36 389 ALA A C 1
ATOM 3145 O O . ALA A 1 389 ? 3.980 -16.453 -13.119 1.00 31.36 389 ALA A O 1
ATOM 3146 N N . SER A 1 390 ? 3.647 -16.668 -15.338 1.00 30.20 390 SER A N 1
ATOM 3147 C CA . SER A 1 390 ? 3.405 -15.245 -15.583 1.00 30.20 390 SER A CA 1
ATOM 3148 C C . SER A 1 390 ? 2.165 -14.739 -14.859 1.00 30.20 390 SER A C 1
ATOM 3150 O O . SER A 1 390 ? 2.161 -13.587 -14.478 1.00 30.20 390 SER A O 1
ATOM 3152 N N . ASP A 1 391 ? 1.157 -15.579 -14.606 1.00 27.59 391 ASP A N 1
ATOM 3153 C CA . ASP A 1 391 ? -0.048 -15.165 -13.872 1.00 27.59 391 ASP A CA 1
ATOM 3154 C C . ASP A 1 391 ? 0.066 -15.457 -12.366 1.00 27.59 391 ASP A C 1
ATOM 3156 O O . ASP A 1 391 ? -0.637 -14.868 -11.547 1.00 27.59 391 ASP A O 1
ATOM 3160 N N . GLN A 1 392 ? 0.960 -16.375 -11.980 1.00 28.31 392 GLN A N 1
ATOM 3161 C CA . GLN A 1 392 ? 1.066 -16.884 -10.611 1.00 28.31 392 GLN A CA 1
ATOM 3162 C C . GLN A 1 392 ? 1.978 -16.014 -9.730 1.00 28.31 392 GLN A C 1
ATOM 3164 O O . GLN A 1 392 ? 1.674 -15.803 -8.557 1.00 28.31 392 GLN A O 1
ATOM 3169 N N . TRP A 1 393 ? 3.011 -15.397 -10.317 1.00 30.16 393 TRP A N 1
ATOM 3170 C CA . TRP A 1 393 ? 3.876 -14.428 -9.626 1.00 30.16 393 TRP A CA 1
ATOM 3171 C C . TRP A 1 393 ? 3.122 -13.161 -9.171 1.00 30.16 393 TRP A C 1
ATOM 3173 O O . TRP A 1 393 ? 3.529 -12.484 -8.230 1.00 30.16 393 TRP A O 1
ATOM 3183 N N . PHE A 1 394 ? 1.987 -12.847 -9.808 1.00 34.03 394 PHE A N 1
ATOM 3184 C CA . PHE A 1 394 ? 1.174 -11.664 -9.506 1.00 34.03 394 PHE A CA 1
ATOM 3185 C C . PHE A 1 394 ? 0.360 -11.784 -8.206 1.00 34.03 394 PHE A C 1
ATOM 3187 O O . PHE A 1 394 ? -0.102 -10.764 -7.694 1.00 34.03 394 PHE A O 1
ATOM 3194 N N . MET A 1 395 ? 0.192 -12.992 -7.651 1.00 26.41 395 MET A N 1
ATOM 3195 C CA . MET A 1 395 ? -0.669 -13.241 -6.483 1.00 26.41 395 MET A CA 1
ATOM 3196 C C . MET A 1 395 ? 0.094 -13.465 -5.166 1.00 26.41 395 MET A C 1
ATOM 3198 O O . MET A 1 395 ? -0.500 -13.324 -4.101 1.00 26.41 395 MET A O 1
ATOM 3202 N N . GLU A 1 396 ? 1.398 -13.756 -5.195 1.00 25.14 396 GLU A N 1
ATOM 3203 C CA . GLU A 1 396 ? 2.171 -14.167 -4.001 1.00 25.14 396 GLU A CA 1
ATOM 3204 C C . GLU A 1 396 ? 2.713 -12.999 -3.149 1.00 25.14 396 GLU A C 1
ATOM 3206 O O . GLU A 1 396 ? 3.518 -13.177 -2.235 1.00 25.14 396 GLU A O 1
ATOM 3211 N N . ARG A 1 397 ? 2.242 -11.767 -3.376 1.00 32.56 397 ARG A N 1
ATOM 3212 C CA . ARG A 1 397 ? 2.780 -10.570 -2.704 1.00 32.56 397 ARG A CA 1
ATOM 3213 C C . ARG A 1 397 ? 2.269 -10.304 -1.280 1.00 32.56 397 ARG A C 1
ATOM 3215 O O . ARG A 1 397 ? 2.515 -9.218 -0.757 1.00 32.56 397 ARG A O 1
ATOM 3222 N N . SER A 1 398 ? 1.608 -11.262 -0.631 1.00 33.78 398 SER A N 1
ATOM 3223 C CA . SER A 1 398 ? 1.251 -11.152 0.793 1.00 33.78 398 SER A CA 1
ATOM 3224 C C . SER A 1 398 ? 2.395 -11.508 1.750 1.00 33.78 398 SER A C 1
ATOM 3226 O O . SER A 1 398 ? 2.314 -11.160 2.921 1.00 33.78 398 SER A O 1
ATOM 3228 N N . GLU A 1 399 ? 3.479 -12.145 1.290 1.00 31.98 399 GLU A N 1
ATOM 3229 C CA . GLU A 1 399 ? 4.522 -12.655 2.204 1.00 31.98 399 GLU A CA 1
ATOM 3230 C C . GLU A 1 399 ? 5.739 -11.722 2.384 1.00 31.98 399 GLU A C 1
ATOM 3232 O O . GLU A 1 399 ? 6.481 -11.839 3.358 1.00 31.98 399 GL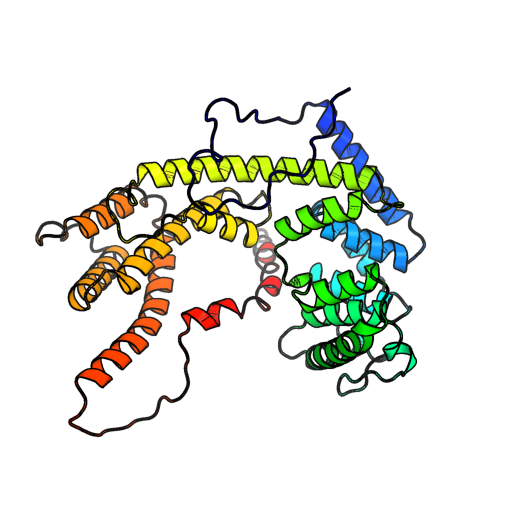U A O 1
ATOM 3237 N N . TYR A 1 400 ? 5.937 -10.726 1.513 1.00 29.98 400 TYR A N 1
ATOM 3238 C CA . TYR A 1 400 ? 7.210 -9.985 1.464 1.00 29.98 400 TYR A CA 1
ATOM 3239 C C . TYR A 1 400 ? 7.331 -8.753 2.379 1.00 29.98 400 TYR A C 1
ATOM 3241 O O . TYR A 1 400 ? 8.431 -8.216 2.527 1.00 29.98 400 TYR A O 1
ATOM 3249 N N . ARG A 1 401 ? 6.264 -8.314 3.066 1.00 33.53 401 ARG A N 1
ATOM 3250 C CA . ARG A 1 401 ? 6.372 -7.203 4.042 1.00 33.53 401 ARG A CA 1
ATOM 3251 C C . ARG A 1 401 ? 7.031 -7.603 5.373 1.00 33.53 401 ARG A C 1
ATOM 3253 O O . ARG A 1 401 ? 7.375 -6.719 6.149 1.00 33.53 401 ARG A O 1
ATOM 3260 N N . ALA A 1 402 ? 7.287 -8.892 5.614 1.00 29.41 402 ALA A N 1
ATOM 3261 C CA . ALA A 1 402 ? 7.984 -9.367 6.816 1.00 29.41 402 ALA A CA 1
ATOM 3262 C C . ALA A 1 402 ? 9.529 -9.352 6.709 1.00 29.41 402 ALA A C 1
ATOM 3264 O O . ALA A 1 402 ? 10.210 -9.557 7.710 1.00 29.41 402 ALA A O 1
ATOM 3265 N N . GLY A 1 403 ? 10.102 -9.114 5.520 1.00 27.78 403 GLY A N 1
ATOM 3266 C CA . GLY A 1 403 ? 11.544 -9.279 5.273 1.00 27.78 403 GLY A CA 1
ATOM 3267 C C . GLY A 1 403 ? 12.419 -8.029 5.434 1.00 27.78 403 GLY A C 1
ATOM 3268 O O . GLY A 1 403 ? 13.640 -8.155 5.513 1.00 27.78 403 GLY A O 1
ATOM 3269 N N . TYR A 1 404 ? 11.840 -6.828 5.499 1.00 29.50 404 TYR A N 1
ATOM 3270 C CA . TYR A 1 404 ? 12.620 -5.580 5.448 1.00 29.50 404 TYR A CA 1
ATOM 3271 C C . TYR A 1 404 ? 13.224 -5.124 6.788 1.00 29.50 404 TYR A C 1
ATOM 3273 O O . TYR A 1 404 ? 13.957 -4.143 6.819 1.00 29.50 404 TYR A O 1
ATOM 3281 N N . THR A 1 405 ? 13.011 -5.851 7.887 1.00 33.69 405 THR A N 1
ATOM 3282 C CA . THR A 1 405 ? 13.609 -5.539 9.201 1.00 33.69 405 THR A CA 1
ATOM 3283 C C . THR A 1 405 ? 14.957 -6.216 9.467 1.00 33.69 405 THR A C 1
ATOM 3285 O O . THR A 1 405 ? 15.529 -6.016 10.535 1.00 33.69 405 THR A O 1
ATOM 3288 N N . ARG A 1 406 ? 15.512 -6.997 8.525 1.00 25.14 406 ARG A N 1
ATOM 3289 C CA . ARG A 1 406 ? 16.793 -7.702 8.741 1.00 25.14 406 ARG A CA 1
ATOM 3290 C C . ARG A 1 406 ? 18.036 -6.972 8.213 1.00 25.14 406 ARG A C 1
ATOM 3292 O O . ARG A 1 406 ? 19.144 -7.398 8.525 1.00 25.14 406 ARG A O 1
ATOM 3299 N N . CYS A 1 407 ? 17.887 -5.874 7.471 1.00 25.55 407 CYS A N 1
ATOM 3300 C CA . CYS A 1 407 ? 19.037 -5.123 6.947 1.00 25.55 407 CYS A CA 1
ATOM 3301 C C . CYS A 1 407 ? 19.635 -4.107 7.935 1.00 25.55 407 CYS A C 1
ATOM 3303 O O . CYS A 1 407 ? 20.809 -3.785 7.796 1.00 25.55 407 CYS A O 1
ATOM 3305 N N . ASP A 1 408 ? 18.908 -3.697 8.978 1.00 28.41 408 ASP A N 1
ATOM 3306 C CA . ASP A 1 408 ? 19.439 -2.757 9.982 1.00 28.41 408 ASP A CA 1
ATOM 3307 C C . ASP A 1 408 ? 20.232 -3.450 11.109 1.00 28.41 408 ASP A C 1
ATOM 3309 O O . ASP A 1 408 ? 20.964 -2.800 11.846 1.00 28.41 408 ASP A O 1
ATOM 3313 N N . ALA A 1 409 ? 20.160 -4.783 11.222 1.00 28.73 409 ALA A N 1
ATOM 3314 C CA . ALA A 1 409 ? 20.850 -5.548 12.270 1.00 28.73 409 ALA A CA 1
ATOM 3315 C C . ALA A 1 409 ? 22.266 -6.029 11.885 1.00 28.73 409 ALA A C 1
ATOM 3317 O O . ALA A 1 409 ? 22.936 -6.658 12.699 1.00 28.73 409 ALA A O 1
ATOM 3318 N N . LEU A 1 410 ? 22.731 -5.758 10.659 1.00 27.23 410 LEU A N 1
ATOM 3319 C CA . LEU A 1 410 ? 24.070 -6.149 10.183 1.00 27.23 410 LEU A CA 1
ATOM 3320 C C . LEU A 1 410 ? 25.059 -4.974 10.095 1.00 27.23 410 LEU A C 1
ATOM 3322 O O . LEU A 1 410 ? 26.206 -5.179 9.706 1.00 27.23 410 LEU A O 1
ATOM 3326 N N . ALA A 1 411 ? 24.643 -3.764 10.482 1.00 30.38 411 ALA A N 1
ATOM 3327 C CA . ALA A 1 411 ? 25.511 -2.585 10.514 1.00 30.38 411 ALA A CA 1
ATOM 3328 C C . ALA A 1 411 ? 26.197 -2.346 11.879 1.00 30.38 411 ALA A C 1
ATOM 3330 O O . ALA A 1 411 ? 27.138 -1.562 11.939 1.00 30.38 411 ALA A O 1
ATOM 3331 N N . ASP A 1 412 ? 25.788 -3.046 12.947 1.00 29.47 412 ASP A N 1
ATOM 3332 C CA . ASP A 1 412 ? 26.269 -2.804 14.324 1.00 29.47 412 ASP A CA 1
ATOM 3333 C C . ASP A 1 412 ? 27.309 -3.823 14.844 1.00 29.47 412 ASP A C 1
ATOM 3335 O O . ASP A 1 412 ? 27.782 -3.699 15.973 1.00 29.47 412 ASP A O 1
ATOM 3339 N N . ASP A 1 413 ? 27.729 -4.803 14.031 1.00 29.19 413 ASP A N 1
ATOM 3340 C CA . ASP A 1 413 ? 28.700 -5.845 14.440 1.00 29.19 413 ASP A CA 1
ATOM 3341 C C . ASP A 1 413 ? 30.113 -5.662 13.839 1.00 29.19 413 ASP A C 1
ATOM 3343 O O . ASP A 1 413 ? 30.928 -6.581 13.822 1.00 29.19 413 ASP A O 1
ATOM 3347 N N . GLN A 1 414 ? 30.440 -4.457 13.350 1.00 30.97 414 GLN A N 1
ATOM 3348 C CA . GLN A 1 414 ? 31.797 -4.099 12.889 1.00 30.97 414 GLN A CA 1
ATOM 3349 C C . GLN A 1 414 ? 32.507 -3.035 13.743 1.00 30.97 414 GLN A C 1
ATOM 3351 O O . GLN A 1 414 ? 33.535 -2.499 13.336 1.00 30.97 414 GLN A O 1
ATOM 3356 N N . SER A 1 415 ? 32.035 -2.767 14.964 1.00 34.56 415 SER A N 1
ATOM 3357 C CA . SER A 1 415 ? 32.722 -1.863 15.905 1.00 34.56 415 SER A CA 1
ATOM 3358 C C . SER A 1 415 ? 32.997 -2.482 17.278 1.00 34.56 415 SER A C 1
ATOM 3360 O O . SER A 1 415 ? 32.917 -1.800 18.301 1.00 34.56 415 SER A O 1
ATOM 3362 N N . ARG A 1 416 ? 33.348 -3.774 17.312 1.00 37.47 416 ARG A N 1
ATOM 3363 C CA . ARG A 1 416 ? 34.082 -4.398 18.426 1.00 37.47 416 ARG A CA 1
ATOM 3364 C C . ARG A 1 416 ? 35.128 -5.375 17.892 1.00 37.47 416 ARG A C 1
ATOM 3366 O O . ARG A 1 416 ? 34.879 -6.570 17.770 1.00 37.47 416 ARG A O 1
ATOM 3373 N N . GLY A 1 417 ? 36.300 -4.823 17.604 1.00 33.56 417 GLY A N 1
ATOM 3374 C CA . GLY A 1 417 ? 37.567 -5.513 17.385 1.00 33.56 417 GLY A CA 1
ATOM 3375 C C . GLY A 1 417 ? 38.684 -4.582 17.804 1.00 33.56 417 GLY A C 1
ATOM 3376 O O . GLY A 1 417 ? 38.736 -3.484 17.208 1.00 33.56 417 GLY A O 1
#

pLDDT: mean 71.81, std 25.65, range [22.91, 98.0]

Organism: NCBI:txid192012

Foldseek 3Di:
DDDDDDDDDDPDDDDDDPPPPDPPPDPPPPDPDPVNVVLLVVLLVVLLCVLVPDPDLQVNLVSLVLCQLLVNNVSCLPSLQVSLVDQDPDDLLSLLSSLQSCLVSLHDDQPCVSCVVQADPQLAGPDPVCLVPLNSLLSLLLSLLLDDPPNNSSVSSNVNSLVSLVVCLVVDDPVSNVSSVVCSVPRPVRDQSLVSSVVSLVVLVPDPPHDPSSSVSSVVVNVVLVSLLVVLVVVQVVLVVVLVLVVQDVQADPCLVVLLVVLCSVCVDSVCSVVSSVSSVLVSLVRRVVSCVPPNDDPVRVVVLLVVLVCVLVVVDDDPPPPDPDPRVVSVCVSCVVVCPVVNVPSNVSSVVVVVLVVLVVVVVVVVVCVVVPPDDDDDDDDPDDDRCVVVVVPPPSHPVNPPPPPVVVPPPPPDD

Sequence (417 aa):
MMSPMSINETMSLSLASNSLLVDHHEMKVILPRVNVNNRINELKESTRTALIMSSDPTRTLELIDTIQRLGIGSYFKEEINKILEKMPKDDLYTMALHFRLRRNNGLATNPAEVFKSYMDANGELINESSCEDIEGLLSLYEASCVGSSGEDVLSHAKEVTKKHLNKSLSQLSPKLYKKVVDGLKLPRHMRMERLEARRYIEEYGHQDDHNPNLLEFAKYDYNMVQSVLQRELVEINRWWEQLGLCSKLDFIRDRHVECFLWTVGLLPEVAYSSSRIELAKAIAVLLVIDDVYDTYGSYDDLVLFTEAIERDIHGIGASFLSCIGWGYIRKFTNIFLTHTLSFSLWLETILRLWDDLGTVKRGCVIKHTFTHEGEKHKQVRKMEGKKCASDQWFMERSEYRAGYTRCDALADDQSRG